Protein AF-A0A1S8WTC6-F1 (afdb_monomer_lite)

Structure (mmCIF, N/CA/C/O backbone):
data_AF-A0A1S8WTC6-F1
#
_entry.id   AF-A0A1S8WTC6-F1
#
loop_
_atom_site.group_PDB
_atom_site.id
_atom_site.type_symbol
_atom_site.label_atom_id
_atom_site.label_alt_id
_atom_site.label_comp_id
_atom_site.label_asym_id
_atom_site.label_entity_id
_atom_site.label_seq_id
_atom_site.pdbx_PDB_ins_code
_atom_site.Cartn_x
_atom_site.Cartn_y
_atom_site.Cartn_z
_atom_site.occupancy
_atom_site.B_iso_or_equiv
_atom_site.auth_seq_id
_atom_site.auth_comp_id
_atom_site.auth_asym_id
_atom_site.auth_atom_id
_atom_site.pdbx_PDB_model_num
ATOM 1 N N . MET A 1 1 ? 17.506 -13.457 -116.490 1.00 40.75 1 MET A N 1
ATOM 2 C CA . MET A 1 1 ? 17.104 -14.272 -115.320 1.00 40.75 1 MET A CA 1
ATOM 3 C C . MET A 1 1 ? 18.236 -14.167 -114.325 1.00 40.75 1 MET A C 1
ATOM 5 O O . MET A 1 1 ? 19.305 -14.718 -114.550 1.00 40.75 1 MET A O 1
ATOM 9 N N . ASP A 1 2 ? 18.049 -13.300 -113.338 1.00 41.41 2 ASP A N 1
ATOM 10 C CA . ASP A 1 2 ? 19.101 -12.364 -112.949 1.00 41.41 2 ASP A CA 1
ATOM 11 C C . ASP A 1 2 ? 19.850 -12.795 -111.685 1.00 41.41 2 ASP A C 1
ATOM 13 O O . ASP A 1 2 ? 19.255 -13.016 -110.629 1.00 41.41 2 ASP A O 1
ATOM 17 N N . GLU A 1 3 ? 21.185 -12.792 -111.759 1.00 47.09 3 GLU A N 1
ATOM 18 C CA . GLU A 1 3 ? 22.102 -12.979 -110.619 1.00 47.09 3 GLU A CA 1
ATOM 19 C C . GLU A 1 3 ? 21.959 -11.899 -109.523 1.00 47.09 3 GLU A C 1
ATOM 21 O O . GLU A 1 3 ? 22.508 -12.022 -108.424 1.00 47.09 3 GLU A O 1
ATOM 26 N N . ILE A 1 4 ? 21.182 -10.846 -109.788 1.00 50.84 4 ILE A N 1
ATOM 27 C CA . ILE A 1 4 ? 20.892 -9.754 -108.853 1.00 50.84 4 ILE A CA 1
ATOM 28 C C . ILE A 1 4 ? 19.854 -10.196 -107.799 1.00 50.84 4 ILE A C 1
ATOM 30 O O . ILE A 1 4 ? 19.963 -9.813 -106.631 1.00 50.84 4 ILE A O 1
ATOM 34 N N . GLY A 1 5 ? 18.919 -11.091 -108.149 1.00 45.19 5 GLY A N 1
ATOM 35 C CA . GLY A 1 5 ? 17.918 -11.622 -107.210 1.00 45.19 5 GLY A CA 1
ATOM 36 C C . GLY A 1 5 ? 18.514 -12.540 -106.133 1.00 45.19 5 GLY A C 1
ATOM 37 O O . GLY A 1 5 ? 18.096 -12.517 -104.974 1.00 45.19 5 GLY A O 1
ATOM 38 N N . LEU A 1 6 ? 19.567 -13.288 -106.478 1.00 47.94 6 LEU A N 1
ATOM 39 C CA . LEU A 1 6 ? 20.238 -14.224 -105.566 1.00 47.94 6 LEU A CA 1
ATOM 40 C C . LEU A 1 6 ? 21.172 -13.529 -104.561 1.00 47.94 6 LEU A C 1
ATOM 42 O O . LEU A 1 6 ? 21.325 -14.008 -103.435 1.00 47.94 6 LEU A O 1
ATOM 46 N N . LYS A 1 7 ? 21.754 -12.371 -104.911 1.00 51.56 7 LYS A N 1
ATOM 47 C CA . LYS A 1 7 ? 22.566 -11.562 -103.978 1.00 51.56 7 LYS A CA 1
ATOM 48 C C . LYS A 1 7 ? 21.709 -10.841 -102.930 1.00 51.56 7 LYS A C 1
ATOM 50 O O . LYS A 1 7 ? 22.125 -10.757 -101.775 1.00 51.56 7 LYS A O 1
ATOM 55 N N . GLY A 1 8 ? 20.500 -10.399 -103.291 1.00 49.34 8 GLY A N 1
ATOM 56 C CA . GLY A 1 8 ? 19.522 -9.848 -102.342 1.00 49.34 8 GLY A CA 1
ATOM 57 C C . GLY A 1 8 ? 19.017 -10.896 -101.346 1.00 49.34 8 GLY A C 1
ATOM 58 O O . GLY A 1 8 ? 19.029 -10.662 -100.137 1.00 49.34 8 GLY A O 1
ATOM 59 N N . LEU A 1 9 ? 18.685 -12.096 -101.835 1.00 47.75 9 LEU A N 1
ATOM 60 C CA . LEU A 1 9 ? 18.264 -13.210 -100.982 1.00 47.75 9 LEU A CA 1
ATOM 61 C C . LEU A 1 9 ? 19.396 -13.731 -100.085 1.00 47.75 9 LEU A C 1
ATOM 63 O O . LEU A 1 9 ? 19.131 -14.021 -98.924 1.00 47.75 9 LEU A O 1
ATOM 67 N N . ARG A 1 10 ? 20.662 -13.753 -100.536 1.00 47.12 10 ARG A N 1
ATOM 68 C CA . ARG A 1 10 ? 21.813 -14.074 -99.659 1.00 47.12 10 ARG A CA 1
ATOM 69 C C . ARG A 1 10 ? 22.018 -13.064 -98.534 1.00 47.12 10 ARG A C 1
ATOM 71 O O . ARG A 1 10 ? 22.400 -13.467 -97.441 1.00 47.12 10 ARG A O 1
ATOM 78 N N . LYS A 1 11 ? 21.755 -11.775 -98.768 1.00 53.25 11 LYS A N 1
ATOM 79 C CA . LYS A 1 11 ? 21.900 -10.733 -97.737 1.00 53.25 11 LYS A CA 1
ATOM 80 C C . LYS A 1 11 ? 20.749 -10.755 -96.723 1.00 53.25 11 LYS A C 1
ATOM 82 O O . LYS A 1 11 ? 20.967 -10.442 -95.559 1.00 53.25 11 LYS A O 1
ATOM 87 N N . ILE A 1 12 ? 19.562 -11.205 -97.140 1.00 49.56 12 ILE A N 1
ATOM 88 C CA . ILE A 1 12 ? 18.419 -11.469 -96.249 1.00 49.56 12 ILE A CA 1
ATOM 89 C C . ILE A 1 12 ? 18.604 -12.797 -95.486 1.00 49.56 12 ILE A C 1
ATOM 91 O O . ILE A 1 12 ? 18.279 -12.861 -94.306 1.00 49.56 12 ILE A O 1
ATOM 95 N N . LEU A 1 13 ? 19.208 -13.822 -96.101 1.00 46.25 13 LEU A N 1
ATOM 96 C CA . LEU A 1 13 ? 19.548 -15.104 -95.459 1.00 46.25 13 LEU A CA 1
ATOM 97 C C . LEU A 1 13 ? 20.767 -15.037 -94.516 1.00 46.25 13 LEU A C 1
ATOM 99 O O . LEU A 1 13 ? 20.951 -15.947 -93.712 1.00 46.25 13 LEU A O 1
ATOM 103 N N . GLN A 1 14 ? 21.591 -13.983 -94.581 1.00 49.62 14 GLN A N 1
ATOM 104 C CA . GLN A 1 14 ? 22.703 -13.750 -93.642 1.00 49.62 14 GLN A CA 1
ATOM 105 C C . GLN A 1 14 ? 22.305 -12.984 -92.372 1.00 49.62 14 GLN A C 1
ATOM 107 O O . GLN A 1 14 ? 23.091 -12.922 -91.426 1.00 49.62 14 GLN A O 1
ATOM 112 N N . LEU A 1 15 ? 21.085 -12.450 -92.302 1.00 46.00 15 LEU A N 1
ATOM 113 C CA . LEU A 1 15 ? 20.495 -12.041 -91.034 1.00 46.00 15 LEU A CA 1
ATOM 114 C C . LEU A 1 15 ? 19.790 -13.267 -90.461 1.00 46.00 15 LEU A C 1
ATOM 116 O O . LEU A 1 15 ? 18.860 -13.799 -91.064 1.00 46.00 15 LEU A O 1
ATOM 120 N N . THR A 1 16 ? 20.242 -13.751 -89.304 1.00 45.81 16 THR A N 1
ATOM 121 C CA . THR A 1 16 ? 19.545 -14.850 -88.627 1.00 45.81 16 THR A CA 1
ATOM 122 C C . THR A 1 16 ? 18.071 -14.468 -88.457 1.00 45.81 16 THR A C 1
ATOM 124 O O . THR A 1 16 ? 17.761 -13.322 -88.128 1.00 45.81 16 THR A O 1
ATOM 127 N N . SER A 1 17 ? 17.156 -15.423 -88.652 1.00 49.78 17 SER A N 1
ATOM 128 C CA . SER A 1 17 ? 15.715 -15.260 -88.374 1.00 49.78 17 SER A CA 1
ATOM 129 C C . SER A 1 17 ? 15.464 -14.558 -87.022 1.00 49.78 17 SER A C 1
ATOM 131 O O . SER A 1 17 ? 14.582 -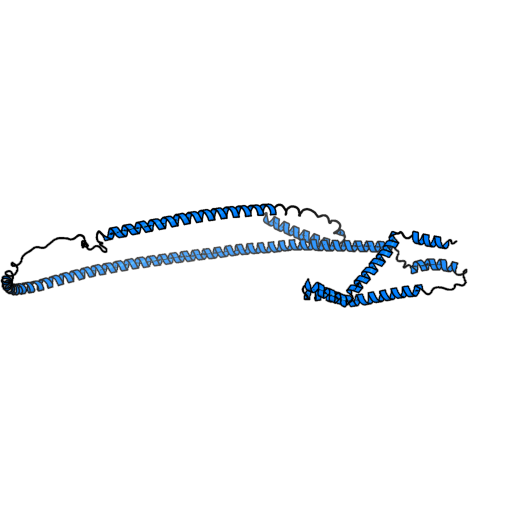13.713 -86.901 1.00 49.78 17 SER A O 1
ATOM 133 N N . SER A 1 18 ? 16.354 -14.794 -86.050 1.00 49.16 18 SER A N 1
ATOM 134 C CA . SER A 1 18 ? 16.444 -14.101 -84.761 1.00 49.16 18 SER A CA 1
ATOM 135 C C . SER A 1 18 ? 16.670 -12.583 -84.857 1.00 49.16 18 SER A C 1
ATOM 137 O O . SER A 1 18 ? 15.952 -11.829 -84.212 1.00 49.16 18 SER A O 1
ATOM 139 N N . GLN A 1 19 ? 17.609 -12.081 -85.662 1.00 48.03 19 GLN A N 1
ATOM 140 C CA . GLN A 1 19 ? 17.877 -10.639 -85.760 1.00 48.03 19 GLN A CA 1
ATOM 141 C C . GLN A 1 19 ? 16.747 -9.874 -86.456 1.00 48.03 19 GLN A C 1
ATOM 143 O O . GLN A 1 19 ? 16.406 -8.770 -86.028 1.00 48.03 19 GLN A O 1
ATOM 148 N N . VAL A 1 20 ? 16.122 -10.475 -87.473 1.00 52.12 20 VAL A N 1
ATOM 149 C CA . VAL A 1 20 ? 14.943 -9.898 -88.139 1.00 52.12 20 VAL A CA 1
ATOM 150 C C . VAL A 1 20 ? 13.728 -9.950 -87.209 1.00 52.12 20 VAL A C 1
ATOM 152 O O . VAL A 1 20 ? 13.055 -8.936 -87.044 1.00 52.12 20 VAL A O 1
ATOM 155 N N . ALA A 1 21 ? 13.492 -11.064 -86.507 1.00 49.50 21 ALA A N 1
ATOM 156 C CA . ALA A 1 21 ? 12.414 -11.185 -85.522 1.00 49.50 21 ALA A CA 1
ATOM 157 C C . ALA A 1 21 ? 12.602 -10.250 -84.316 1.00 49.50 21 ALA A C 1
ATOM 159 O O . ALA A 1 21 ? 11.633 -9.675 -83.828 1.00 49.50 21 ALA A O 1
ATOM 160 N N . VAL A 1 22 ? 13.839 -10.030 -83.861 1.00 53.25 22 VAL A N 1
ATOM 161 C CA . VAL A 1 22 ? 14.158 -9.070 -82.794 1.00 53.25 22 VAL A CA 1
ATOM 162 C C . VAL A 1 22 ? 13.977 -7.635 -83.280 1.00 53.25 22 VAL A C 1
ATOM 164 O O . VAL A 1 22 ? 13.483 -6.807 -82.520 1.00 53.25 22 VAL A O 1
ATOM 167 N N . ALA A 1 23 ? 14.333 -7.310 -84.524 1.00 52.25 23 ALA A N 1
ATOM 168 C CA . ALA A 1 23 ? 14.110 -5.978 -85.084 1.00 52.25 23 ALA A CA 1
ATOM 169 C C . ALA A 1 23 ? 12.613 -5.684 -85.288 1.00 52.25 23 ALA A C 1
ATOM 171 O O . ALA A 1 23 ? 12.136 -4.625 -84.879 1.00 52.25 23 ALA A O 1
ATOM 172 N N . VAL A 1 24 ? 11.858 -6.642 -85.836 1.00 55.16 24 VAL A N 1
ATOM 173 C CA . VAL A 1 24 ? 10.400 -6.548 -86.021 1.00 55.16 24 VAL A CA 1
ATOM 174 C C . VAL A 1 24 ? 9.679 -6.537 -84.670 1.00 55.16 24 VAL A C 1
ATOM 176 O O . VAL A 1 24 ? 8.789 -5.718 -84.456 1.00 55.16 24 VAL A O 1
ATOM 179 N N . GLY A 1 25 ? 10.113 -7.364 -83.718 1.00 54.59 25 GLY A N 1
ATOM 180 C CA . GLY A 1 25 ? 9.596 -7.393 -82.351 1.00 54.59 25 GLY A CA 1
ATOM 181 C C . GLY A 1 25 ? 9.872 -6.095 -81.593 1.00 54.59 25 GLY A C 1
ATOM 182 O O . GLY A 1 25 ? 8.971 -5.557 -80.956 1.00 54.59 25 GLY A O 1
ATOM 183 N N . LYS A 1 26 ? 11.076 -5.520 -81.717 1.00 58.38 26 LYS A N 1
ATOM 184 C CA . LYS A 1 26 ? 11.402 -4.201 -81.150 1.00 58.38 26 LYS A CA 1
ATOM 185 C C . LYS A 1 26 ? 10.559 -3.094 -81.772 1.00 58.38 26 LYS A C 1
ATOM 187 O O . LYS A 1 26 ? 10.062 -2.249 -81.036 1.00 58.38 26 LYS A O 1
ATOM 192 N N . ALA A 1 27 ? 10.361 -3.111 -83.090 1.00 57.56 27 ALA A N 1
ATOM 193 C CA . ALA A 1 27 ? 9.499 -2.150 -83.773 1.00 57.56 27 ALA A CA 1
ATOM 194 C C . ALA A 1 27 ? 8.030 -2.286 -83.336 1.00 57.56 27 ALA A C 1
ATOM 196 O O . ALA A 1 27 ? 7.373 -1.277 -83.098 1.00 57.56 27 ALA A O 1
ATOM 197 N N . TYR A 1 28 ? 7.534 -3.512 -83.150 1.00 63.28 28 TYR A N 1
ATOM 198 C CA . TYR A 1 28 ? 6.181 -3.780 -82.659 1.00 63.28 28 TYR A CA 1
ATOM 199 C C . TYR A 1 28 ? 5.989 -3.350 -81.199 1.00 63.28 28 TYR A C 1
ATOM 201 O O . TYR A 1 28 ? 4.978 -2.736 -80.867 1.00 63.28 28 TYR A O 1
ATOM 209 N N . ILE A 1 29 ? 6.972 -3.612 -80.332 1.00 65.38 29 ILE A N 1
ATOM 210 C CA . ILE A 1 29 ? 6.955 -3.175 -78.930 1.00 65.38 29 ILE A CA 1
ATOM 211 C C . ILE A 1 29 ? 7.014 -1.648 -78.847 1.00 65.38 29 ILE A C 1
ATOM 213 O O . ILE A 1 29 ? 6.228 -1.062 -78.113 1.00 65.38 29 ILE A O 1
ATOM 217 N N . LEU A 1 30 ? 7.877 -0.994 -79.632 1.00 63.78 30 LEU A N 1
ATOM 218 C CA . LEU A 1 30 ? 7.922 0.469 -79.731 1.00 63.78 30 LEU A CA 1
ATOM 219 C C . LEU A 1 30 ? 6.589 1.035 -80.229 1.00 63.78 30 LEU A C 1
ATOM 221 O O . LEU A 1 30 ? 6.077 1.978 -79.639 1.00 63.78 30 LEU A O 1
ATOM 225 N N . PHE A 1 31 ? 5.985 0.426 -81.250 1.00 68.19 31 PHE A N 1
ATOM 226 C CA . PHE A 1 31 ? 4.681 0.834 -81.769 1.00 68.19 31 PHE A CA 1
ATOM 227 C C . PHE A 1 31 ? 3.560 0.663 -80.733 1.00 68.19 31 PHE A C 1
ATOM 229 O O . PHE A 1 31 ? 2.750 1.569 -80.544 1.00 68.19 31 PHE A O 1
ATOM 236 N N . LYS A 1 32 ? 3.530 -0.462 -80.007 1.00 68.12 32 LYS A N 1
ATOM 237 C CA . LYS A 1 32 ? 2.563 -0.707 -78.926 1.00 68.12 32 LYS A CA 1
ATOM 238 C C . LYS A 1 32 ? 2.770 0.230 -77.740 1.00 68.12 32 LYS A C 1
ATOM 240 O O . LYS A 1 32 ? 1.784 0.736 -77.217 1.00 68.12 32 LYS A O 1
ATOM 245 N N . LEU A 1 33 ? 4.016 0.499 -77.352 1.00 64.50 33 LEU A N 1
ATOM 246 C CA . LEU A 1 33 ? 4.352 1.475 -76.313 1.00 64.50 33 LEU A CA 1
ATOM 247 C C . LEU A 1 33 ? 3.939 2.889 -76.720 1.00 64.50 33 LEU A C 1
ATOM 249 O O . LEU A 1 33 ? 3.419 3.619 -75.889 1.00 64.50 33 LEU A O 1
ATOM 253 N N . LEU A 1 34 ? 4.098 3.254 -77.992 1.00 65.25 34 LEU A N 1
ATOM 254 C CA . LEU A 1 34 ? 3.641 4.537 -78.524 1.00 65.25 34 LEU A CA 1
ATOM 255 C C . LEU A 1 34 ? 2.113 4.646 -78.546 1.00 65.25 34 LEU A C 1
ATOM 257 O O . LEU A 1 34 ? 1.581 5.691 -78.187 1.00 65.25 34 LEU A O 1
ATOM 261 N N . GLN A 1 35 ? 1.394 3.573 -78.893 1.00 67.44 35 GLN A N 1
ATOM 262 C CA . GLN A 1 35 ? -0.068 3.549 -78.765 1.00 67.44 35 GLN A CA 1
ATOM 263 C C . GLN A 1 35 ? -0.515 3.695 -77.306 1.00 67.44 35 GLN A C 1
ATOM 265 O O . GLN A 1 35 ? -1.452 4.433 -77.024 1.00 67.44 35 GLN A O 1
ATOM 270 N N . LEU A 1 36 ? 0.176 3.035 -76.377 1.00 65.50 36 LEU A N 1
ATOM 271 C CA . LEU A 1 36 ? -0.087 3.138 -74.942 1.00 65.50 36 LEU A CA 1
ATOM 272 C C . LEU A 1 36 ? 0.202 4.546 -74.409 1.00 65.50 36 LEU A C 1
ATOM 274 O O . LEU A 1 36 ? -0.612 5.107 -73.685 1.00 65.50 36 LEU A O 1
ATOM 278 N N . LEU A 1 37 ? 1.317 5.146 -74.824 1.00 66.25 37 LEU A N 1
ATOM 279 C CA . LEU A 1 37 ? 1.666 6.527 -74.500 1.00 66.25 37 LEU A CA 1
ATOM 280 C C . LEU A 1 37 ? 0.618 7.504 -75.035 1.00 66.25 37 LEU A C 1
ATOM 282 O O . LEU A 1 37 ? 0.213 8.388 -74.296 1.00 66.25 37 LEU A O 1
ATOM 286 N N . LYS A 1 38 ? 0.104 7.293 -76.252 1.00 67.81 38 LYS A N 1
ATOM 287 C CA . LYS A 1 38 ? -0.973 8.104 -76.841 1.00 67.81 38 LYS A CA 1
ATOM 288 C C . LYS A 1 38 ? -2.276 8.025 -76.042 1.00 67.81 38 LYS A C 1
ATOM 290 O O . LYS A 1 38 ? -2.967 9.027 -75.887 1.00 67.81 38 LYS A O 1
ATOM 295 N N . VAL A 1 39 ? -2.593 6.846 -75.504 1.00 67.62 39 VAL A N 1
ATOM 296 C CA . VAL A 1 39 ? -3.728 6.663 -74.589 1.00 67.62 39 VAL A CA 1
ATOM 297 C C . VAL A 1 39 ? -3.461 7.333 -73.243 1.00 67.62 39 VAL A C 1
ATOM 299 O O . VAL A 1 39 ? -4.398 7.828 -72.643 1.00 67.62 39 VAL A O 1
ATOM 302 N N . PHE A 1 40 ? -2.222 7.420 -72.765 1.00 63.47 40 PHE A N 1
ATOM 303 C CA . PHE A 1 40 ? -1.914 8.090 -71.497 1.00 63.47 40 PHE A CA 1
ATOM 304 C C . PHE A 1 40 ? -1.723 9.609 -71.603 1.00 63.47 40 PHE A C 1
ATOM 306 O O . PHE A 1 40 ? -1.820 10.292 -70.587 1.00 63.47 40 PHE A O 1
ATOM 313 N N . THR A 1 41 ? -1.465 10.155 -72.793 1.00 63.94 41 THR A N 1
ATOM 314 C CA . THR A 1 41 ? -1.288 11.601 -73.015 1.00 63.94 41 THR A CA 1
ATOM 315 C C . THR A 1 41 ? -2.557 12.323 -73.473 1.00 63.94 41 THR A C 1
ATOM 317 O O . THR A 1 41 ? -2.535 13.550 -73.572 1.00 63.94 41 THR A O 1
ATOM 320 N N . SER A 1 42 ? -3.639 11.592 -73.759 1.00 74.44 42 SER A N 1
ATOM 321 C CA . SER A 1 42 ? -4.948 12.163 -74.095 1.00 74.44 42 SER A CA 1
ATOM 322 C C . SER A 1 42 ? -5.673 12.640 -72.831 1.00 74.44 42 SER A C 1
ATOM 324 O O . SER A 1 42 ? -5.725 11.939 -71.824 1.00 74.44 42 SER A O 1
ATOM 326 N N . GLU A 1 43 ? -6.230 13.850 -72.871 1.00 72.62 43 GLU A N 1
ATOM 327 C CA . GLU A 1 43 ? -6.944 14.436 -71.727 1.00 72.62 43 GLU A CA 1
ATOM 328 C C . GLU A 1 43 ? -8.235 13.660 -71.407 1.00 72.62 43 GLU A C 1
ATOM 330 O O . GLU A 1 43 ? -8.542 13.416 -70.242 1.00 72.62 43 GLU A O 1
ATOM 335 N N . GLU A 1 44 ? -8.938 13.151 -72.425 1.00 77.06 44 GLU A N 1
ATOM 336 C CA . GLU A 1 44 ? -10.171 12.371 -72.241 1.00 77.06 44 GLU A CA 1
ATOM 337 C C . GLU A 1 44 ? -9.951 11.049 -71.492 1.00 77.06 44 GLU A C 1
ATOM 339 O O . GLU A 1 44 ? -10.799 10.613 -70.710 1.00 77.06 44 GLU A O 1
ATOM 344 N N . SER A 1 45 ? -8.828 10.375 -71.729 1.00 72.88 45 SER A N 1
ATOM 345 C CA . SER A 1 45 ? -8.501 9.114 -71.059 1.00 72.88 45 SER A CA 1
ATOM 346 C C . SER A 1 45 ? -7.984 9.334 -69.643 1.00 72.88 45 SER A C 1
ATOM 348 O O . SER A 1 45 ? -8.254 8.502 -68.780 1.00 72.88 45 SER A O 1
ATOM 350 N N . GLN A 1 46 ? -7.301 10.450 -69.373 1.00 71.00 46 GLN A N 1
ATOM 351 C CA . GLN A 1 46 ? -6.898 10.830 -68.018 1.00 71.00 46 GLN A CA 1
ATOM 352 C C . GLN A 1 46 ? -8.111 11.149 -67.137 1.00 71.00 46 GLN A C 1
ATOM 354 O O . GLN A 1 46 ? -8.148 10.705 -65.990 1.00 71.00 46 GLN A O 1
ATOM 359 N N . ILE A 1 47 ? -9.131 11.824 -67.680 1.00 77.69 47 ILE A N 1
ATOM 360 C CA . ILE A 1 47 ? -10.395 12.092 -66.973 1.00 77.69 47 ILE A CA 1
ATOM 361 C C . ILE A 1 47 ? -11.120 10.778 -66.651 1.00 77.69 47 ILE A C 1
ATOM 363 O O . ILE A 1 47 ? -11.446 10.527 -65.492 1.00 77.69 47 ILE A O 1
ATOM 367 N N . LYS A 1 48 ? -11.266 9.878 -67.634 1.00 78.56 48 LYS A N 1
ATOM 368 C CA . LYS A 1 48 ? -11.877 8.550 -67.419 1.00 78.56 48 LYS A CA 1
ATOM 369 C C . LYS A 1 48 ? -11.102 7.697 -66.411 1.00 78.56 48 LYS A C 1
ATOM 371 O O . LYS A 1 48 ? -11.702 6.950 -65.642 1.00 78.56 48 LYS A O 1
ATOM 376 N N . LEU A 1 49 ? -9.769 7.792 -66.401 1.00 73.19 49 LEU A N 1
ATOM 377 C CA . LEU A 1 49 ? -8.930 7.097 -65.425 1.00 73.19 49 LEU A CA 1
ATOM 378 C C . LEU A 1 49 ? -9.102 7.698 -64.022 1.00 73.19 49 LEU A C 1
ATOM 380 O O . LEU A 1 49 ? -9.192 6.948 -63.054 1.00 73.19 49 LEU A O 1
ATOM 384 N N . LYS A 1 50 ? -9.189 9.030 -63.907 1.00 77.44 50 LYS A N 1
ATOM 385 C CA . LYS A 1 50 ? -9.442 9.724 -62.637 1.00 77.44 50 LYS A CA 1
ATOM 386 C C . LYS A 1 50 ? -10.789 9.302 -62.050 1.00 77.44 50 LYS A C 1
ATOM 388 O O . LYS A 1 50 ? -10.815 8.896 -60.896 1.00 77.44 50 LYS A O 1
ATOM 393 N N . GLU A 1 51 ? -11.858 9.309 -62.846 1.00 80.69 51 GLU A N 1
ATOM 394 C CA . GLU A 1 51 ? -13.205 8.885 -62.427 1.00 80.69 51 GLU A CA 1
ATOM 395 C C . GLU A 1 51 ? -13.270 7.402 -62.031 1.00 80.69 51 GLU A C 1
ATOM 397 O O . GLU A 1 51 ? -13.887 7.043 -61.030 1.00 80.69 51 GLU A O 1
ATOM 402 N N . ALA A 1 52 ? -12.608 6.518 -62.783 1.00 79.69 52 ALA A N 1
ATOM 403 C CA . ALA A 1 52 ? -12.620 5.089 -62.475 1.00 79.69 52 ALA A CA 1
ATOM 404 C C . ALA A 1 52 ? -11.832 4.750 -61.196 1.00 79.69 52 ALA A C 1
ATOM 406 O O . ALA A 1 52 ? -12.179 3.808 -60.482 1.00 79.69 52 ALA A O 1
ATOM 407 N N . TRP A 1 53 ? -10.766 5.499 -60.904 1.00 78.44 53 TRP A N 1
ATOM 408 C CA . TRP A 1 53 ? -9.874 5.211 -59.780 1.00 78.44 53 TRP A CA 1
ATOM 409 C C . TRP A 1 53 ? -10.210 6.008 -58.520 1.00 78.44 53 TRP A C 1
ATOM 411 O O . TRP A 1 53 ? -9.876 5.537 -57.434 1.00 78.44 53 TRP A O 1
ATOM 421 N N . SER A 1 54 ? -10.916 7.140 -58.625 1.00 80.00 54 SER A N 1
ATOM 422 C CA . SER A 1 54 ? -11.405 7.914 -57.472 1.00 80.00 54 SER A CA 1
ATOM 423 C C . SER A 1 54 ? -12.456 7.160 -56.646 1.00 80.00 54 SER A C 1
ATOM 425 O O . SER A 1 54 ? -12.603 7.409 -55.453 1.00 80.00 54 SER A O 1
ATOM 427 N N . HIS A 1 55 ? -13.146 6.183 -57.244 1.00 75.19 55 HIS A N 1
ATOM 428 C CA . HIS A 1 55 ? -14.022 5.260 -56.516 1.00 75.19 55 HIS A CA 1
ATOM 429 C C . HIS A 1 55 ? -13.264 4.214 -55.682 1.00 75.19 55 HIS A C 1
ATOM 431 O O . HIS A 1 55 ? -13.799 3.721 -54.690 1.00 75.19 55 HIS A O 1
ATOM 437 N N . LEU A 1 56 ? -12.043 3.845 -56.086 1.00 74.12 56 LEU A N 1
ATOM 438 C CA . LEU A 1 56 ? -11.235 2.808 -55.428 1.00 74.12 56 LEU A CA 1
ATOM 439 C C . LEU A 1 56 ? -10.215 3.392 -54.446 1.00 74.12 56 LEU A C 1
ATOM 441 O O . LEU A 1 56 ? -9.874 2.756 -53.450 1.00 74.12 56 LEU A O 1
ATOM 445 N N . TYR A 1 57 ? -9.732 4.598 -54.725 1.00 75.94 57 TYR A N 1
ATOM 446 C CA . TYR A 1 57 ? -8.741 5.312 -53.934 1.00 75.94 57 TYR A CA 1
ATOM 447 C C . TYR A 1 57 ? -9.230 6.739 -53.699 1.00 75.94 57 TYR A C 1
ATOM 449 O O . TYR A 1 57 ? -9.813 7.339 -54.593 1.00 75.94 57 TYR A O 1
ATOM 457 N N . GLY A 1 58 ? -8.980 7.293 -52.509 1.00 76.44 58 GLY A N 1
ATOM 458 C CA . GLY A 1 58 ? -9.422 8.648 -52.167 1.00 76.44 58 GLY A CA 1
ATOM 459 C C . GLY A 1 58 ? -9.001 9.687 -53.213 1.00 76.44 58 GLY A C 1
ATOM 460 O O . GLY A 1 58 ? -7.894 9.622 -53.752 1.00 76.44 58 GLY A O 1
ATOM 461 N N . GLU A 1 59 ? -9.884 10.644 -53.489 1.00 78.69 59 GLU A N 1
ATOM 462 C CA . GLU A 1 59 ? -9.748 11.607 -54.589 1.00 78.69 59 GLU A CA 1
ATOM 463 C C . GLU A 1 59 ? -8.427 12.394 -54.523 1.00 78.69 59 GLU A C 1
ATOM 465 O O . GLU A 1 59 ? -7.719 12.511 -55.523 1.00 78.69 59 GLU A O 1
ATOM 470 N N . GLU A 1 60 ? -8.006 12.787 -53.315 1.00 76.38 60 GLU A N 1
ATOM 471 C CA . GLU A 1 60 ? -6.725 13.464 -53.078 1.00 76.38 60 GLU A CA 1
ATOM 472 C C . GLU A 1 60 ? -5.501 12.605 -53.436 1.00 76.38 60 GLU A C 1
ATOM 474 O O . GLU A 1 60 ? -4.468 13.133 -53.854 1.00 76.38 60 GLU A O 1
ATOM 479 N N . PHE A 1 61 ? -5.584 11.281 -53.281 1.00 79.88 61 PHE A N 1
ATOM 480 C CA . PHE A 1 61 ? -4.491 10.368 -53.617 1.00 79.88 61 PHE A CA 1
ATOM 48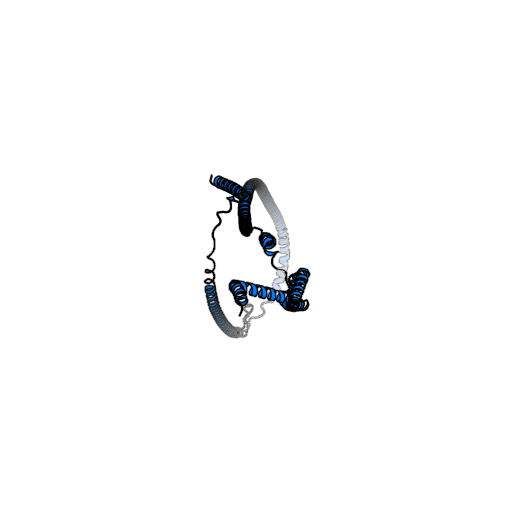1 C C . PHE A 1 61 ? -4.368 10.195 -55.133 1.00 79.88 61 PHE A C 1
ATOM 483 O O . PHE A 1 61 ? -3.263 10.240 -55.679 1.00 79.88 61 PHE A O 1
ATOM 490 N N . VAL A 1 62 ? -5.498 10.040 -55.825 1.00 78.06 62 VAL A N 1
ATOM 491 C CA . VAL A 1 62 ? -5.532 9.893 -57.286 1.00 78.06 62 VAL A CA 1
ATOM 492 C C . VAL A 1 62 ? -5.091 11.189 -57.962 1.00 78.06 62 VAL A C 1
ATOM 494 O O . VAL A 1 62 ? -4.272 11.166 -58.881 1.00 78.06 62 VAL A O 1
ATOM 497 N N . GLU A 1 63 ? -5.550 12.337 -57.475 1.00 76.44 63 GLU A N 1
ATOM 498 C CA . GLU A 1 63 ? -5.182 13.627 -58.048 1.00 76.44 63 GLU A CA 1
ATOM 499 C C . GLU A 1 63 ? -3.701 13.965 -57.823 1.00 76.44 63 GLU A C 1
ATOM 501 O O . GLU A 1 63 ? -2.999 14.342 -58.763 1.00 76.44 63 GLU A O 1
ATOM 506 N N . ASN A 1 64 ? -3.179 13.760 -56.608 1.00 75.31 64 ASN A N 1
ATOM 507 C CA . ASN A 1 64 ? -1.798 14.133 -56.304 1.00 75.31 64 ASN A CA 1
ATOM 508 C C . ASN A 1 64 ? -0.754 13.146 -56.826 1.00 75.31 64 ASN A C 1
ATOM 510 O O . ASN A 1 64 ? 0.338 13.572 -57.205 1.00 75.31 64 ASN A O 1
ATOM 514 N N . LEU A 1 65 ? -1.051 11.844 -56.827 1.00 71.88 65 LEU A N 1
ATOM 515 C CA . LEU A 1 65 ? -0.057 10.829 -57.172 1.00 71.88 65 LEU A CA 1
ATOM 516 C C . LEU A 1 65 ? -0.160 10.362 -58.623 1.00 71.88 65 LEU A C 1
ATOM 518 O O . LEU A 1 65 ? 0.875 10.131 -59.247 1.00 71.88 65 LEU A O 1
ATOM 522 N N . LEU A 1 66 ? -1.374 10.221 -59.164 1.00 70.38 66 LEU A N 1
ATOM 523 C CA . LEU A 1 66 ? -1.579 9.777 -60.544 1.00 70.38 66 LEU A CA 1
ATOM 524 C C . LEU A 1 66 ? -1.635 10.980 -61.491 1.00 70.38 66 LEU A C 1
ATOM 526 O O . LEU A 1 66 ? -0.733 11.132 -62.312 1.00 70.38 66 LEU A O 1
ATOM 530 N N . VAL A 1 67 ? -2.627 11.863 -61.350 1.00 73.56 67 VAL A N 1
ATOM 531 C CA . VAL A 1 67 ? -2.880 12.948 -62.322 1.00 73.56 67 VAL A CA 1
ATOM 532 C C . VAL A 1 67 ? -1.711 13.936 -62.393 1.00 73.56 67 VAL A C 1
ATOM 534 O O . VAL A 1 67 ? -1.127 14.103 -63.463 1.00 73.56 67 VAL A O 1
ATOM 537 N N . LYS A 1 68 ? -1.261 14.490 -61.257 1.00 75.94 68 LYS A N 1
ATOM 538 C CA . LYS A 1 68 ? -0.125 15.437 -61.240 1.00 75.94 68 LYS A CA 1
ATOM 539 C C . LYS A 1 68 ? 1.193 14.825 -61.711 1.00 75.94 68 LYS A C 1
ATOM 541 O O . LYS A 1 68 ? 2.029 15.514 -62.298 1.00 75.94 68 LYS A O 1
ATOM 546 N N . SER A 1 69 ? 1.399 13.528 -61.480 1.00 72.44 69 SER A N 1
ATOM 547 C CA . SER A 1 69 ? 2.561 12.828 -62.032 1.00 72.44 69 SER A CA 1
ATOM 548 C C . SER A 1 69 ? 2.482 12.766 -63.556 1.00 72.44 69 SER A C 1
ATOM 550 O O . SER A 1 69 ? 3.478 13.049 -64.214 1.00 72.44 69 SER A O 1
ATOM 552 N N . PHE A 1 70 ? 1.320 12.456 -64.136 1.00 70.50 70 PHE A N 1
ATOM 553 C CA . PHE A 1 70 ? 1.156 12.425 -65.593 1.00 70.50 70 PHE A CA 1
ATOM 554 C C . PHE A 1 70 ? 1.281 13.811 -66.234 1.00 70.50 70 PHE A C 1
ATOM 556 O O . PHE A 1 70 ? 2.000 13.942 -67.225 1.00 70.50 70 PHE A O 1
ATOM 563 N N . GLU A 1 71 ? 0.685 14.846 -65.640 1.00 73.62 71 GLU A N 1
ATOM 564 C CA . GLU A 1 71 ? 0.836 16.242 -66.081 1.00 73.62 71 GLU A CA 1
ATOM 565 C C . GLU A 1 71 ? 2.308 16.674 -66.091 1.00 73.62 71 GLU A C 1
ATOM 567 O O . GLU A 1 71 ? 2.781 17.285 -67.050 1.00 73.62 71 GLU A O 1
ATOM 572 N N . ARG A 1 72 ? 3.081 16.268 -65.074 1.00 78.31 72 ARG A N 1
ATOM 573 C CA . ARG A 1 72 ? 4.521 16.555 -64.985 1.00 78.31 72 ARG A CA 1
ATOM 574 C C . ARG A 1 72 ? 5.329 15.953 -66.140 1.00 78.31 72 ARG A C 1
ATOM 576 O O . ARG A 1 72 ? 6.325 16.544 -66.553 1.00 78.31 72 ARG A O 1
ATOM 583 N N . TRP A 1 73 ? 4.929 14.791 -66.657 1.00 71.38 73 TRP A N 1
ATOM 584 C CA . TRP A 1 73 ? 5.612 14.123 -67.774 1.00 71.38 73 TRP A CA 1
ATOM 585 C C . TRP A 1 73 ? 5.038 14.494 -69.151 1.00 71.38 73 TRP A C 1
ATOM 587 O O . TRP A 1 73 ? 5.705 14.290 -70.167 1.00 71.38 73 TRP A O 1
ATOM 597 N N . GLN A 1 74 ? 3.850 15.097 -69.207 1.00 71.06 74 GLN A N 1
ATOM 598 C CA . GLN A 1 74 ? 3.183 15.524 -70.439 1.00 71.06 74 GLN A CA 1
ATOM 599 C C . GLN A 1 74 ? 4.037 16.433 -71.355 1.00 71.06 74 GLN A C 1
ATOM 601 O O . GLN A 1 74 ? 4.096 16.141 -72.554 1.00 71.06 74 GLN A O 1
ATOM 606 N N . PRO A 1 75 ? 4.756 17.470 -70.863 1.00 72.12 75 PRO A N 1
ATOM 607 C CA . PRO A 1 75 ? 5.581 18.323 -71.726 1.00 72.12 75 PRO A CA 1
ATOM 608 C C . PRO A 1 75 ? 6.806 17.600 -72.304 1.00 72.12 75 PRO A C 1
ATOM 610 O O . PRO A 1 75 ? 7.341 18.026 -73.321 1.00 72.12 75 PRO A O 1
ATOM 613 N N . VAL A 1 76 ? 7.240 16.490 -71.695 1.00 71.81 76 VAL A N 1
ATOM 614 C CA . VAL A 1 76 ? 8.344 15.656 -72.204 1.00 71.81 76 VAL A CA 1
ATOM 615 C C . VAL A 1 76 ? 7.839 14.661 -73.253 1.00 71.81 76 VAL A C 1
ATOM 617 O O . VAL A 1 76 ? 8.535 14.365 -74.223 1.00 71.81 76 VAL A O 1
ATOM 620 N N . LEU A 1 77 ? 6.615 14.155 -73.082 1.00 66.56 77 LEU A N 1
ATOM 621 C CA . LEU A 1 77 ? 6.041 13.112 -73.934 1.00 66.56 77 LEU A CA 1
ATOM 622 C C . LEU A 1 77 ? 5.378 13.658 -75.211 1.00 66.56 77 LEU A C 1
ATOM 624 O O . LEU A 1 77 ? 5.485 13.009 -76.254 1.00 66.56 77 LEU A O 1
ATOM 628 N N . LYS A 1 78 ? 4.755 14.849 -75.169 1.00 68.38 78 LYS A N 1
ATOM 629 C CA . LYS A 1 78 ? 4.117 15.485 -76.344 1.00 68.38 78 LYS A CA 1
ATOM 630 C C . LYS A 1 78 ? 5.096 15.676 -77.526 1.00 68.38 78 LYS A C 1
ATOM 632 O O . LYS A 1 78 ? 4.832 15.100 -78.586 1.00 68.38 78 LYS A O 1
ATOM 637 N N . PRO A 1 79 ? 6.279 16.304 -77.353 1.00 71.88 79 PRO A N 1
ATOM 638 C CA . PRO A 1 79 ? 7.242 16.489 -78.446 1.00 71.88 79 PRO A CA 1
ATOM 639 C C . PRO A 1 79 ? 7.777 15.162 -78.993 1.00 71.88 79 PRO A C 1
ATOM 641 O O . PRO A 1 79 ? 8.066 15.030 -80.182 1.00 71.88 79 PRO A O 1
ATOM 644 N N . PHE A 1 80 ? 7.905 14.152 -78.129 1.00 65.81 80 PHE A N 1
ATOM 645 C CA . PHE A 1 80 ? 8.395 12.833 -78.518 1.00 65.81 80 PHE A CA 1
ATOM 646 C C . PHE A 1 80 ? 7.396 12.099 -79.422 1.00 65.81 80 PHE A C 1
ATOM 648 O O . PHE A 1 80 ? 7.789 11.457 -80.394 1.00 65.81 80 PHE A O 1
ATOM 655 N N . SER A 1 81 ? 6.096 12.232 -79.141 1.00 65.50 81 SER A N 1
ATOM 656 C CA . SER A 1 81 ? 5.049 11.679 -80.005 1.00 65.50 81 SER A CA 1
ATOM 657 C C . SER A 1 81 ? 4.952 12.407 -81.353 1.00 65.50 81 SER A C 1
ATOM 659 O O . SER A 1 81 ? 4.892 11.754 -82.394 1.00 65.50 81 SER A O 1
ATOM 661 N N . GLU A 1 82 ? 5.055 13.738 -81.360 1.00 70.75 82 GLU A N 1
ATOM 662 C CA . GLU A 1 82 ? 4.946 14.573 -82.566 1.00 70.75 82 GLU A CA 1
ATOM 663 C C . GLU A 1 82 ? 6.154 14.412 -83.508 1.00 70.75 82 GLU A C 1
ATOM 665 O O . GLU A 1 82 ? 5.997 14.254 -84.721 1.00 70.75 82 GLU A O 1
ATOM 670 N N . THR A 1 83 ? 7.377 14.363 -82.966 1.00 70.69 83 THR A N 1
ATOM 671 C CA . THR A 1 83 ? 8.606 14.122 -83.753 1.00 70.69 83 THR A CA 1
ATOM 672 C C . THR A 1 83 ? 8.637 12.723 -84.376 1.00 70.69 83 THR A C 1
ATOM 674 O O . THR A 1 83 ? 9.143 12.529 -85.491 1.00 70.69 83 THR A O 1
ATOM 677 N N . TYR A 1 84 ? 8.055 11.735 -83.695 1.00 65.50 84 TYR A N 1
ATOM 678 C CA . TYR A 1 84 ? 7.924 10.385 -84.224 1.00 65.50 84 TYR A CA 1
ATOM 679 C C . TYR A 1 84 ? 6.857 10.294 -85.329 1.00 65.50 84 TYR A C 1
ATOM 681 O O . TYR A 1 84 ? 7.089 9.664 -86.362 1.00 65.50 84 TYR A O 1
ATOM 689 N N . GLU A 1 85 ? 5.718 10.976 -85.181 1.00 64.25 85 GLU A N 1
ATOM 690 C CA . GLU A 1 85 ? 4.689 11.041 -86.230 1.00 64.25 85 GLU A CA 1
ATOM 691 C C . GLU A 1 85 ? 5.202 11.771 -87.490 1.00 64.25 85 GLU A C 1
ATOM 693 O O . GLU A 1 85 ? 5.018 11.275 -88.607 1.00 64.25 85 GLU A O 1
ATOM 698 N N . ALA A 1 86 ? 5.959 12.864 -87.330 1.00 67.62 86 ALA A N 1
ATOM 699 C CA . ALA A 1 86 ? 6.598 13.577 -88.440 1.00 67.62 86 ALA A CA 1
ATOM 700 C C . ALA A 1 86 ? 7.626 12.710 -89.194 1.00 67.62 86 ALA A C 1
ATOM 702 O O . ALA A 1 86 ? 7.704 12.734 -90.427 1.00 67.62 86 ALA A O 1
ATOM 703 N N . SER A 1 87 ? 8.399 11.892 -88.473 1.00 64.00 87 SER A N 1
ATOM 704 C CA . SER A 1 87 ? 9.371 10.972 -89.080 1.00 64.00 87 SER A CA 1
ATOM 705 C C . SER A 1 87 ? 8.719 9.748 -89.741 1.00 64.00 87 SER A C 1
ATOM 707 O O . SER A 1 87 ? 9.269 9.223 -90.715 1.00 64.00 87 SER A O 1
ATOM 709 N N . LEU A 1 88 ? 7.524 9.335 -89.301 1.00 60.00 88 LEU A N 1
ATOM 710 C CA . LEU A 1 88 ? 6.718 8.316 -89.982 1.00 60.00 88 LEU A CA 1
ATOM 711 C C . LEU A 1 88 ? 6.077 8.838 -91.275 1.00 60.00 88 LEU A C 1
ATOM 713 O O . LEU A 1 88 ? 6.079 8.123 -92.279 1.00 60.00 88 LEU A O 1
ATOM 717 N N . GLN A 1 89 ? 5.567 10.075 -91.282 1.00 59.88 89 GLN A N 1
ATOM 718 C CA . GLN A 1 89 ? 5.017 10.684 -92.499 1.00 59.88 89 GLN A CA 1
ATOM 719 C C . GLN A 1 89 ? 6.100 10.912 -93.558 1.00 59.88 89 GLN A C 1
ATOM 721 O O . GLN A 1 89 ? 5.910 10.539 -94.714 1.00 59.88 89 GLN A O 1
ATOM 726 N N . LYS A 1 90 ? 7.289 11.379 -93.154 1.00 61.59 90 LYS A N 1
ATOM 727 C CA . LYS A 1 90 ? 8.437 11.571 -94.058 1.00 61.59 90 LYS A CA 1
ATOM 728 C C . LYS A 1 90 ? 8.889 10.270 -94.740 1.00 61.59 90 LYS A C 1
ATOM 730 O O . LYS A 1 90 ? 9.331 10.302 -95.885 1.00 61.59 90 LYS A O 1
ATOM 735 N N . LYS A 1 91 ? 8.732 9.120 -94.069 1.00 56.31 91 LYS A N 1
ATOM 736 C CA . LYS A 1 91 ? 9.015 7.791 -94.642 1.00 56.31 91 LYS A CA 1
ATOM 737 C C . LYS A 1 91 ? 7.936 7.291 -95.606 1.00 56.31 91 LYS A C 1
ATOM 739 O O . LYS A 1 91 ? 8.283 6.570 -96.534 1.00 56.31 91 LYS A O 1
ATOM 744 N N . LYS A 1 92 ? 6.668 7.686 -95.436 1.00 49.66 92 LYS A N 1
ATOM 745 C CA . LYS A 1 92 ? 5.593 7.394 -96.405 1.00 49.66 92 LYS A CA 1
ATOM 746 C C . LYS A 1 92 ? 5.715 8.246 -97.676 1.00 49.66 92 LYS A C 1
ATOM 748 O O . LYS A 1 92 ? 5.528 7.728 -98.768 1.00 49.66 92 LYS A O 1
ATOM 753 N N . SER A 1 93 ? 6.121 9.511 -97.559 1.00 50.47 93 SER A N 1
ATOM 754 C CA . SER A 1 93 ? 6.317 10.406 -98.715 1.00 50.47 93 SER A CA 1
ATOM 755 C C . SER A 1 93 ? 7.564 10.076 -99.556 1.00 50.47 93 SER A C 1
ATOM 757 O O . SER A 1 93 ? 7.637 10.440 -100.725 1.00 50.47 93 SER A O 1
ATOM 759 N N . GLN A 1 94 ? 8.551 9.370 -98.986 1.00 48.31 94 GLN A N 1
ATOM 760 C CA . GLN A 1 94 ? 9.778 8.954 -99.686 1.00 48.31 94 GLN A CA 1
ATOM 761 C C . GLN A 1 94 ? 9.642 7.647 -100.489 1.00 48.31 94 GLN A C 1
ATOM 763 O O . GLN A 1 94 ? 10.556 7.316 -101.245 1.00 48.31 94 GLN A O 1
ATOM 768 N N . SER A 1 95 ? 8.530 6.912 -100.361 1.00 42.72 95 SER A N 1
ATOM 769 C CA . SER A 1 95 ? 8.282 5.676 -101.122 1.00 42.72 95 SER A CA 1
ATOM 770 C C . SER A 1 95 ? 7.602 5.879 -102.486 1.00 42.72 95 SER A C 1
ATOM 772 O O . SER A 1 95 ? 7.524 4.923 -103.250 1.00 42.72 95 SER A O 1
ATOM 774 N N . GLU A 1 96 ? 7.170 7.099 -102.837 1.00 41.09 96 GLU A N 1
ATOM 775 C CA . GLU A 1 96 ? 6.438 7.384 -104.092 1.00 41.09 96 GLU A CA 1
ATOM 776 C C . GLU A 1 96 ? 7.240 8.124 -105.180 1.00 41.09 96 GLU A C 1
ATOM 778 O O . GLU A 1 96 ? 6.762 8.273 -106.300 1.00 41.09 96 GLU A O 1
ATOM 783 N N . THR A 1 97 ? 8.482 8.547 -104.926 1.00 42.06 97 THR A N 1
ATOM 784 C CA . THR A 1 97 ? 9.229 9.429 -105.850 1.00 42.06 97 THR A CA 1
ATOM 785 C C . THR A 1 97 ? 10.655 8.955 -106.125 1.00 42.06 97 THR A C 1
ATOM 787 O O . THR A 1 97 ? 11.613 9.685 -105.903 1.00 42.06 97 THR A O 1
ATOM 790 N N . LYS A 1 98 ? 10.827 7.728 -106.637 1.00 41.16 98 LYS A N 1
ATOM 791 C CA . LYS A 1 98 ? 12.077 7.310 -107.311 1.00 41.16 98 LYS A CA 1
ATOM 792 C C . LYS A 1 98 ? 11.793 6.369 -108.486 1.00 41.16 98 LYS A C 1
ATOM 794 O O . LYS A 1 98 ? 12.006 5.163 -108.411 1.00 41.16 98 LYS A O 1
ATOM 799 N N . ARG A 1 99 ? 11.319 6.941 -109.593 1.00 34.72 99 ARG A N 1
ATOM 800 C CA . ARG A 1 99 ? 11.547 6.421 -110.948 1.00 34.72 99 ARG A CA 1
ATOM 801 C C . ARG A 1 99 ? 12.265 7.508 -111.747 1.00 34.72 99 ARG A C 1
ATOM 803 O O . ARG A 1 99 ? 12.043 8.681 -111.489 1.00 34.72 99 ARG A O 1
ATOM 810 N N . THR A 1 100 ? 13.066 7.036 -112.698 1.00 32.28 100 THR A N 1
ATOM 811 C CA . THR A 1 100 ? 13.793 7.719 -113.783 1.00 32.28 100 THR A CA 1
ATOM 812 C C . THR A 1 100 ? 15.221 8.225 -113.527 1.00 32.28 100 THR A C 1
ATOM 814 O O . THR A 1 100 ? 15.453 9.254 -112.901 1.00 32.28 100 THR A O 1
ATOM 817 N N . THR A 1 101 ? 16.120 7.475 -114.184 1.00 32.53 101 THR A N 1
ATOM 818 C CA . THR A 1 101 ? 17.231 7.890 -115.066 1.00 32.53 101 THR A CA 1
ATOM 819 C C . THR A 1 101 ? 18.600 8.219 -114.472 1.00 32.53 101 THR A C 1
ATOM 821 O O . THR A 1 101 ? 18.900 9.350 -114.106 1.00 32.53 101 THR A O 1
ATOM 824 N N . ASP A 1 102 ? 19.452 7.190 -114.533 1.00 30.27 102 ASP A N 1
ATOM 825 C CA . ASP A 1 102 ? 20.898 7.243 -114.770 1.00 30.27 102 ASP A CA 1
ATOM 826 C C . ASP A 1 102 ? 21.245 7.936 -116.102 1.00 30.27 102 ASP A C 1
ATOM 828 O O . ASP A 1 102 ? 20.463 7.829 -117.048 1.00 30.27 102 ASP A O 1
ATOM 832 N N . HIS A 1 103 ? 22.453 8.512 -116.217 1.00 27.56 103 HIS A N 1
ATOM 833 C CA . HIS A 1 103 ? 23.436 8.116 -117.246 1.00 27.56 103 HIS A CA 1
ATOM 834 C C . HIS A 1 103 ? 24.862 8.647 -116.963 1.00 27.56 103 HIS A C 1
ATOM 836 O O . HIS A 1 103 ? 25.095 9.842 -116.814 1.00 27.56 103 HIS A O 1
ATOM 842 N N . SER A 1 104 ? 25.799 7.690 -116.949 1.00 29.19 104 SER A N 1
ATOM 843 C CA . SER A 1 104 ? 27.204 7.736 -117.398 1.00 29.19 104 SER A CA 1
ATOM 844 C C . SER A 1 104 ? 28.180 8.798 -116.858 1.00 29.19 104 SER A C 1
ATOM 846 O O . SER A 1 104 ? 28.181 9.931 -117.324 1.00 29.19 104 SER A O 1
ATOM 848 N N . ASN A 1 105 ? 29.157 8.367 -116.043 1.00 37.47 105 ASN A N 1
ATOM 849 C CA . ASN A 1 105 ? 30.584 8.439 -116.424 1.00 37.47 105 ASN A CA 1
ATOM 850 C C . ASN A 1 105 ? 31.460 7.632 -115.439 1.00 37.47 105 ASN A C 1
ATOM 852 O O . ASN A 1 105 ? 31.960 8.137 -114.432 1.00 37.47 105 ASN A O 1
ATOM 856 N N . SER A 1 106 ? 31.592 6.332 -115.697 1.00 46.94 106 SER A N 1
ATOM 857 C CA . SER A 1 106 ? 32.262 5.360 -114.832 1.00 46.94 106 SER A CA 1
ATOM 858 C C . SER A 1 106 ? 33.519 4.819 -115.503 1.00 46.94 106 SER A C 1
ATOM 860 O O . SER A 1 106 ? 33.421 3.870 -116.274 1.00 46.94 106 SER A O 1
ATOM 862 N N . HIS A 1 107 ? 34.693 5.360 -115.170 1.00 41.03 107 HIS A N 1
ATOM 863 C CA . HIS A 1 107 ? 35.889 4.506 -115.080 1.00 41.03 107 HIS A CA 1
ATOM 864 C C . HIS A 1 107 ? 37.074 5.126 -114.331 1.00 41.03 107 HIS A C 1
ATOM 866 O O . HIS A 1 107 ? 37.764 4.402 -113.628 1.00 41.03 107 HIS A O 1
ATOM 872 N N . ASN A 1 108 ? 37.250 6.452 -114.322 1.00 47.56 108 ASN A N 1
ATOM 873 C CA . ASN A 1 108 ? 38.451 7.052 -113.709 1.00 47.56 108 ASN A CA 1
ATOM 874 C C . ASN A 1 108 ? 38.307 7.496 -112.240 1.00 47.56 108 ASN A C 1
ATOM 876 O O . ASN A 1 108 ? 39.265 7.990 -111.662 1.00 47.56 108 ASN A O 1
ATOM 880 N N . ARG A 1 109 ? 37.148 7.277 -111.597 1.00 43.38 109 ARG A N 1
ATOM 881 C CA . ARG A 1 109 ? 36.973 7.488 -110.140 1.00 43.38 109 ARG A CA 1
ATOM 882 C C . ARG A 1 109 ? 37.213 6.238 -109.296 1.00 43.38 109 ARG A C 1
ATOM 884 O O . ARG A 1 109 ? 37.392 6.363 -108.093 1.00 43.38 109 ARG A O 1
ATOM 891 N N . PHE A 1 110 ? 37.209 5.042 -109.884 1.00 41.38 110 PHE A N 1
ATOM 892 C CA . PHE A 1 110 ? 37.159 3.803 -109.102 1.00 41.38 110 PHE A CA 1
ATOM 893 C C . PHE A 1 110 ? 38.448 3.490 -108.343 1.00 41.38 110 PHE A C 1
ATOM 895 O O . PHE A 1 110 ? 38.364 2.864 -107.296 1.00 41.38 110 PHE A O 1
ATOM 902 N N . HIS A 1 111 ? 39.613 3.950 -108.800 1.00 45.19 111 HIS A N 1
ATOM 903 C CA . HIS A 1 111 ? 40.876 3.581 -108.155 1.00 45.19 111 HIS A CA 1
ATOM 904 C C . HIS A 1 111 ? 41.260 4.508 -106.988 1.00 45.19 111 HIS A C 1
ATOM 906 O O . HIS A 1 111 ? 41.739 4.034 -105.957 1.00 45.19 111 HIS A O 1
ATOM 912 N N . GLU A 1 112 ? 40.975 5.809 -107.093 1.00 47.62 112 GLU A N 1
ATOM 913 C CA . GLU A 1 112 ? 41.159 6.759 -105.986 1.00 47.62 112 GLU A CA 1
ATOM 914 C C . GLU A 1 112 ? 39.998 6.695 -104.985 1.00 47.62 112 GLU A C 1
ATOM 916 O O . GLU A 1 112 ? 40.230 6.741 -103.778 1.00 47.62 112 GLU A O 1
ATOM 921 N N . ALA A 1 113 ? 38.760 6.457 -105.442 1.00 45.84 113 ALA A N 1
ATOM 922 C CA . ALA A 1 113 ? 37.628 6.260 -104.541 1.00 45.84 113 ALA A CA 1
ATOM 923 C C . ALA A 1 113 ? 37.731 4.963 -103.730 1.00 45.84 113 ALA A C 1
ATOM 925 O O . ALA A 1 113 ? 37.169 4.934 -102.651 1.00 45.84 113 ALA A O 1
ATOM 926 N N . PHE A 1 114 ? 38.453 3.920 -104.161 1.00 46.16 114 PHE A N 1
ATOM 927 C CA . PHE A 1 114 ? 38.590 2.687 -103.365 1.00 46.16 114 PHE A CA 1
ATOM 928 C C . PHE A 1 114 ? 39.517 2.868 -102.152 1.00 46.16 114 PHE A C 1
ATOM 930 O O . PHE A 1 114 ? 39.213 2.394 -101.059 1.00 46.16 114 PHE A O 1
ATOM 937 N N . GLN A 1 115 ? 40.624 3.603 -102.314 1.00 50.12 115 GLN A N 1
ATOM 938 C CA . GLN A 1 115 ? 41.524 3.930 -101.200 1.00 50.12 115 GLN A CA 1
ATOM 939 C C . GLN A 1 115 ? 40.977 5.048 -100.309 1.00 50.12 115 GLN A C 1
ATOM 941 O O . GLN A 1 115 ? 41.230 5.041 -99.100 1.00 50.12 115 GLN A O 1
ATOM 946 N N . PHE A 1 116 ? 40.225 5.992 -100.884 1.00 45.72 116 PHE A N 1
ATOM 947 C CA . PHE A 1 116 ? 39.548 7.022 -100.107 1.00 45.72 116 PHE A CA 1
ATOM 948 C C . PHE A 1 116 ? 38.323 6.447 -99.386 1.00 45.72 116 PHE A C 1
ATOM 950 O O . PHE A 1 116 ? 38.217 6.670 -98.192 1.00 45.72 116 PHE A O 1
ATOM 957 N N . HIS A 1 117 ? 37.475 5.615 -100.012 1.00 45.81 117 HIS A N 1
ATOM 958 C CA . HIS A 1 117 ? 36.376 4.910 -99.325 1.00 45.81 117 HIS A CA 1
ATOM 959 C C . HIS A 1 117 ? 36.867 3.955 -98.243 1.00 45.81 117 HIS A C 1
ATOM 961 O O . HIS A 1 117 ? 36.200 3.868 -97.228 1.00 45.81 117 HIS A O 1
ATOM 967 N N . GLY A 1 118 ? 38.004 3.267 -98.395 1.00 51.62 118 GLY A N 1
ATOM 968 C CA . GLY A 1 118 ? 38.523 2.422 -97.311 1.00 51.62 118 GLY A CA 1
ATOM 969 C C . GLY A 1 118 ? 38.743 3.223 -96.022 1.00 51.62 118 GLY A C 1
ATOM 970 O O . GLY A 1 118 ? 38.220 2.872 -94.974 1.00 51.62 118 GLY A O 1
ATOM 971 N N . ARG A 1 119 ? 39.412 4.379 -96.128 1.00 50.44 119 ARG A N 1
ATOM 972 C CA . ARG A 1 119 ? 39.656 5.272 -94.983 1.00 50.44 119 ARG A CA 1
ATOM 973 C C . ARG A 1 119 ? 38.428 6.083 -94.563 1.00 50.44 119 ARG A C 1
ATOM 975 O O . ARG A 1 119 ? 38.273 6.371 -93.383 1.00 50.44 119 ARG A O 1
ATOM 982 N N . PHE A 1 120 ? 37.548 6.442 -95.495 1.00 46.62 120 PHE A N 1
ATOM 983 C CA . PHE A 1 120 ? 36.330 7.201 -95.199 1.00 46.62 120 PHE A CA 1
ATOM 984 C C . PHE A 1 120 ? 35.233 6.319 -94.594 1.00 46.62 120 PHE A C 1
ATOM 986 O O . PHE A 1 120 ? 34.550 6.775 -93.693 1.00 46.62 120 PHE A O 1
ATOM 993 N N . CYS A 1 121 ? 35.101 5.052 -94.994 1.00 51.00 121 CYS A N 1
ATOM 994 C CA . CYS A 1 121 ? 34.181 4.102 -94.364 1.00 51.00 121 CYS A CA 1
ATOM 995 C C . CYS A 1 121 ? 34.619 3.744 -92.936 1.00 51.00 121 CYS A C 1
ATOM 997 O O . CYS A 1 121 ? 33.757 3.571 -92.077 1.00 51.00 121 CYS A O 1
ATOM 999 N N . ASP A 1 122 ? 35.926 3.716 -92.653 1.00 49.12 122 ASP A N 1
ATOM 1000 C CA . ASP A 1 122 ? 36.445 3.547 -91.289 1.00 49.12 122 ASP A CA 1
ATOM 1001 C C . ASP A 1 122 ? 36.196 4.796 -90.411 1.00 49.12 122 ASP A C 1
ATOM 1003 O O . ASP A 1 122 ? 35.957 4.683 -89.207 1.00 49.12 122 ASP A O 1
ATOM 1007 N N . LEU A 1 123 ? 36.171 5.995 -91.007 1.00 53.31 123 LEU A N 1
ATOM 1008 C CA . LEU A 1 123 ? 35.894 7.264 -90.315 1.00 53.31 123 LEU A CA 1
ATOM 1009 C C . LEU A 1 123 ? 34.385 7.562 -90.168 1.00 53.31 123 LEU A C 1
ATOM 1011 O O . LEU A 1 123 ? 33.955 8.019 -89.109 1.00 53.31 123 LEU A O 1
ATOM 1015 N N . GLU A 1 124 ? 33.561 7.262 -91.177 1.00 47.19 124 GLU A N 1
ATOM 1016 C CA . GLU A 1 124 ? 32.097 7.441 -91.171 1.00 47.19 124 GLU A CA 1
ATOM 1017 C C . GLU A 1 124 ? 31.372 6.395 -90.311 1.00 47.19 124 GLU A C 1
ATOM 1019 O O . GLU A 1 124 ? 30.278 6.663 -89.811 1.00 47.19 124 GLU A O 1
ATOM 1024 N N . ALA A 1 125 ? 31.982 5.229 -90.068 1.00 49.25 125 ALA A N 1
ATOM 1025 C CA . ALA A 1 125 ? 31.470 4.233 -89.124 1.00 49.25 125 ALA A CA 1
ATOM 1026 C C . ALA A 1 125 ? 31.769 4.567 -87.648 1.00 49.25 125 ALA A C 1
ATOM 1028 O O . ALA A 1 125 ? 31.353 3.819 -86.762 1.00 49.25 125 ALA A O 1
ATOM 1029 N N . GLY A 1 126 ? 32.461 5.679 -87.366 1.00 51.47 126 GLY A N 1
ATOM 1030 C CA . GLY A 1 126 ? 32.821 6.080 -86.011 1.00 51.47 126 GLY A CA 1
ATOM 1031 C C . GLY A 1 126 ? 33.735 5.054 -85.348 1.00 51.47 126 GLY A C 1
ATOM 1032 O O . GLY A 1 126 ? 33.326 4.412 -84.381 1.00 51.47 126 GLY A O 1
ATOM 1033 N N . ALA A 1 127 ? 34.958 4.893 -85.865 1.00 49.06 127 ALA A N 1
ATOM 1034 C CA . ALA A 1 127 ? 36.004 4.059 -85.272 1.00 49.06 127 ALA A CA 1
ATOM 1035 C C . ALA A 1 127 ? 36.429 4.564 -83.876 1.00 49.06 127 ALA A C 1
ATOM 1037 O O . ALA A 1 127 ? 37.506 5.113 -83.670 1.00 49.06 127 ALA A O 1
ATOM 1038 N N . PHE A 1 128 ? 35.571 4.342 -82.884 1.00 54.28 128 PHE A N 1
ATOM 1039 C CA . PHE A 1 128 ? 36.014 3.871 -81.585 1.00 54.28 128 PHE A CA 1
ATOM 1040 C C . PHE A 1 128 ? 36.203 2.364 -81.726 1.00 54.28 128 PHE A C 1
ATOM 1042 O O . PHE A 1 128 ? 35.238 1.652 -82.010 1.00 54.28 128 PHE A O 1
ATOM 1049 N N . ASP A 1 129 ? 37.425 1.870 -81.530 1.00 62.50 129 ASP A N 1
ATOM 1050 C CA . ASP A 1 129 ? 37.727 0.439 -81.538 1.00 62.50 129 ASP A CA 1
ATOM 1051 C C . ASP A 1 129 ? 36.668 -0.336 -80.738 1.00 62.50 129 ASP A C 1
ATOM 1053 O O . ASP A 1 129 ? 36.546 -0.202 -79.517 1.00 62.50 129 ASP A O 1
ATOM 1057 N N . CYS A 1 130 ? 35.864 -1.160 -81.418 1.00 63.50 130 CYS A N 1
ATOM 1058 C CA . CYS A 1 130 ? 34.747 -1.876 -80.794 1.00 63.50 130 CYS A CA 1
ATOM 1059 C C . CYS A 1 130 ? 35.204 -2.820 -79.663 1.00 63.50 130 CYS A C 1
ATOM 1061 O O . CYS A 1 130 ? 34.430 -3.152 -78.760 1.00 63.50 130 CYS A O 1
ATOM 1063 N N . ILE A 1 131 ? 36.476 -3.221 -79.700 1.00 73.31 131 ILE A N 1
ATOM 1064 C CA . ILE A 1 131 ? 37.167 -3.988 -78.664 1.00 73.31 131 ILE A CA 1
ATOM 1065 C C . ILE A 1 131 ? 37.507 -3.086 -77.467 1.00 73.31 131 ILE A C 1
ATOM 1067 O O . ILE A 1 131 ? 37.198 -3.460 -76.336 1.00 73.31 131 ILE A O 1
ATOM 1071 N N . ALA A 1 132 ? 38.040 -1.881 -77.700 1.00 75.19 132 ALA A N 1
ATOM 1072 C CA . ALA A 1 132 ? 38.348 -0.906 -76.651 1.00 75.19 132 ALA A CA 1
ATOM 1073 C C . ALA A 1 132 ? 37.085 -0.392 -75.938 1.00 75.19 132 ALA A C 1
ATOM 1075 O O . ALA A 1 132 ? 37.072 -0.230 -74.720 1.00 75.19 132 ALA A O 1
ATOM 1076 N N . TYR A 1 133 ? 35.980 -0.198 -76.666 1.00 79.19 133 TYR A N 1
ATOM 1077 C CA . TYR A 1 133 ? 34.706 0.193 -76.055 1.00 79.19 133 TYR A CA 1
ATOM 1078 C C . TYR A 1 133 ? 34.117 -0.918 -75.171 1.00 79.19 133 TYR A C 1
ATOM 1080 O O . TYR A 1 133 ? 33.612 -0.648 -74.080 1.00 79.19 133 TYR A O 1
ATOM 1088 N N . LYS A 1 134 ? 34.184 -2.183 -75.611 1.00 82.06 134 LYS A N 1
ATOM 1089 C CA . LYS A 1 134 ? 33.703 -3.322 -74.812 1.00 82.06 134 LYS A CA 1
ATOM 1090 C C . LYS A 1 134 ? 34.555 -3.536 -73.564 1.00 82.06 134 LYS A C 1
ATOM 1092 O O . LYS A 1 134 ? 33.980 -3.731 -72.495 1.00 82.06 134 LYS A O 1
ATOM 1097 N N . SER A 1 135 ? 35.884 -3.456 -73.674 1.00 82.06 135 SER A N 1
ATOM 1098 C CA . SER A 1 135 ? 36.775 -3.564 -72.514 1.00 82.06 135 SER A CA 1
ATOM 1099 C C . SER A 1 135 ? 36.543 -2.417 -71.531 1.00 82.06 135 SER A C 1
ATOM 1101 O O . SER A 1 135 ? 36.360 -2.675 -70.343 1.00 82.06 135 SER A O 1
ATOM 1103 N N . TRP A 1 136 ? 36.409 -1.179 -72.020 1.00 87.06 136 TRP A N 1
ATOM 1104 C CA . TRP A 1 136 ? 36.048 -0.029 -71.192 1.00 87.06 136 TRP A CA 1
ATOM 1105 C C . TRP A 1 136 ? 34.687 -0.212 -70.509 1.00 87.06 136 TRP A C 1
ATOM 1107 O O . TRP A 1 136 ? 34.577 -0.001 -69.307 1.00 87.06 136 TRP A O 1
ATOM 1117 N N . ARG A 1 137 ? 33.645 -0.665 -71.219 1.00 82.94 137 ARG A N 1
ATOM 1118 C CA . ARG A 1 137 ? 32.307 -0.878 -70.636 1.00 82.94 137 ARG A CA 1
ATOM 1119 C C . ARG A 1 137 ? 32.307 -1.965 -69.562 1.00 82.94 137 ARG A C 1
ATOM 1121 O O . ARG A 1 137 ? 31.677 -1.790 -68.522 1.00 82.94 137 ARG A O 1
ATOM 1128 N N . SER A 1 138 ? 32.992 -3.079 -69.809 1.00 82.50 138 SER A N 1
ATOM 1129 C CA . SER A 1 138 ? 33.147 -4.147 -68.820 1.00 82.50 138 SER A CA 1
ATOM 1130 C C . SER A 1 138 ? 33.924 -3.670 -67.595 1.00 82.50 138 SER A C 1
ATOM 1132 O O . SER A 1 138 ? 33.555 -4.011 -66.476 1.00 82.50 138 SER A O 1
ATOM 1134 N N . GLU A 1 139 ? 34.947 -2.841 -67.791 1.00 85.62 139 GLU A N 1
ATOM 1135 C CA . GLU A 1 139 ? 35.702 -2.210 -66.710 1.00 85.62 139 GLU A CA 1
ATOM 1136 C C . GLU A 1 139 ? 34.830 -1.232 -65.900 1.00 85.62 139 GLU A C 1
ATOM 1138 O O . GLU A 1 139 ? 34.834 -1.272 -64.672 1.00 85.62 139 GLU A O 1
ATOM 1143 N N . GLN A 1 140 ? 33.988 -0.424 -66.555 1.00 83.00 140 GLN A N 1
ATOM 1144 C CA . GLN A 1 140 ? 33.029 0.452 -65.869 1.00 83.00 140 GLN A CA 1
ATOM 1145 C C . GLN A 1 140 ? 31.984 -0.329 -65.063 1.00 83.00 140 GLN A C 1
ATOM 1147 O O . GLN A 1 140 ? 31.624 0.083 -63.962 1.00 83.00 140 GLN A O 1
ATOM 1152 N N . GLU A 1 141 ? 31.486 -1.453 -65.580 1.00 83.25 141 GLU A N 1
ATOM 1153 C CA . GLU A 1 141 ? 30.515 -2.276 -64.851 1.00 83.25 141 GLU A CA 1
ATOM 1154 C C . GLU A 1 141 ? 31.161 -2.959 -63.638 1.00 83.25 141 GLU A C 1
ATOM 1156 O O . GLU A 1 141 ? 30.584 -2.954 -62.551 1.00 83.25 141 GLU A O 1
ATOM 1161 N N . LYS A 1 142 ? 32.395 -3.462 -63.780 1.00 84.12 142 LYS A N 1
ATOM 1162 C CA . LYS A 1 142 ? 33.177 -3.998 -62.655 1.00 84.12 142 LYS A CA 1
ATOM 1163 C C . LYS A 1 142 ? 33.406 -2.947 -61.572 1.00 84.12 142 LYS A C 1
ATOM 1165 O O . LYS A 1 142 ? 33.203 -3.246 -60.397 1.00 84.12 142 LYS A O 1
ATOM 1170 N N . ARG A 1 143 ? 33.748 -1.713 -61.957 1.00 83.44 143 ARG A N 1
ATOM 1171 C CA . ARG A 1 143 ? 33.891 -0.585 -61.021 1.00 83.44 143 ARG A CA 1
ATOM 1172 C C . ARG A 1 143 ? 32.589 -0.301 -60.279 1.00 83.44 143 ARG A C 1
ATOM 1174 O O . ARG A 1 143 ? 32.581 -0.330 -59.058 1.00 83.44 143 ARG A O 1
ATOM 1181 N N . LYS A 1 144 ? 31.460 -0.175 -60.988 1.00 85.44 144 LYS A N 1
ATOM 1182 C CA . LYS A 1 144 ? 30.140 0.040 -60.361 1.00 85.44 144 LYS A CA 1
ATOM 1183 C C . LYS A 1 144 ? 29.743 -1.069 -59.387 1.00 85.44 144 LYS A C 1
ATOM 1185 O O . LYS A 1 144 ? 29.122 -0.791 -58.362 1.00 85.44 144 LYS A O 1
ATOM 1190 N N . ILE A 1 145 ? 30.042 -2.326 -59.716 1.00 84.00 145 ILE A N 1
ATOM 1191 C CA . ILE A 1 145 ? 29.759 -3.466 -58.837 1.00 84.00 145 ILE A CA 1
ATOM 1192 C C . ILE A 1 145 ? 30.653 -3.409 -57.594 1.00 84.00 145 ILE A C 1
ATOM 1194 O O . ILE A 1 145 ? 30.129 -3.533 -56.488 1.00 84.00 145 ILE A O 1
ATOM 1198 N N . SER A 1 146 ? 31.953 -3.154 -57.765 1.00 84.50 146 SER A N 1
ATOM 1199 C CA . SER A 1 146 ? 32.899 -2.973 -56.657 1.00 84.50 146 SER A CA 1
ATOM 1200 C C . SER A 1 146 ? 32.474 -1.824 -55.737 1.00 84.50 146 SER A C 1
ATOM 1202 O O . SER A 1 146 ? 32.378 -2.014 -54.528 1.00 84.50 146 SER A O 1
ATOM 1204 N N . ASP A 1 147 ? 32.085 -0.674 -56.292 1.00 84.94 147 ASP A N 1
ATOM 1205 C CA . ASP A 1 147 ? 31.618 0.484 -55.520 1.00 84.94 147 ASP A CA 1
ATOM 1206 C C . ASP A 1 147 ? 30.337 0.172 -54.730 1.00 84.94 147 ASP A C 1
ATOM 1208 O O . ASP A 1 147 ? 30.211 0.526 -53.557 1.00 84.94 147 ASP A O 1
ATOM 1212 N N . ARG A 1 148 ? 29.375 -0.540 -55.337 1.00 86.25 148 ARG A N 1
ATOM 1213 C CA . ARG A 1 148 ? 28.144 -0.968 -54.645 1.00 86.25 148 ARG A CA 1
ATOM 1214 C C . ARG A 1 148 ? 28.438 -1.927 -53.501 1.00 86.25 148 ARG A C 1
ATOM 1216 O O . ARG A 1 148 ? 27.852 -1.793 -52.426 1.00 86.25 148 ARG A O 1
ATOM 1223 N N . GLN A 1 149 ? 29.318 -2.895 -53.733 1.00 85.81 149 GLN A N 1
ATOM 1224 C CA . GLN A 1 149 ? 29.744 -3.826 -52.698 1.00 85.81 149 GLN A CA 1
ATOM 1225 C C . GLN A 1 149 ? 30.456 -3.061 -51.572 1.00 85.81 149 GLN A C 1
ATOM 1227 O O . GLN A 1 149 ? 30.113 -3.252 -50.405 1.00 85.81 149 GLN A O 1
ATOM 1232 N N . ALA A 1 150 ? 31.338 -2.116 -51.907 1.00 86.44 150 ALA A N 1
ATOM 1233 C CA . ALA A 1 150 ? 32.083 -1.308 -50.950 1.00 86.44 150 ALA A CA 1
ATOM 1234 C C . ALA A 1 150 ? 31.167 -0.457 -50.071 1.00 86.44 150 ALA A C 1
ATOM 1236 O O . ALA A 1 150 ? 31.309 -0.446 -48.850 1.00 86.44 150 ALA A O 1
ATOM 1237 N N . LEU A 1 151 ? 30.160 0.188 -50.664 1.00 89.31 151 LEU A N 1
ATOM 1238 C CA . LEU A 1 151 ? 29.139 0.919 -49.915 1.00 89.31 151 LEU A CA 1
ATOM 1239 C C . LEU A 1 151 ? 28.355 0.003 -48.969 1.00 89.31 151 LEU A C 1
ATOM 1241 O O . LEU A 1 151 ? 28.133 0.365 -47.812 1.00 89.31 151 LEU A O 1
ATOM 1245 N N . ALA A 1 152 ? 27.964 -1.192 -49.421 1.00 88.06 152 ALA A N 1
ATOM 1246 C CA . ALA A 1 152 ? 27.263 -2.152 -48.573 1.00 88.06 152 ALA A CA 1
ATOM 1247 C C . ALA A 1 152 ? 28.119 -2.581 -47.368 1.00 88.06 152 ALA A C 1
ATOM 1249 O O . ALA A 1 152 ? 27.614 -2.672 -46.245 1.00 88.06 152 ALA A O 1
ATOM 1250 N N . GLU A 1 153 ? 29.421 -2.783 -47.568 1.00 88.38 153 GLU A N 1
ATOM 1251 C CA . GLU A 1 153 ? 30.330 -3.150 -46.484 1.00 88.38 153 GLU A CA 1
ATOM 1252 C C . GLU A 1 153 ? 30.651 -1.969 -45.562 1.00 88.38 153 GLU A C 1
ATOM 1254 O O . GLU A 1 153 ? 30.681 -2.140 -44.344 1.00 88.38 153 GLU A O 1
ATOM 1259 N N . LYS A 1 154 ? 30.750 -0.743 -46.090 1.00 90.56 154 LYS A N 1
ATOM 1260 C CA . LYS A 1 154 ? 30.841 0.491 -45.290 1.00 90.56 154 LYS A CA 1
ATOM 1261 C C . LYS A 1 154 ? 29.635 0.641 -44.359 1.00 90.56 154 LYS A C 1
ATOM 1263 O O . LYS A 1 154 ? 29.788 0.944 -43.172 1.00 90.56 154 LYS A O 1
ATOM 1268 N N . LEU A 1 155 ? 28.426 0.381 -44.862 1.00 91.50 155 LEU A N 1
ATOM 1269 C CA . LEU A 1 155 ? 27.192 0.393 -44.067 1.00 91.50 155 LEU A CA 1
ATOM 1270 C C . LEU A 1 155 ? 27.174 -0.726 -43.014 1.00 91.50 155 LEU A C 1
ATOM 1272 O O . LEU A 1 155 ? 26.808 -0.491 -41.861 1.00 91.50 155 LEU A O 1
ATOM 1276 N N . ARG A 1 156 ? 27.635 -1.932 -43.362 1.00 92.19 156 ARG A N 1
ATOM 1277 C CA . ARG A 1 156 ? 27.775 -3.031 -42.396 1.00 92.19 156 ARG A CA 1
ATOM 1278 C C . ARG A 1 156 ? 28.764 -2.682 -41.280 1.00 92.19 156 ARG A C 1
ATOM 1280 O O . ARG A 1 156 ? 28.441 -2.863 -40.106 1.00 92.19 156 ARG A O 1
ATOM 1287 N N . LEU A 1 157 ? 29.953 -2.182 -41.619 1.00 92.69 157 LEU A N 1
ATOM 1288 C CA . LEU A 1 157 ? 30.996 -1.821 -40.653 1.00 92.69 157 LEU A CA 1
ATOM 1289 C C . LEU A 1 157 ? 30.565 -0.655 -39.760 1.00 92.69 157 LEU A C 1
ATOM 1291 O O . LEU A 1 157 ? 30.754 -0.724 -38.548 1.00 92.69 157 LEU A O 1
ATOM 1295 N N . SER A 1 158 ? 29.927 0.377 -40.319 1.00 91.50 158 SER A N 1
ATOM 1296 C CA . SER A 1 158 ? 29.377 1.491 -39.533 1.00 91.50 158 SER A CA 1
ATOM 1297 C C . SER A 1 158 ? 28.259 1.044 -38.585 1.00 91.50 158 SER A C 1
ATOM 1299 O O . SER A 1 158 ? 28.247 1.456 -37.425 1.00 91.50 158 SER A O 1
ATOM 1301 N N . SER A 1 159 ? 27.380 0.130 -39.013 1.00 94.25 159 SER A N 1
ATOM 1302 C CA . SER A 1 159 ? 26.376 -0.489 -38.137 1.00 94.25 159 SER A CA 1
ATOM 1303 C C . SER A 1 159 ? 27.024 -1.264 -36.983 1.00 94.25 159 SER A C 1
ATOM 1305 O O . SER A 1 159 ? 26.647 -1.104 -35.819 1.00 94.25 159 SER A O 1
ATOM 1307 N N . LEU A 1 160 ? 28.061 -2.055 -37.271 1.00 94.81 160 LEU A N 1
ATOM 1308 C CA . LEU A 1 160 ? 28.802 -2.774 -36.236 1.00 94.81 160 LEU A CA 1
ATOM 1309 C C . LEU A 1 160 ? 29.541 -1.822 -35.281 1.00 94.81 160 LEU A C 1
ATOM 1311 O O . LEU A 1 160 ? 29.530 -2.062 -34.075 1.00 94.81 160 LEU A O 1
ATOM 1315 N N . LEU A 1 161 ? 30.133 -0.735 -35.782 1.00 94.12 161 LEU A N 1
ATOM 1316 C CA . LEU A 1 161 ? 30.765 0.308 -34.965 1.00 94.12 161 LEU A CA 1
ATOM 1317 C C . LEU A 1 161 ? 29.757 1.024 -34.063 1.00 94.12 161 LEU A C 1
ATOM 1319 O O . LEU A 1 161 ? 30.047 1.246 -32.890 1.00 94.12 161 LEU A O 1
ATOM 1323 N N . SER A 1 162 ? 28.566 1.335 -34.580 1.00 95.81 162 SER A N 1
ATOM 1324 C CA . SER A 1 162 ? 27.458 1.897 -33.800 1.00 95.81 162 SER A CA 1
ATOM 1325 C C . SER A 1 162 ? 27.037 0.956 -32.666 1.00 95.81 162 SER A C 1
ATOM 1327 O O . SER A 1 162 ? 26.823 1.380 -31.530 1.00 95.81 162 SER A O 1
ATOM 1329 N N . ARG A 1 163 ? 27.003 -0.354 -32.929 1.00 94.00 163 ARG A N 1
ATOM 1330 C CA . ARG A 1 163 ? 26.724 -1.351 -31.891 1.00 94.00 163 ARG A CA 1
ATOM 1331 C C . ARG A 1 163 ? 27.794 -1.366 -30.796 1.00 94.00 163 ARG A C 1
ATOM 1333 O O . ARG A 1 163 ? 27.445 -1.448 -29.618 1.00 94.00 163 ARG A O 1
ATOM 1340 N N . GLU A 1 164 ? 29.077 -1.291 -31.154 1.00 93.50 164 GLU A N 1
ATOM 1341 C CA . GLU A 1 164 ? 30.153 -1.237 -30.153 1.00 93.50 164 GLU A CA 1
ATOM 1342 C C . GLU A 1 164 ? 30.142 0.094 -29.375 1.00 93.50 164 GLU A C 1
ATOM 1344 O O . GLU A 1 164 ? 30.285 0.089 -28.153 1.00 93.50 164 GLU A O 1
ATOM 1349 N N . SER A 1 165 ? 29.887 1.240 -30.018 1.00 91.88 165 SER A N 1
ATOM 1350 C CA . SER A 1 165 ? 29.780 2.524 -29.307 1.00 91.88 165 SER A CA 1
ATOM 1351 C C . SER A 1 165 ? 28.604 2.541 -28.321 1.00 91.88 165 SER A C 1
ATOM 1353 O O . SER A 1 165 ? 28.770 2.975 -27.177 1.00 91.88 165 SER A O 1
ATOM 1355 N N . ALA A 1 166 ? 27.457 1.970 -28.702 1.00 94.88 166 ALA A N 1
ATOM 1356 C CA . ALA A 1 166 ? 26.314 1.775 -27.813 1.00 94.88 166 ALA A CA 1
ATOM 1357 C C . ALA A 1 166 ? 26.652 0.864 -26.618 1.00 94.88 166 ALA A C 1
ATOM 1359 O O . ALA A 1 166 ? 26.221 1.129 -25.492 1.00 94.88 166 ALA A O 1
ATOM 1360 N N . PHE A 1 167 ? 27.463 -0.181 -26.825 1.00 94.12 167 PHE A N 1
ATOM 1361 C CA . PHE A 1 167 ? 27.954 -1.027 -25.735 1.00 94.12 167 PHE A CA 1
ATOM 1362 C C . PHE A 1 167 ? 28.785 -0.224 -24.723 1.00 94.12 167 PHE A C 1
ATOM 1364 O O . PHE A 1 167 ? 28.531 -0.311 -23.519 1.00 94.12 167 PHE A O 1
ATOM 1371 N N . HIS A 1 168 ? 29.734 0.594 -25.189 1.00 91.19 168 HIS A N 1
ATOM 1372 C CA . HIS A 1 168 ? 30.543 1.437 -24.305 1.00 91.19 168 HIS A CA 1
ATOM 1373 C C . HIS A 1 168 ? 29.699 2.480 -23.562 1.00 91.19 168 HIS A C 1
ATOM 1375 O O . HIS A 1 168 ? 29.874 2.645 -22.355 1.00 91.19 168 HIS A O 1
ATOM 1381 N N . ALA A 1 169 ? 28.747 3.133 -24.234 1.00 94.94 169 ALA A N 1
ATOM 1382 C CA . ALA A 1 169 ? 27.826 4.074 -23.593 1.00 94.94 169 ALA A CA 1
ATOM 1383 C C . ALA A 1 169 ? 27.004 3.396 -22.485 1.00 94.94 169 ALA A C 1
ATOM 1385 O O . ALA A 1 169 ? 26.950 3.880 -21.354 1.00 94.94 169 ALA A O 1
ATOM 1386 N N . LYS A 1 170 ? 26.452 2.206 -22.763 1.00 95.06 170 LYS A N 1
ATOM 1387 C CA . LYS A 1 170 ? 25.745 1.395 -21.761 1.00 95.06 170 LYS A CA 1
ATOM 1388 C C . LYS A 1 170 ? 26.653 1.029 -20.586 1.00 95.06 170 LYS A C 1
ATOM 1390 O O . LYS A 1 170 ? 26.200 1.013 -19.443 1.00 95.06 170 LYS A O 1
ATOM 1395 N N . ARG A 1 171 ? 27.925 0.715 -20.847 1.00 90.44 171 ARG A N 1
ATOM 1396 C CA . ARG A 1 171 ? 28.897 0.366 -19.803 1.00 90.44 171 ARG A CA 1
ATOM 1397 C C . ARG A 1 171 ? 29.185 1.549 -18.879 1.00 90.44 171 ARG A C 1
ATOM 1399 O O . ARG A 1 171 ? 29.158 1.340 -17.669 1.00 90.44 171 ARG A O 1
ATOM 1406 N N . LYS A 1 172 ? 29.406 2.744 -19.437 1.00 93.88 172 LYS A N 1
ATOM 1407 C CA . LYS A 1 172 ? 29.604 3.988 -18.672 1.00 93.88 172 LYS A CA 1
ATOM 1408 C C . LYS A 1 172 ? 28.402 4.293 -17.781 1.00 93.88 172 LYS A C 1
ATOM 1410 O O . LYS A 1 172 ? 28.556 4.402 -16.572 1.00 93.88 172 LYS A O 1
ATOM 1415 N N . LEU A 1 173 ? 27.199 4.248 -18.352 1.00 96.81 173 LEU A N 1
ATOM 1416 C CA . LEU A 1 173 ? 25.946 4.450 -17.619 1.00 96.81 173 LEU A CA 1
ATOM 1417 C C . LEU A 1 173 ? 25.794 3.447 -16.459 1.00 96.81 173 LEU A C 1
ATOM 1419 O O . LEU A 1 173 ? 25.403 3.805 -15.352 1.00 96.81 173 LEU A O 1
ATOM 1423 N N . LEU A 1 174 ? 26.130 2.171 -16.676 1.00 94.88 174 LEU A N 1
ATOM 1424 C CA . LEU A 1 174 ? 26.098 1.170 -15.604 1.00 94.88 174 LEU A CA 1
ATOM 1425 C C . LEU A 1 174 ? 27.117 1.446 -14.491 1.00 94.88 174 LEU A C 1
ATOM 1427 O O . LEU A 1 174 ? 26.848 1.100 -13.345 1.00 94.88 174 LEU A O 1
ATOM 1431 N N . GLN A 1 175 ? 28.280 2.011 -14.810 1.00 93.44 175 GLN A N 1
ATOM 1432 C CA . GLN A 1 175 ? 29.275 2.394 -13.811 1.00 93.44 175 GLN A CA 1
ATOM 1433 C C . GLN A 1 175 ? 28.789 3.590 -12.986 1.00 93.44 175 GLN A C 1
ATOM 1435 O O . GLN A 1 175 ? 28.828 3.520 -11.764 1.00 93.44 175 GLN A O 1
ATOM 1440 N N . GLU A 1 176 ? 28.243 4.618 -13.634 1.00 97.12 176 GLU A N 1
ATOM 1441 C CA . GLU A 1 176 ? 27.622 5.769 -12.962 1.00 97.12 176 GLU A CA 1
ATOM 1442 C C . GLU A 1 176 ? 26.481 5.324 -12.043 1.00 97.12 176 GLU A C 1
ATOM 1444 O O . GLU A 1 176 ? 26.440 5.696 -10.878 1.00 97.12 176 GLU A O 1
ATOM 1449 N N . LYS A 1 177 ? 25.601 4.431 -12.516 1.00 97.44 177 LYS A N 1
ATOM 1450 C CA . LYS A 1 177 ? 24.531 3.864 -11.681 1.00 97.44 177 LYS A CA 1
ATOM 1451 C C . LYS A 1 177 ? 25.050 3.107 -10.467 1.00 97.44 177 LYS A C 1
ATOM 1453 O O . LYS A 1 177 ? 24.410 3.161 -9.427 1.00 97.44 177 LYS A O 1
ATOM 1458 N N . ARG A 1 178 ? 26.169 2.389 -10.594 1.00 95.75 178 ARG A N 1
ATOM 1459 C CA . ARG A 1 178 ? 26.786 1.688 -9.458 1.00 95.75 178 ARG A CA 1
ATOM 1460 C C . ARG A 1 178 ? 27.325 2.673 -8.430 1.00 95.75 178 ARG A C 1
ATOM 1462 O O . ARG A 1 178 ? 27.045 2.491 -7.258 1.00 95.75 178 ARG A O 1
ATOM 1469 N N . ILE A 1 179 ? 28.037 3.707 -8.880 1.00 96.94 179 ILE A N 1
ATOM 1470 C CA . ILE A 1 179 ? 28.582 4.755 -8.005 1.00 96.94 179 ILE A CA 1
ATOM 1471 C C . ILE A 1 179 ? 27.444 5.497 -7.290 1.00 96.94 179 ILE A C 1
ATOM 1473 O O . ILE A 1 179 ? 27.491 5.680 -6.078 1.00 96.94 179 ILE A O 1
ATOM 1477 N N . ASN A 1 180 ? 26.387 5.849 -8.023 1.00 97.88 180 ASN A N 1
ATOM 1478 C CA . ASN A 1 180 ? 25.219 6.515 -7.451 1.00 97.88 180 ASN A CA 1
ATOM 1479 C C . ASN A 1 180 ? 24.451 5.602 -6.484 1.00 97.88 180 ASN A C 1
ATOM 1481 O O . ASN A 1 180 ? 23.936 6.069 -5.477 1.00 97.88 180 ASN A O 1
ATOM 1485 N N . ALA A 1 181 ? 24.360 4.299 -6.770 1.00 97.56 181 ALA A N 1
ATOM 1486 C CA . ALA A 1 181 ? 23.745 3.347 -5.850 1.00 97.56 181 ALA A CA 1
ATOM 1487 C C . ALA A 1 181 ? 24.547 3.244 -4.547 1.00 97.56 181 ALA A C 1
ATOM 1489 O O . ALA A 1 181 ? 23.956 3.364 -3.480 1.00 97.56 181 ALA A O 1
ATOM 1490 N N . SER A 1 182 ? 25.879 3.125 -4.624 1.00 97.06 182 SER A N 1
ATOM 1491 C CA . SER A 1 182 ? 26.721 3.102 -3.423 1.00 97.06 182 SER A CA 1
ATOM 1492 C C . SER A 1 182 ? 26.623 4.399 -2.618 1.00 97.06 182 SER A C 1
ATOM 1494 O O . SER A 1 182 ? 26.501 4.341 -1.400 1.00 97.06 182 SER A O 1
ATOM 1496 N N . SER A 1 183 ? 26.591 5.571 -3.267 1.00 97.44 183 SER A N 1
ATOM 1497 C CA . SER A 1 183 ? 26.439 6.839 -2.539 1.00 97.44 183 SER A CA 1
ATOM 1498 C C . SER A 1 183 ? 25.069 6.960 -1.861 1.00 97.44 183 SER A C 1
ATOM 1500 O O . SER A 1 183 ? 24.985 7.449 -0.739 1.00 97.44 183 SER A O 1
ATOM 1502 N N . LEU A 1 184 ? 23.996 6.482 -2.503 1.00 97.56 184 LEU A N 1
ATOM 1503 C CA . LEU A 1 184 ? 22.653 6.462 -1.911 1.00 97.56 184 LEU A CA 1
ATOM 1504 C C . LEU A 1 184 ? 22.546 5.479 -0.737 1.00 97.56 184 LEU A C 1
ATOM 1506 O O . LEU A 1 184 ? 21.874 5.777 0.249 1.00 97.56 184 LEU A O 1
ATOM 1510 N N . GLU A 1 185 ? 23.203 4.321 -0.820 1.00 97.44 185 GLU A N 1
ATOM 1511 C CA . GLU A 1 185 ? 23.287 3.366 0.291 1.00 97.44 185 GLU A CA 1
ATOM 1512 C C . GLU A 1 185 ? 24.002 3.989 1.499 1.00 97.44 185 GLU A C 1
ATOM 1514 O O . GLU A 1 185 ? 23.507 3.895 2.624 1.00 97.44 185 GLU A O 1
ATOM 1519 N N . GLU A 1 186 ? 25.112 4.699 1.271 1.00 97.81 186 GLU A N 1
ATOM 1520 C CA . GLU A 1 186 ? 25.826 5.437 2.319 1.00 97.81 186 GLU A CA 1
ATOM 1521 C C . GLU A 1 186 ? 24.959 6.537 2.953 1.00 97.81 186 GLU A C 1
ATOM 1523 O O . GLU A 1 186 ? 24.922 6.669 4.179 1.00 97.81 186 GLU A O 1
ATOM 1528 N N . GLU A 1 187 ? 24.237 7.322 2.151 1.00 97.44 187 GLU A N 1
ATOM 1529 C CA . GLU A 1 187 ? 23.308 8.346 2.649 1.00 97.44 187 GLU A CA 1
ATOM 1530 C C . GLU A 1 187 ? 22.159 7.736 3.458 1.00 97.44 187 GLU A C 1
ATOM 1532 O O . GLU A 1 187 ? 21.839 8.223 4.546 1.00 97.44 187 GLU A O 1
ATOM 1537 N N . SER A 1 188 ? 21.580 6.634 2.977 1.00 96.31 188 SER A N 1
ATOM 1538 C CA . SER A 1 188 ? 20.533 5.897 3.686 1.00 96.31 188 SER A CA 1
ATOM 1539 C C . SER A 1 188 ? 21.029 5.390 5.039 1.00 96.31 188 SER A C 1
ATOM 1541 O O . SER A 1 188 ? 20.336 5.551 6.045 1.00 96.31 188 SER A O 1
ATOM 1543 N N . HIS A 1 189 ? 22.241 4.827 5.092 1.00 98.06 189 HIS A N 1
ATOM 1544 C CA . HIS A 1 189 ? 22.847 4.375 6.343 1.00 98.06 189 HIS A CA 1
ATOM 1545 C C . HIS A 1 189 ? 23.043 5.540 7.323 1.00 98.06 189 HIS A C 1
ATOM 1547 O O . HIS A 1 189 ? 22.684 5.440 8.497 1.00 98.06 189 HIS A O 1
ATOM 1553 N N . ARG A 1 190 ? 23.536 6.689 6.839 1.00 98.19 190 ARG A N 1
ATOM 1554 C CA . ARG A 1 190 ? 23.703 7.902 7.660 1.00 98.19 190 ARG A CA 1
ATOM 1555 C C . ARG A 1 190 ? 22.375 8.401 8.232 1.00 98.19 190 ARG A C 1
ATOM 1557 O O . ARG A 1 190 ? 22.318 8.757 9.409 1.00 98.19 190 ARG A O 1
ATOM 1564 N N . LEU A 1 191 ? 21.309 8.418 7.431 1.00 97.88 191 LEU A N 1
ATOM 1565 C CA . LEU A 1 191 ? 19.975 8.822 7.887 1.00 97.88 191 LEU A CA 1
ATOM 1566 C C . LEU A 1 191 ? 19.397 7.833 8.904 1.00 97.88 191 LEU A C 1
ATOM 1568 O O . LEU A 1 191 ? 18.827 8.253 9.912 1.00 97.88 191 LEU A O 1
ATOM 1572 N N . GLN A 1 192 ? 19.586 6.531 8.687 1.00 97.12 192 GLN A N 1
ATOM 1573 C CA . GLN A 1 192 ? 19.145 5.505 9.626 1.00 97.12 192 GLN A CA 1
ATOM 1574 C C . GLN A 1 192 ? 19.839 5.654 10.985 1.00 97.12 192 GLN A C 1
ATOM 1576 O O . GLN A 1 192 ? 19.168 5.666 12.017 1.00 97.12 192 GLN A O 1
ATOM 1581 N N . GLU A 1 193 ? 21.158 5.859 11.003 1.00 98.06 193 GLU A N 1
ATOM 1582 C CA . GLU A 1 193 ? 21.890 6.123 12.245 1.00 98.06 193 GLU A CA 1
ATOM 1583 C C . GLU A 1 193 ? 21.358 7.361 12.985 1.00 98.06 193 GLU A C 1
ATOM 1585 O O . GLU A 1 193 ? 21.237 7.355 14.213 1.00 98.06 193 GLU A O 1
ATOM 1590 N N . GLN A 1 194 ? 21.031 8.436 12.261 1.00 97.44 194 GLN A N 1
ATOM 1591 C CA . GLN A 1 194 ? 20.459 9.649 12.854 1.00 97.44 194 GLN A CA 1
ATOM 1592 C C . GLN A 1 194 ? 19.064 9.400 13.442 1.00 97.44 194 GLN A C 1
ATOM 1594 O O . GLN A 1 194 ? 18.778 9.851 14.557 1.00 97.44 194 GLN A O 1
ATOM 1599 N N . LEU A 1 195 ? 18.212 8.649 12.743 1.00 97.69 195 LEU A N 1
ATOM 1600 C CA . LEU A 1 195 ? 16.895 8.250 13.241 1.00 97.69 195 LEU A CA 1
ATOM 1601 C C . LEU A 1 195 ? 17.006 7.376 14.493 1.00 97.69 195 LEU A C 1
ATOM 1603 O O . LEU A 1 195 ? 16.304 7.595 15.475 1.00 97.69 195 LEU A O 1
ATOM 1607 N N . GLU A 1 196 ? 17.936 6.426 14.525 1.00 97.38 196 GLU A N 1
ATOM 1608 C CA . GLU A 1 196 ? 18.156 5.612 15.720 1.00 97.38 196 GLU A CA 1
ATOM 1609 C C . GLU A 1 196 ? 18.635 6.446 16.912 1.00 97.38 196 GLU A C 1
ATOM 1611 O O . GLU A 1 196 ? 18.189 6.228 18.042 1.00 97.38 196 GLU A O 1
ATOM 1616 N N . ARG A 1 197 ? 19.526 7.419 16.684 1.00 98.00 197 ARG A N 1
ATOM 1617 C CA . ARG A 1 197 ? 20.005 8.333 17.734 1.00 98.00 197 ARG A CA 1
ATOM 1618 C C . ARG A 1 197 ? 18.876 9.204 18.281 1.00 98.00 197 ARG A C 1
ATOM 1620 O O . ARG A 1 197 ? 18.747 9.331 19.500 1.00 98.00 197 ARG A O 1
ATOM 1627 N N . THR A 1 198 ? 18.053 9.773 17.404 1.00 97.38 198 THR A N 1
ATOM 1628 C CA . THR A 1 198 ? 16.906 10.607 17.797 1.00 97.38 198 THR A CA 1
ATOM 1629 C C . THR A 1 198 ? 15.852 9.787 18.537 1.00 97.38 198 THR A C 1
ATOM 1631 O O . THR A 1 198 ? 15.493 10.158 19.652 1.00 97.38 198 THR A O 1
ATOM 1634 N N . ASN A 1 199 ? 15.477 8.611 18.028 1.00 97.88 199 ASN A N 1
ATOM 1635 C CA . ASN A 1 199 ? 14.551 7.689 18.694 1.00 97.88 199 ASN A CA 1
ATOM 1636 C C . ASN A 1 199 ? 15.032 7.284 20.096 1.00 97.88 199 ASN A C 1
ATOM 1638 O O . ASN A 1 199 ? 14.258 7.300 21.053 1.00 97.88 199 ASN A O 1
ATOM 1642 N N . LYS A 1 200 ? 16.323 6.952 20.256 1.00 97.75 200 LYS A N 1
ATOM 1643 C CA . LYS A 1 200 ? 16.907 6.639 21.574 1.00 97.75 200 LYS A CA 1
ATOM 1644 C C . LYS A 1 200 ? 16.813 7.837 22.522 1.00 97.75 200 LYS A C 1
ATOM 1646 O O . LYS A 1 200 ? 16.418 7.673 23.677 1.00 97.75 200 LYS A O 1
ATOM 1651 N N . ALA A 1 201 ? 17.140 9.039 22.044 1.00 97.56 201 ALA A N 1
ATOM 1652 C CA . ALA A 1 201 ? 17.044 10.259 22.841 1.00 97.56 201 ALA A CA 1
ATOM 1653 C C . ALA A 1 201 ? 15.593 10.570 23.253 1.00 97.56 201 ALA A C 1
ATOM 1655 O O . ALA A 1 201 ? 15.342 10.933 24.403 1.00 97.56 201 ALA A O 1
ATOM 1656 N N . GLU A 1 202 ? 14.631 10.392 22.349 1.00 96.88 202 GLU A N 1
ATOM 1657 C CA . GLU A 1 202 ? 13.205 10.560 22.633 1.00 96.88 202 GLU A CA 1
ATOM 1658 C C . GLU A 1 202 ? 12.686 9.528 23.630 1.00 96.88 202 GLU A C 1
ATOM 1660 O O . GLU A 1 202 ? 11.981 9.893 24.568 1.00 96.88 202 GLU A O 1
ATOM 1665 N N . LEU A 1 203 ? 13.092 8.264 23.510 1.00 97.19 203 LEU A N 1
ATOM 1666 C CA . LEU A 1 203 ? 12.698 7.211 24.444 1.00 97.19 203 LEU A CA 1
ATOM 1667 C C . LEU A 1 203 ? 13.223 7.478 25.863 1.00 97.19 203 LEU A C 1
ATOM 1669 O O . LEU A 1 203 ? 12.501 7.281 26.846 1.00 97.19 203 LEU A O 1
ATOM 1673 N N . ILE A 1 204 ? 14.450 7.992 25.988 1.00 97.62 204 ILE A N 1
ATOM 1674 C CA . ILE A 1 204 ? 15.012 8.421 27.277 1.00 97.62 204 ILE A CA 1
ATOM 1675 C C . ILE A 1 204 ? 14.192 9.582 27.863 1.00 97.62 204 ILE A C 1
ATOM 1677 O O . ILE A 1 204 ? 13.825 9.533 29.042 1.00 97.62 204 ILE A O 1
ATOM 1681 N N . LYS A 1 205 ? 13.853 10.593 27.050 1.00 97.25 205 LYS A N 1
ATOM 1682 C CA . LYS A 1 205 ? 12.998 11.722 27.465 1.00 97.25 205 LYS A CA 1
ATOM 1683 C C . LYS A 1 205 ? 11.598 11.255 27.880 1.00 97.25 205 LYS A C 1
ATOM 1685 O O . LYS A 1 205 ? 11.101 11.650 28.929 1.00 97.25 205 LYS A O 1
ATOM 1690 N N . ALA A 1 206 ? 10.968 10.372 27.113 1.00 96.75 206 ALA A N 1
ATOM 1691 C CA . ALA A 1 206 ? 9.655 9.823 27.439 1.00 96.75 206 ALA A CA 1
ATOM 1692 C C . ALA A 1 206 ? 9.688 9.025 28.753 1.00 96.75 206 ALA A C 1
ATOM 1694 O O . ALA A 1 206 ? 8.796 9.164 29.592 1.00 96.75 206 ALA A O 1
ATOM 1695 N N . SER A 1 207 ? 10.744 8.236 28.977 1.00 97.50 207 SER A N 1
ATOM 1696 C CA . SER A 1 207 ? 10.948 7.488 30.222 1.00 97.50 207 SER A CA 1
ATOM 1697 C C . SER A 1 207 ? 11.110 8.410 31.435 1.00 97.50 207 SER A C 1
ATOM 1699 O O . SER A 1 207 ? 10.514 8.155 32.488 1.00 97.50 207 SER A O 1
ATOM 1701 N N . SER A 1 208 ? 11.863 9.509 31.310 1.00 97.25 208 SER A N 1
ATOM 1702 C CA . SER A 1 208 ? 12.007 10.482 32.401 1.00 97.25 208 SER A CA 1
ATOM 1703 C C . SER A 1 208 ? 10.682 11.187 32.710 1.00 97.25 208 SER A C 1
ATOM 1705 O O . SER A 1 208 ? 10.279 11.236 33.876 1.00 97.25 208 SER A O 1
ATOM 1707 N N . VAL A 1 209 ? 9.936 11.617 31.687 1.00 97.12 209 VAL A N 1
ATOM 1708 C CA . VAL A 1 209 ? 8.594 12.203 31.846 1.00 97.12 209 VAL A CA 1
ATOM 1709 C C . VAL A 1 209 ? 7.630 11.210 32.501 1.00 97.12 209 VAL A C 1
ATOM 1711 O O . VAL A 1 209 ? 6.936 11.561 33.456 1.00 97.12 209 VAL A O 1
ATOM 1714 N N . ALA A 1 210 ? 7.620 9.946 32.072 1.00 96.81 210 ALA A N 1
ATOM 1715 C CA . ALA A 1 210 ? 6.766 8.915 32.656 1.00 96.81 210 ALA A CA 1
ATOM 1716 C C . ALA A 1 210 ? 7.061 8.685 34.149 1.00 96.81 210 ALA A C 1
ATOM 1718 O O . ALA A 1 210 ? 6.131 8.518 34.947 1.00 96.81 210 ALA A O 1
ATOM 1719 N N . LYS A 1 211 ? 8.339 8.721 34.558 1.00 96.88 211 LYS A N 1
ATOM 1720 C CA . LYS A 1 211 ? 8.733 8.647 35.977 1.00 96.88 211 LYS A CA 1
ATOM 1721 C C . LYS A 1 211 ? 8.178 9.830 36.773 1.00 96.88 211 LYS A C 1
ATOM 1723 O O . LYS A 1 211 ? 7.594 9.604 37.836 1.00 96.88 211 LYS A O 1
ATOM 1728 N N . ILE A 1 212 ? 8.287 11.050 36.242 1.00 97.12 212 ILE A N 1
ATOM 1729 C CA . ILE A 1 212 ? 7.753 12.271 36.871 1.00 97.12 212 ILE A CA 1
ATOM 1730 C C . ILE A 1 212 ? 6.228 12.177 37.016 1.00 97.12 212 ILE A C 1
ATOM 1732 O O . ILE A 1 212 ? 5.693 12.336 38.112 1.00 97.12 212 ILE A O 1
ATOM 1736 N N . VAL A 1 213 ? 5.513 11.816 35.947 1.00 96.88 213 VAL A N 1
ATOM 1737 C CA . VAL A 1 213 ? 4.048 11.655 35.970 1.00 96.88 213 VAL A CA 1
ATOM 1738 C C . VAL A 1 213 ? 3.620 10.583 36.977 1.00 96.88 213 VAL A C 1
ATOM 1740 O O . VAL A 1 213 ? 2.650 10.771 37.716 1.00 96.88 213 VAL A O 1
ATOM 1743 N N . LYS A 1 214 ? 4.345 9.460 37.059 1.00 95.81 214 LYS A N 1
ATOM 1744 C CA . LYS A 1 214 ? 4.069 8.391 38.031 1.00 95.81 214 LYS A CA 1
ATOM 1745 C C . LYS A 1 214 ? 4.273 8.864 39.471 1.00 95.81 214 LYS A C 1
ATOM 1747 O O . LYS A 1 214 ? 3.454 8.517 40.328 1.00 95.81 214 LYS A O 1
ATOM 1752 N N . ALA A 1 215 ? 5.324 9.639 39.740 1.00 95.94 215 ALA A N 1
ATOM 1753 C CA . ALA A 1 215 ? 5.568 10.239 41.050 1.00 95.94 215 ALA A CA 1
ATOM 1754 C C . ALA A 1 215 ? 4.448 11.224 41.425 1.00 95.94 215 ALA A C 1
ATOM 1756 O O . ALA A 1 215 ? 3.835 11.072 42.483 1.00 95.94 215 ALA A O 1
ATOM 1757 N N . ASN A 1 216 ? 4.072 12.121 40.510 1.00 96.75 216 ASN A N 1
ATOM 1758 C CA . ASN A 1 216 ? 2.982 13.079 40.713 1.00 96.75 216 ASN A CA 1
ATOM 1759 C C . ASN A 1 216 ? 1.645 12.374 40.988 1.00 96.75 216 ASN A C 1
ATOM 1761 O O . ASN A 1 216 ? 0.968 12.680 41.967 1.00 96.75 216 ASN A O 1
ATOM 1765 N N . ARG A 1 217 ? 1.291 11.344 40.204 1.00 95.06 217 ARG A N 1
ATOM 1766 C CA . ARG A 1 217 ? 0.081 10.531 40.438 1.00 95.06 217 ARG A CA 1
ATOM 1767 C C . ARG A 1 217 ? 0.088 9.827 41.797 1.00 95.06 217 ARG A C 1
ATOM 1769 O O . ARG A 1 217 ? -0.971 9.623 42.390 1.00 95.06 217 ARG A O 1
ATOM 1776 N N . ARG A 1 218 ? 1.252 9.395 42.296 1.00 95.75 218 ARG A N 1
ATOM 1777 C CA . ARG A 1 218 ? 1.370 8.842 43.657 1.00 95.75 218 ARG A CA 1
ATOM 1778 C C . ARG A 1 218 ? 1.112 9.928 44.701 1.00 95.75 218 ARG A C 1
ATOM 1780 O O . ARG A 1 218 ? 0.285 9.692 45.575 1.00 95.75 218 ARG A O 1
ATOM 1787 N N . GLY A 1 219 ? 1.730 11.101 44.557 1.00 96.38 219 GLY A N 1
ATOM 1788 C CA . GLY A 1 219 ? 1.514 12.250 45.443 1.00 96.38 219 GLY A CA 1
ATOM 1789 C C . GLY A 1 219 ? 0.042 12.661 45.530 1.00 96.38 219 GLY A C 1
ATOM 1790 O O . GLY A 1 219 ? -0.513 12.717 46.623 1.00 96.38 219 GLY A O 1
ATOM 1791 N N . VAL A 1 220 ? -0.630 12.820 44.385 1.00 96.38 220 VAL A N 1
ATOM 1792 C CA . VAL A 1 220 ? -2.064 13.163 44.325 1.00 96.38 220 VAL A CA 1
ATOM 1793 C C . VAL A 1 220 ? -2.931 12.110 45.021 1.00 96.38 220 VAL A C 1
ATOM 1795 O O . VAL A 1 220 ? -3.825 12.462 45.785 1.00 96.38 220 VAL A O 1
ATOM 1798 N N . ARG A 1 221 ? -2.659 10.811 44.824 1.00 95.94 221 ARG A N 1
ATOM 1799 C CA . ARG A 1 221 ? -3.412 9.741 45.507 1.00 95.94 221 ARG A CA 1
ATOM 1800 C C . ARG A 1 221 ? -3.219 9.758 47.021 1.00 95.94 221 ARG A C 1
ATOM 1802 O O . ARG A 1 221 ? -4.176 9.504 47.747 1.00 95.94 221 ARG A O 1
ATOM 1809 N N . LEU A 1 222 ? -2.005 10.036 47.497 1.00 96.88 222 LEU A N 1
ATOM 1810 C CA . LEU A 1 222 ? -1.733 10.162 48.930 1.00 96.88 222 LEU A CA 1
ATOM 1811 C C . LEU A 1 222 ? -2.461 11.375 49.523 1.00 96.88 222 LEU A C 1
ATOM 1813 O O . LEU A 1 222 ? -3.124 11.234 50.548 1.00 96.88 222 LEU A O 1
ATOM 1817 N N . ALA A 1 223 ? -2.421 12.524 48.843 1.00 96.69 223 ALA A N 1
ATOM 1818 C CA . ALA A 1 223 ? -3.159 13.716 49.250 1.00 96.69 223 ALA A CA 1
ATOM 1819 C C . ALA A 1 223 ? -4.679 13.468 49.280 1.00 96.69 223 ALA A C 1
ATOM 1821 O O . ALA A 1 223 ? -5.334 13.788 50.268 1.00 96.69 223 ALA A O 1
ATOM 1822 N N . ALA A 1 224 ? -5.233 12.814 48.254 1.00 96.62 224 ALA A N 1
ATOM 1823 C CA . ALA A 1 224 ? -6.652 12.463 48.198 1.00 96.62 224 ALA A CA 1
ATOM 1824 C C . ALA A 1 224 ? -7.071 11.523 49.342 1.00 96.62 224 ALA A C 1
ATOM 1826 O O . ALA A 1 224 ? -8.111 11.738 49.962 1.00 96.62 224 ALA A O 1
ATOM 1827 N N . ARG A 1 225 ? -6.247 10.514 49.668 1.00 96.56 225 ARG A N 1
ATOM 1828 C CA . ARG A 1 225 ? -6.485 9.631 50.824 1.00 96.56 225 ARG A CA 1
ATOM 1829 C C . ARG A 1 225 ? -6.481 10.402 52.138 1.00 96.56 225 ARG A C 1
ATOM 1831 O O . ARG A 1 225 ? -7.360 10.165 52.958 1.00 96.56 225 ARG A O 1
ATOM 1838 N N . LYS A 1 226 ? -5.532 11.325 52.323 1.00 97.75 226 LYS A N 1
ATOM 1839 C CA . LYS A 1 226 ? -5.478 12.177 53.517 1.00 97.75 226 LYS A CA 1
ATOM 1840 C C . LYS A 1 226 ? -6.768 12.987 53.662 1.00 97.75 226 LYS A C 1
ATOM 1842 O O . LYS A 1 226 ? -7.443 12.863 54.674 1.00 97.75 226 LYS A O 1
ATOM 1847 N N . VAL A 1 227 ? -7.188 13.674 52.598 1.00 97.75 227 VAL A N 1
ATOM 1848 C CA . VAL A 1 227 ? -8.451 14.432 52.579 1.00 97.75 227 VAL A CA 1
ATOM 1849 C C . VAL A 1 227 ? -9.661 13.539 52.871 1.00 97.75 227 VAL A C 1
ATOM 1851 O O . VAL A 1 227 ? -10.577 13.958 53.570 1.00 97.75 227 VAL A O 1
ATOM 1854 N N . GLN A 1 228 ? -9.695 12.307 52.358 1.00 96.69 228 GLN A N 1
ATOM 1855 C CA . GLN A 1 228 ? -10.792 11.375 52.630 1.00 96.69 228 GLN A CA 1
ATOM 1856 C C . GLN A 1 228 ? -10.845 10.947 54.102 1.00 96.69 228 GLN A C 1
ATOM 1858 O O . GLN A 1 228 ? -11.932 10.874 54.676 1.00 96.69 228 GLN A O 1
ATOM 1863 N N . VAL A 1 229 ? -9.690 10.664 54.710 1.00 97.44 229 VAL A N 1
ATOM 1864 C CA . VAL A 1 229 ? -9.593 10.345 56.141 1.00 97.44 229 VAL A CA 1
ATOM 1865 C C . VAL A 1 229 ? -10.038 11.541 56.975 1.00 97.44 229 VAL A C 1
ATOM 1867 O O . VAL A 1 229 ? -10.888 11.376 57.848 1.00 97.44 229 VAL A O 1
ATOM 1870 N N . ASP A 1 230 ? -9.551 12.737 56.647 1.00 97.25 230 ASP A N 1
ATOM 1871 C CA . ASP A 1 230 ? -9.917 13.973 57.336 1.00 97.25 230 ASP A CA 1
ATOM 1872 C C . ASP A 1 230 ? -11.433 14.216 57.244 1.00 97.25 230 ASP A C 1
ATOM 1874 O O . ASP A 1 230 ? -12.085 14.378 58.272 1.00 97.25 230 ASP A O 1
ATOM 1878 N N . LYS A 1 231 ? -12.033 14.094 56.047 1.00 97.00 231 LYS A N 1
ATOM 1879 C CA . LYS A 1 231 ? -13.494 14.192 55.845 1.00 97.00 231 LYS A CA 1
ATOM 1880 C C . LYS A 1 231 ? -14.285 13.160 56.650 1.00 97.00 231 LYS A C 1
ATOM 1882 O O . LYS A 1 231 ? -15.367 13.459 57.150 1.00 97.00 231 LYS A O 1
ATOM 1887 N N . ARG A 1 232 ? -13.778 11.929 56.762 1.00 96.62 232 ARG A N 1
ATOM 1888 C CA . ARG A 1 232 ? -14.428 10.874 57.553 1.00 96.62 232 ARG A CA 1
ATOM 1889 C C . ARG A 1 232 ? -14.366 11.192 59.043 1.00 96.62 232 ARG A C 1
ATOM 1891 O O . ARG A 1 232 ? -15.340 10.950 59.747 1.00 96.62 232 ARG A O 1
ATOM 1898 N N . ASN A 1 233 ? -13.246 11.731 59.514 1.00 96.69 233 ASN A N 1
ATOM 1899 C CA . ASN A 1 233 ? -13.092 12.152 60.902 1.00 96.69 233 ASN A CA 1
ATOM 1900 C C . ASN A 1 233 ? -14.007 13.338 61.219 1.00 96.69 233 ASN A C 1
ATOM 1902 O O . ASN A 1 233 ? -14.714 13.292 62.220 1.00 96.69 233 ASN A O 1
ATOM 1906 N N . THR A 1 234 ? -14.083 14.341 60.338 1.00 96.44 234 THR A N 1
ATOM 1907 C CA . THR A 1 234 ? -15.018 15.463 60.510 1.00 96.44 234 THR A CA 1
ATOM 1908 C C . THR A 1 234 ? -16.471 15.002 60.474 1.00 96.44 234 THR A C 1
ATOM 1910 O O . THR A 1 234 ? -17.262 15.454 61.290 1.00 96.44 234 THR A O 1
ATOM 1913 N N . ALA A 1 235 ? -16.832 14.068 59.587 1.00 96.56 235 ALA A N 1
ATOM 1914 C CA . ALA A 1 235 ? -18.185 13.514 59.542 1.00 96.56 235 ALA A CA 1
ATOM 1915 C C . ALA A 1 235 ? -18.551 12.794 60.848 1.00 96.56 235 ALA A C 1
ATOM 1917 O O . ALA A 1 235 ? -19.614 13.053 61.393 1.00 96.56 235 ALA A O 1
ATOM 1918 N N . LYS A 1 236 ? -17.644 11.976 61.403 1.00 95.75 236 LYS A N 1
ATOM 1919 C CA . LYS A 1 236 ? -17.855 11.324 62.707 1.00 95.75 236 LYS A CA 1
ATOM 1920 C C . LYS A 1 236 ? -18.062 12.325 63.844 1.00 95.75 236 LYS A C 1
ATOM 1922 O O . LYS A 1 236 ? -18.900 12.083 64.703 1.00 95.75 236 LYS A O 1
ATOM 1927 N N . LEU A 1 237 ? -17.293 13.417 63.862 1.00 96.06 237 LEU A N 1
ATOM 1928 C CA . LEU A 1 237 ? -17.459 14.476 64.863 1.00 96.06 237 LEU A CA 1
ATOM 1929 C C . LEU A 1 237 ? -18.838 15.132 64.738 1.00 96.06 237 LEU A C 1
ATOM 1931 O O . LEU A 1 237 ? -19.553 15.231 65.727 1.00 96.06 237 LEU A O 1
ATOM 1935 N N . VAL A 1 238 ? -19.246 15.475 63.514 1.00 96.62 238 VAL A N 1
ATOM 1936 C CA . VAL A 1 238 ? -20.574 16.041 63.240 1.00 96.62 238 VAL A CA 1
ATOM 1937 C C . VAL A 1 238 ? -21.695 15.056 63.589 1.00 96.62 238 VAL A C 1
ATOM 1939 O O . VAL A 1 238 ? -22.727 15.468 64.106 1.00 96.62 238 VAL A O 1
ATOM 1942 N N . ASP A 1 239 ? -21.524 13.758 63.333 1.00 94.25 239 ASP A N 1
ATOM 1943 C CA . ASP A 1 239 ? -22.516 12.736 63.686 1.00 94.25 239 ASP A CA 1
ATOM 1944 C C . ASP A 1 239 ? -22.660 12.593 65.205 1.00 94.25 239 ASP A C 1
ATOM 1946 O O . ASP A 1 239 ? -23.779 12.476 65.699 1.00 94.25 239 ASP A O 1
ATOM 1950 N N . TYR A 1 240 ? -21.551 12.659 65.946 1.00 96.06 240 TYR A N 1
ATOM 1951 C CA . TYR A 1 240 ? -21.572 12.667 67.408 1.00 96.06 240 TYR A CA 1
ATOM 1952 C C . TYR A 1 240 ? -22.289 13.909 67.956 1.00 96.06 240 TYR A C 1
ATOM 1954 O O . TYR A 1 240 ? -23.141 13.800 68.837 1.00 96.06 240 TYR A O 1
ATOM 1962 N N . GLU A 1 241 ? -22.001 15.089 67.402 1.00 95.19 241 GLU A N 1
ATOM 1963 C CA . GLU A 1 241 ? -22.697 16.333 67.756 1.00 95.19 241 GLU A CA 1
ATOM 1964 C C . GLU A 1 241 ? -24.200 16.243 67.456 1.00 95.19 241 GLU A C 1
ATOM 1966 O O . GLU A 1 241 ? -25.023 16.542 68.321 1.00 95.19 241 GLU A O 1
ATOM 1971 N N . LYS A 1 242 ? -24.574 15.728 66.278 1.00 95.56 242 LYS A N 1
ATOM 1972 C CA . LYS A 1 242 ? -25.976 15.501 65.902 1.00 95.56 242 LYS A CA 1
ATOM 1973 C C . LYS A 1 242 ? -26.677 14.508 66.814 1.00 95.56 242 LYS A C 1
ATOM 1975 O O . LYS A 1 242 ? -27.820 14.749 67.176 1.00 95.56 242 LYS A O 1
ATOM 1980 N N . GLN A 1 243 ? -26.041 13.388 67.159 1.00 94.06 243 GLN A N 1
ATOM 1981 C CA . GLN A 1 243 ? -26.619 12.401 68.078 1.00 94.06 243 GLN A CA 1
ATOM 1982 C C . GLN A 1 243 ? -26.920 13.039 69.428 1.00 94.06 243 GLN A C 1
ATOM 1984 O O . GLN A 1 243 ? -28.043 12.931 69.913 1.00 94.06 243 GLN A O 1
ATOM 1989 N N . ARG A 1 244 ? -25.959 13.794 69.965 1.00 95.19 244 ARG A N 1
ATOM 1990 C CA . ARG A 1 244 ? -26.139 14.544 71.207 1.00 95.19 244 ARG A CA 1
ATOM 1991 C C . ARG A 1 244 ? -27.312 15.525 71.125 1.00 95.19 244 ARG A C 1
ATOM 1993 O O . ARG A 1 244 ? -28.045 15.688 72.097 1.00 95.19 244 ARG A O 1
ATOM 2000 N N . ASP A 1 245 ? -27.506 16.192 69.992 1.00 94.94 245 ASP A N 1
ATOM 2001 C CA . ASP A 1 245 ? -28.639 17.104 69.814 1.00 94.94 245 ASP A CA 1
ATOM 2002 C C . ASP A 1 245 ? -29.968 16.364 69.589 1.00 94.94 245 ASP A C 1
ATOM 2004 O O . ASP A 1 245 ? -31.002 16.785 70.108 1.00 94.94 245 ASP A O 1
ATOM 2008 N N . HIS A 1 246 ? -29.957 15.220 68.900 1.00 93.50 246 HIS A N 1
ATOM 2009 C CA . HIS A 1 246 ? -31.122 14.346 68.753 1.00 93.50 246 HIS A CA 1
ATOM 2010 C C . HIS A 1 246 ? -31.594 13.771 70.087 1.00 93.50 246 HIS A C 1
ATOM 2012 O O . HIS A 1 246 ? -32.801 13.693 70.303 1.00 93.50 246 HIS A O 1
ATOM 2018 N N . GLU A 1 247 ? -30.680 13.385 70.976 1.00 94.94 247 GLU A N 1
ATOM 2019 C CA . GLU A 1 247 ? -31.008 12.935 72.333 1.00 94.94 247 GLU A CA 1
ATOM 2020 C C . GLU A 1 247 ? -31.769 14.026 73.089 1.00 94.94 247 GLU A C 1
ATOM 2022 O O . GLU A 1 247 ? -32.888 13.781 73.543 1.00 94.94 247 GLU A O 1
ATOM 2027 N N . LYS A 1 248 ? -31.252 15.263 73.089 1.00 94.50 248 LYS A N 1
ATOM 2028 C CA . LYS A 1 248 ? -31.937 16.416 73.700 1.00 94.50 248 LYS A CA 1
ATOM 2029 C C . LYS A 1 248 ? -33.327 16.658 73.100 1.00 94.50 248 LYS A C 1
ATOM 2031 O O . LYS A 1 248 ? -34.278 16.920 73.832 1.00 94.50 248 LYS A O 1
ATOM 2036 N N . ILE A 1 249 ? -33.470 16.583 71.773 1.00 94.00 249 ILE A N 1
ATOM 2037 C CA . ILE A 1 249 ? -34.768 16.772 71.097 1.00 94.00 249 ILE A CA 1
ATOM 2038 C C . ILE A 1 249 ? -35.734 15.627 71.438 1.00 94.00 249 ILE A C 1
ATOM 2040 O O . ILE A 1 249 ? -36.922 15.861 71.654 1.00 94.00 249 ILE A O 1
ATOM 2044 N N . ASN A 1 250 ? -35.255 14.385 71.502 1.00 94.06 250 ASN A N 1
ATOM 2045 C CA . ASN A 1 250 ? -36.083 13.228 71.833 1.00 94.06 250 ASN A CA 1
ATOM 2046 C C . ASN A 1 250 ? -36.591 13.282 73.268 1.00 94.06 250 ASN A C 1
ATOM 2048 O O . ASN A 1 250 ? -37.761 12.981 73.491 1.00 94.06 250 ASN A O 1
ATOM 2052 N N . GLU A 1 251 ? -35.755 13.688 74.221 1.00 94.81 251 GLU A N 1
ATOM 2053 C CA . GLU A 1 251 ? -36.183 13.927 75.601 1.00 94.81 251 GLU A CA 1
ATOM 2054 C C . GLU A 1 251 ? -37.356 14.917 75.643 1.00 94.81 251 GLU A C 1
ATOM 2056 O O . GLU A 1 251 ? -38.389 14.628 76.251 1.00 94.81 251 GLU A O 1
ATOM 2061 N N . GLN A 1 252 ? -37.258 16.025 74.899 1.00 93.50 252 GLN A N 1
ATOM 2062 C CA . GLN A 1 252 ? -38.342 17.006 74.774 1.00 93.50 252 GLN A CA 1
ATOM 2063 C C . GLN A 1 252 ? -39.605 16.406 74.124 1.00 93.50 252 GLN A C 1
ATOM 2065 O O . GLN A 1 252 ? -40.716 16.590 74.624 1.00 93.50 252 GLN A O 1
ATOM 2070 N N . LEU A 1 253 ? -39.459 15.637 73.039 1.00 92.69 253 LEU A N 1
ATOM 2071 C CA . LEU A 1 253 ? -40.588 15.019 72.334 1.00 92.69 253 LEU A CA 1
ATOM 2072 C C . LEU A 1 253 ? 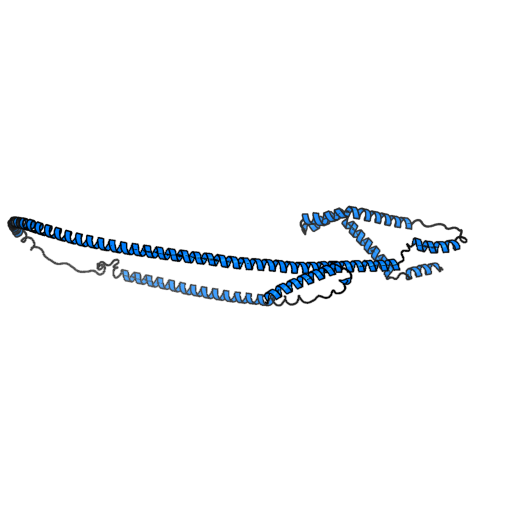-41.277 13.908 73.131 1.00 92.69 253 LEU A C 1
ATOM 2074 O O . LEU A 1 253 ? -42.489 13.735 73.003 1.00 92.69 253 LEU A O 1
ATOM 2078 N N . VAL A 1 254 ? -40.539 13.117 73.914 1.00 93.25 254 VAL A N 1
ATOM 2079 C CA . VAL A 1 254 ? -41.113 12.089 74.797 1.00 93.25 254 VAL A CA 1
ATOM 2080 C C . VAL A 1 254 ? -42.019 12.748 75.823 1.00 93.25 254 VAL A C 1
ATOM 2082 O O . VAL A 1 254 ? -43.141 12.280 76.042 1.00 93.25 254 VAL A O 1
ATOM 2085 N N . GLU A 1 255 ? -41.562 13.861 76.387 1.00 92.25 255 GLU A N 1
ATOM 2086 C CA . GLU A 1 255 ? -42.341 14.631 77.343 1.00 92.25 255 GLU A CA 1
ATOM 2087 C C . GLU A 1 255 ? -43.629 15.176 76.703 1.00 92.25 255 GLU A C 1
ATOM 2089 O O . GLU A 1 255 ? -44.715 15.028 77.263 1.00 92.25 255 GLU A O 1
ATOM 2094 N N . ASP A 1 256 ? -43.566 15.667 75.463 1.00 92.12 256 ASP A N 1
ATOM 2095 C CA . ASP A 1 256 ? -44.757 16.087 74.715 1.00 92.12 256 ASP A CA 1
ATOM 2096 C C . ASP A 1 256 ? -45.685 14.929 74.305 1.00 92.12 256 ASP A C 1
ATOM 2098 O O . ASP A 1 256 ? -46.912 15.066 74.329 1.00 92.12 256 ASP A O 1
ATOM 2102 N N . ARG A 1 257 ? -45.150 13.762 73.925 1.00 90.56 257 ARG A N 1
ATOM 2103 C CA . ARG A 1 257 ? -45.963 12.586 73.560 1.00 90.56 257 ARG A CA 1
ATOM 2104 C C . ARG A 1 257 ? -46.735 12.043 74.746 1.00 90.56 257 ARG A C 1
ATOM 2106 O O . ARG A 1 257 ? -47.891 11.663 74.571 1.00 90.56 257 ARG A O 1
ATOM 2113 N N . ARG A 1 258 ? -46.132 12.023 75.937 1.00 90.81 258 ARG A N 1
ATOM 2114 C CA . ARG A 1 258 ? -46.837 11.650 77.172 1.00 90.81 258 ARG A CA 1
ATOM 2115 C C . ARG A 1 258 ? -48.074 12.518 77.373 1.00 90.81 258 ARG A C 1
ATOM 2117 O O . ARG A 1 258 ? -49.145 11.982 77.650 1.00 90.81 258 ARG A O 1
ATOM 2124 N N . ARG A 1 259 ? -47.954 13.827 77.125 1.00 88.44 259 ARG A N 1
ATOM 2125 C CA . ARG A 1 259 ? -49.084 14.769 77.183 1.00 88.44 259 ARG A CA 1
ATOM 2126 C C . ARG A 1 259 ? -50.159 14.478 76.134 1.00 88.44 259 ARG A C 1
ATOM 2128 O O . ARG A 1 259 ? -51.332 14.661 76.419 1.00 88.44 259 ARG A O 1
ATOM 2135 N N . LYS A 1 260 ? -49.787 14.036 74.927 1.00 92.00 260 LYS A N 1
ATOM 2136 C CA . LYS A 1 260 ? -50.743 13.740 73.839 1.00 92.00 260 LYS A CA 1
ATOM 2137 C C . LYS A 1 260 ? -51.412 12.364 73.962 1.00 92.00 260 LYS A C 1
ATOM 2139 O O . LYS A 1 260 ? -52.582 12.225 73.623 1.00 92.00 260 LYS A O 1
ATOM 2144 N N . ALA A 1 261 ? -50.700 11.333 74.417 1.00 88.25 261 ALA A N 1
ATOM 2145 C CA . ALA A 1 261 ? -51.203 9.954 74.474 1.00 88.25 261 ALA A CA 1
ATOM 2146 C C . ALA A 1 261 ? -52.379 9.781 75.447 1.00 88.25 261 ALA A C 1
ATOM 2148 O O . ALA A 1 261 ? -53.291 8.994 75.186 1.00 88.25 261 ALA A O 1
ATOM 2149 N N . SER A 1 262 ? -52.390 10.555 76.532 1.00 84.94 262 SER A N 1
ATOM 2150 C CA . SER A 1 262 ? -53.532 10.638 77.444 1.00 84.94 262 SER A CA 1
ATOM 2151 C C . SER A 1 262 ? -54.825 11.064 76.733 1.00 84.94 262 SER A C 1
ATOM 2153 O O . SER A 1 262 ? -55.903 10.634 77.131 1.00 84.94 262 SER A O 1
ATOM 2155 N N . ILE A 1 263 ? -54.729 11.837 75.646 1.00 90.00 263 ILE A N 1
ATOM 2156 C CA . ILE A 1 263 ? -55.874 12.349 74.884 1.00 90.00 263 ILE A CA 1
ATOM 2157 C C . ILE A 1 263 ? -56.446 11.275 73.944 1.00 90.00 263 ILE A C 1
ATOM 2159 O O . ILE A 1 263 ? -57.654 11.068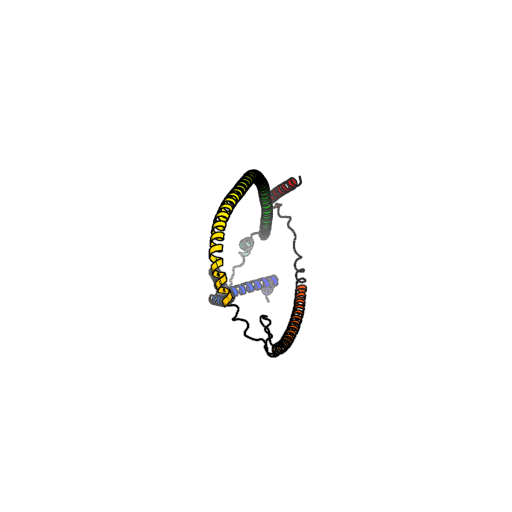 73.912 1.00 90.00 263 ILE A O 1
ATOM 2163 N N . ILE A 1 264 ? -55.598 10.561 73.193 1.00 85.19 264 ILE A N 1
ATOM 2164 C CA . ILE A 1 264 ? -56.034 9.632 72.126 1.00 85.19 264 ILE A CA 1
ATOM 2165 C C . ILE A 1 264 ? -56.727 8.380 72.664 1.00 85.19 264 ILE A C 1
ATOM 2167 O O . ILE A 1 264 ? -57.676 7.902 72.046 1.00 85.19 264 ILE A O 1
ATOM 2171 N N . LYS A 1 265 ? -56.269 7.834 73.799 1.00 86.44 265 LYS A N 1
ATOM 2172 C CA . LYS A 1 265 ? -56.835 6.607 74.392 1.00 86.44 265 LYS A CA 1
ATOM 2173 C C . LYS A 1 265 ? -58.356 6.691 74.573 1.00 86.44 265 LYS A C 1
ATOM 2175 O O . LYS A 1 265 ? -59.037 5.676 74.547 1.00 86.44 265 LYS A O 1
ATOM 2180 N N . ARG A 1 266 ? -58.865 7.909 74.717 1.00 81.69 266 ARG A N 1
ATOM 2181 C CA . ARG A 1 266 ? -60.282 8.213 74.829 1.00 81.69 266 ARG A CA 1
ATOM 2182 C C . ARG A 1 266 ? -61.087 7.954 73.548 1.00 81.69 266 ARG A C 1
ATOM 2184 O O . ARG A 1 266 ? -62.229 7.552 73.659 1.00 81.69 266 ARG A O 1
ATOM 2191 N N . ILE A 1 267 ? -60.518 8.187 72.364 1.00 81.56 267 ILE A N 1
ATOM 2192 C CA . ILE A 1 267 ? -61.260 8.180 71.088 1.00 81.56 267 ILE A CA 1
ATOM 2193 C C . ILE A 1 267 ? -61.539 6.745 70.612 1.00 81.56 267 ILE A C 1
ATOM 2195 O O . ILE A 1 267 ? -62.641 6.408 70.204 1.00 81.56 267 ILE A O 1
ATOM 2199 N N . ARG A 1 268 ? -60.536 5.864 70.681 1.00 79.06 268 ARG A N 1
ATOM 2200 C CA . ARG A 1 268 ? -60.582 4.542 70.023 1.00 79.06 268 ARG A CA 1
ATOM 2201 C C . ARG A 1 268 ? -61.594 3.553 70.585 1.00 79.06 268 ARG A C 1
ATOM 2203 O O . ARG A 1 268 ? -62.027 2.671 69.858 1.00 79.06 268 ARG A O 1
ATOM 2210 N N . SER A 1 269 ? -61.980 3.679 71.848 1.00 71.50 269 SER A N 1
ATOM 2211 C CA . SER A 1 269 ? -63.007 2.812 72.435 1.00 71.50 269 SER A CA 1
ATOM 2212 C C . SER A 1 269 ? -64.366 2.905 71.730 1.00 71.50 269 SER A C 1
ATOM 2214 O O . SER A 1 269 ? -65.228 2.069 71.965 1.00 71.50 269 SER A O 1
ATOM 2216 N N . GLU A 1 270 ? -64.571 3.914 70.885 1.00 72.31 270 GLU A N 1
ATOM 2217 C CA . GLU A 1 270 ? -65.848 4.195 70.231 1.00 72.31 270 GLU A CA 1
ATOM 2218 C C . GLU A 1 270 ? -65.986 3.491 68.869 1.00 72.31 270 GLU A C 1
ATOM 2220 O O . GLU A 1 270 ? -67.093 3.163 68.450 1.00 72.31 270 GLU A O 1
ATOM 2225 N N . GLU A 1 271 ? -64.875 3.221 68.179 1.00 70.50 271 GLU A N 1
ATOM 2226 C CA . GLU A 1 271 ? -64.891 2.812 66.766 1.00 70.50 271 GLU A CA 1
ATOM 2227 C C . GLU A 1 271 ? -65.062 1.293 66.558 1.00 70.50 271 GLU A C 1
ATOM 2229 O O . GLU A 1 271 ? -65.742 0.862 65.627 1.00 70.50 271 GLU A O 1
ATOM 2234 N N . GLU A 1 272 ? -64.483 0.453 67.422 1.00 62.59 272 GLU A N 1
ATOM 2235 C CA . GLU A 1 272 ? -64.429 -1.014 67.243 1.00 62.59 272 GLU A CA 1
ATOM 2236 C C . GLU A 1 272 ? -65.799 -1.715 67.278 1.00 62.59 272 GLU A C 1
ATOM 2238 O O . GLU A 1 272 ? -65.944 -2.829 66.774 1.00 62.59 272 GLU A O 1
ATOM 2243 N N . ALA A 1 273 ? -66.839 -1.059 67.786 1.00 60.03 273 ALA A N 1
ATOM 2244 C CA . ALA A 1 273 ? -68.197 -1.599 67.793 1.00 60.03 273 ALA A CA 1
ATOM 2245 C C . ALA A 1 273 ? -68.796 -1.776 66.381 1.00 60.03 273 ALA A C 1
ATOM 2247 O O . ALA A 1 273 ? -69.756 -2.526 66.202 1.00 60.03 273 ALA A O 1
ATOM 2248 N N . TRP A 1 274 ? -68.254 -1.086 65.374 1.00 54.31 274 TRP A N 1
ATOM 2249 C CA . TRP A 1 274 ? -68.923 -0.902 64.086 1.00 54.31 274 TRP A CA 1
ATOM 2250 C C . TRP A 1 274 ? -68.691 -2.032 63.064 1.00 54.31 274 TRP A C 1
ATOM 2252 O O . TRP A 1 274 ? -69.549 -2.297 62.224 1.00 54.31 274 TRP A O 1
ATOM 2262 N N . LEU A 1 275 ? -67.554 -2.731 63.117 1.00 53.69 275 LEU A N 1
ATOM 2263 C CA . LEU A 1 275 ? -67.091 -3.574 61.998 1.00 53.69 275 LEU A CA 1
ATOM 2264 C C . LEU A 1 275 ? -67.544 -5.042 62.023 1.00 53.69 275 LEU A C 1
ATOM 2266 O O . LEU A 1 275 ? -67.338 -5.757 61.046 1.00 53.69 275 LEU A O 1
ATOM 2270 N N . LEU A 1 276 ? -68.191 -5.517 63.086 1.00 55.97 276 LEU A N 1
ATOM 2271 C CA . LEU A 1 276 ? -68.561 -6.934 63.239 1.00 55.97 276 LEU A CA 1
ATOM 2272 C C . LEU A 1 276 ? -69.802 -7.375 62.428 1.00 55.97 276 LEU A C 1
ATOM 2274 O O . LEU A 1 276 ? -70.290 -8.485 62.621 1.00 55.97 276 LEU A O 1
ATOM 2278 N N . GLN A 1 277 ? -70.341 -6.540 61.531 1.00 50.12 277 GLN A N 1
ATOM 2279 C CA . GLN A 1 277 ? -71.730 -6.681 61.073 1.00 50.12 277 GLN A CA 1
ATOM 2280 C C . GLN A 1 277 ? -71.997 -7.347 59.702 1.00 50.12 277 GLN A C 1
ATOM 2282 O O . GLN A 1 277 ? -73.176 -7.506 59.398 1.00 50.12 277 GLN A O 1
ATOM 2287 N N . LYS A 1 278 ? -71.031 -7.752 58.850 1.00 39.12 278 LYS A N 1
ATOM 2288 C CA . LYS A 1 278 ? -71.389 -8.305 57.511 1.00 39.12 278 LYS A CA 1
ATOM 2289 C C . LYS A 1 278 ? -70.527 -9.454 56.943 1.00 39.12 278 LYS A C 1
ATOM 2291 O O . LYS A 1 278 ? -69.307 -9.402 56.943 1.00 39.12 278 LYS A O 1
ATOM 2296 N N . GLU A 1 279 ? -71.267 -10.440 56.429 1.00 42.38 279 GLU A N 1
ATOM 2297 C CA . GLU A 1 279 ? -71.019 -11.790 55.876 1.00 42.38 279 GLU A CA 1
ATOM 2298 C C . GLU A 1 279 ? -70.043 -12.006 54.685 1.00 42.38 279 GLU A C 1
ATOM 2300 O O . GLU A 1 279 ? -69.593 -11.071 54.029 1.00 42.38 279 GLU A O 1
ATOM 2305 N N . ASN A 1 280 ? -69.826 -13.302 54.365 1.00 42.75 280 ASN A N 1
ATOM 2306 C CA . ASN A 1 280 ? -69.084 -13.910 53.239 1.00 42.75 280 ASN A CA 1
ATOM 2307 C C . ASN A 1 280 ? -69.978 -14.855 52.376 1.00 42.75 280 ASN A C 1
ATOM 2309 O O . ASN A 1 280 ? -70.696 -15.655 52.968 1.00 42.75 280 ASN A O 1
ATOM 2313 N N . TYR A 1 281 ? -69.861 -14.858 51.024 1.00 42.09 281 TYR A N 1
ATOM 2314 C CA . TYR A 1 281 ? -69.286 -15.927 50.132 1.00 42.09 281 TYR A CA 1
ATOM 2315 C C . TYR A 1 281 ? -69.792 -15.893 48.639 1.00 42.09 281 TYR A C 1
ATOM 2317 O O . TYR A 1 281 ? -70.950 -15.535 48.424 1.00 42.09 281 TYR A O 1
ATOM 2325 N N . PRO A 1 282 ? -68.995 -16.282 47.597 1.00 56.44 282 PRO A N 1
ATOM 2326 C CA . PRO A 1 282 ? -69.308 -16.130 46.150 1.00 56.44 282 PRO A CA 1
ATOM 2327 C C . PRO A 1 282 ? -69.342 -17.439 45.281 1.00 56.44 282 PRO A C 1
ATOM 2329 O O . PRO A 1 282 ? -69.206 -18.542 45.805 1.00 56.44 282 PRO A O 1
ATOM 2332 N N . LYS A 1 283 ? -69.557 -17.311 43.943 1.00 52.28 283 LYS A N 1
ATOM 2333 C CA . LYS A 1 283 ? -69.990 -18.326 42.918 1.00 52.28 283 LYS A CA 1
ATOM 2334 C C . LYS A 1 283 ? -68.903 -18.765 41.863 1.00 52.28 283 LYS A C 1
ATOM 2336 O O . LYS A 1 283 ? -67.882 -18.089 41.792 1.00 52.28 283 LYS A O 1
ATOM 2341 N N . PRO A 1 284 ? -69.129 -19.821 41.016 1.00 57.41 284 PRO A N 1
ATOM 2342 C CA . PRO A 1 284 ? -68.116 -20.516 40.170 1.00 57.41 284 PRO A CA 1
ATOM 2343 C C . PRO A 1 284 ? -68.156 -20.292 38.614 1.00 57.41 284 PRO A C 1
ATOM 2345 O O . PRO A 1 284 ? -68.965 -19.507 38.131 1.00 57.41 284 PRO A O 1
ATOM 2348 N N . TYR A 1 285 ? -67.285 -21.033 37.882 1.00 62.22 285 TYR A N 1
ATOM 2349 C CA . TYR A 1 285 ? -66.477 -20.766 36.643 1.00 62.22 285 TYR A CA 1
ATOM 2350 C C . TYR A 1 285 ? -66.981 -21.278 35.242 1.00 62.22 285 TYR A C 1
ATOM 2352 O O . TYR A 1 285 ? -67.748 -22.240 35.198 1.00 62.22 285 TYR A O 1
ATOM 2360 N N . ASP A 1 286 ? -66.477 -20.699 34.117 1.00 65.75 286 ASP A N 1
ATOM 2361 C CA . ASP A 1 286 ? -66.836 -20.914 32.675 1.00 65.75 286 ASP A CA 1
ATOM 2362 C C . ASP A 1 286 ? -65.595 -21.145 31.735 1.00 65.75 286 ASP A C 1
ATOM 2364 O O . ASP A 1 286 ? -64.593 -20.454 31.883 1.00 65.75 286 ASP A O 1
ATOM 2368 N N . PRO A 1 287 ? -65.605 -22.085 30.754 1.00 64.69 287 PRO A N 1
ATOM 2369 C CA . PRO A 1 287 ? -64.484 -22.390 29.833 1.00 64.69 287 PRO A CA 1
ATOM 2370 C C . PRO A 1 287 ? -64.331 -21.498 28.580 1.00 64.69 287 PRO A C 1
ATOM 2372 O O . PRO A 1 287 ? -63.379 -21.676 27.812 1.00 64.69 287 PRO A O 1
ATOM 2375 N N . THR A 1 288 ? -65.254 -20.572 28.335 1.00 64.19 288 THR A N 1
ATOM 2376 C CA . THR A 1 288 ? -65.061 -19.464 27.383 1.00 64.19 288 THR A CA 1
ATOM 2377 C C . THR A 1 288 ? -64.286 -18.313 28.013 1.00 64.19 288 THR A C 1
ATOM 2379 O O . THR A 1 288 ? -63.795 -17.443 27.288 1.00 64.19 288 THR A O 1
ATOM 2382 N N . ASP A 1 289 ? -64.133 -18.333 29.342 1.00 61.66 289 ASP A N 1
ATOM 2383 C CA . ASP A 1 289 ? -63.289 -17.371 30.022 1.00 61.66 289 ASP A CA 1
ATOM 2384 C C . ASP A 1 289 ? -61.837 -17.581 29.636 1.00 61.66 289 ASP A C 1
ATOM 2386 O O . ASP A 1 289 ? -61.251 -18.669 29.709 1.00 61.66 289 ASP A O 1
ATOM 2390 N N . ILE A 1 290 ? -61.233 -16.454 29.298 1.00 62.97 290 ILE A N 1
ATOM 2391 C CA . ILE A 1 290 ? -59.799 -16.306 29.387 1.00 62.97 290 ILE A CA 1
ATOM 2392 C C . ILE A 1 290 ? -59.490 -16.461 30.878 1.00 62.97 290 ILE A C 1
ATOM 2394 O O . ILE A 1 290 ? -60.012 -15.697 31.691 1.00 62.97 290 ILE A O 1
ATOM 2398 N N . PRO A 1 291 ? -58.674 -17.444 31.271 1.00 62.75 291 PRO A N 1
ATOM 2399 C CA . PRO A 1 291 ? -58.529 -17.827 32.667 1.00 62.75 291 PRO A CA 1
ATOM 2400 C C . PRO A 1 291 ? -57.827 -16.744 33.513 1.00 62.75 291 PRO A C 1
ATOM 2402 O O . PRO A 1 291 ? -57.655 -16.921 34.716 1.00 62.75 291 PRO A O 1
ATOM 2405 N N . GLY A 1 292 ? -57.430 -15.617 32.909 1.00 66.94 292 GLY A N 1
ATOM 2406 C CA . GLY A 1 292 ? -57.077 -14.382 33.602 1.00 66.94 292 GLY A CA 1
ATOM 2407 C C . GLY A 1 292 ? -55.771 -14.482 34.377 1.00 66.94 292 GLY A C 1
ATOM 2408 O O . GLY A 1 292 ? -55.613 -13.805 35.389 1.00 66.94 292 GLY A O 1
ATOM 2409 N N . HIS A 1 293 ? -54.836 -15.327 33.926 1.00 68.06 293 HIS A N 1
ATOM 2410 C CA . HIS A 1 293 ? -53.562 -15.547 34.622 1.00 68.06 293 HIS A CA 1
ATOM 2411 C C . HIS A 1 293 ? -52.557 -14.400 34.379 1.00 68.06 293 HIS A C 1
ATOM 2413 O O . HIS A 1 293 ? -51.468 -14.393 34.955 1.00 68.06 293 HIS A O 1
ATOM 2419 N N . GLY A 1 294 ? -52.936 -13.397 33.576 1.00 68.00 294 GLY A N 1
ATOM 2420 C CA . GLY A 1 294 ? -52.176 -12.169 33.345 1.00 68.00 294 GLY A CA 1
ATOM 2421 C C . GLY A 1 294 ? -51.043 -12.304 32.325 1.00 68.00 294 GLY A C 1
ATOM 2422 O O . GLY A 1 294 ? -50.227 -11.387 32.211 1.00 68.00 294 GLY A O 1
ATOM 2423 N N . LEU A 1 295 ? -50.965 -13.407 31.573 1.00 69.62 295 LEU A N 1
ATOM 2424 C CA . LEU A 1 295 ? -50.019 -13.536 30.470 1.00 69.62 295 LEU A CA 1
ATOM 2425 C C . LEU A 1 295 ? -50.474 -12.710 29.258 1.00 69.62 295 LEU A C 1
ATOM 2427 O O . LEU A 1 295 ? -51.635 -12.695 28.847 1.00 69.62 295 LEU A O 1
ATOM 2431 N N . LEU A 1 296 ? -49.505 -12.030 28.647 1.00 58.34 296 LEU A N 1
ATOM 2432 C CA . LEU A 1 296 ? -49.705 -11.235 27.442 1.00 58.34 296 LEU A CA 1
ATOM 2433 C C . LEU A 1 296 ? -49.990 -12.179 26.263 1.00 58.34 296 LEU A C 1
ATOM 2435 O O . LEU A 1 296 ? -49.061 -12.765 25.709 1.00 58.34 296 LEU A O 1
ATOM 2439 N N . SER A 1 297 ? -51.259 -12.275 25.853 1.00 68.31 297 SER A N 1
ATOM 2440 C CA . SER A 1 297 ? -51.801 -13.145 24.782 1.00 68.31 297 SER A CA 1
ATOM 2441 C C . SER A 1 297 ? -52.327 -14.514 25.228 1.00 68.31 297 SER A C 1
ATOM 2443 O O . SER A 1 297 ? -52.187 -15.499 24.501 1.00 68.31 297 SER A O 1
ATOM 2445 N N . GLU A 1 298 ? -52.960 -14.595 26.399 1.00 73.94 298 GLU A N 1
ATOM 2446 C CA . GLU A 1 298 ? -53.832 -15.734 26.701 1.00 73.94 298 GLU A CA 1
ATOM 2447 C C . GLU A 1 298 ? -54.986 -15.777 25.704 1.00 73.94 298 GLU A C 1
ATOM 2449 O O . GLU A 1 298 ? -55.722 -14.810 25.523 1.00 73.94 298 GLU A O 1
ATOM 2454 N N . MET A 1 299 ? -55.112 -16.912 25.036 1.00 70.81 299 MET A N 1
ATOM 2455 C CA . MET A 1 299 ? -56.147 -17.171 24.052 1.00 70.81 299 MET A CA 1
ATOM 2456 C C . MET A 1 299 ? -57.010 -18.293 24.596 1.00 70.81 299 MET A C 1
ATOM 2458 O O . MET A 1 299 ? -56.498 -19.225 25.228 1.00 70.81 299 MET A O 1
ATOM 2462 N N . SER A 1 300 ? -58.316 -18.205 24.362 1.00 81.50 300 SER A N 1
ATOM 2463 C CA . SER A 1 300 ? -59.222 -19.263 24.795 1.00 81.50 300 SER A CA 1
ATOM 2464 C C . SER A 1 300 ? -58.797 -20.597 24.177 1.00 81.50 300 SER A C 1
ATOM 2466 O O . SER A 1 300 ? -58.195 -20.660 23.097 1.00 81.50 300 SER A O 1
ATOM 2468 N N . LEU A 1 301 ? -59.136 -21.695 24.851 1.00 78.56 301 LEU A N 1
ATOM 2469 C CA . LEU A 1 301 ? -58.777 -23.033 24.382 1.00 78.56 301 LEU A CA 1
ATOM 2470 C C . LEU A 1 301 ? -59.274 -23.307 22.947 1.00 78.56 301 LEU A C 1
ATOM 2472 O O . LEU A 1 301 ? -58.662 -24.089 22.216 1.00 78.56 301 LEU A O 1
ATOM 2476 N N . ALA A 1 302 ? -60.370 -22.663 22.537 1.00 77.69 302 ALA A N 1
ATOM 2477 C CA . ALA A 1 302 ? -60.922 -22.763 21.192 1.00 77.69 302 ALA A CA 1
ATOM 2478 C C . ALA A 1 302 ? -60.020 -22.105 20.129 1.00 77.69 302 ALA A C 1
ATOM 2480 O O . ALA A 1 302 ? -59.759 -22.701 19.085 1.00 77.69 302 ALA A O 1
ATOM 2481 N N . GLU A 1 303 ? -59.479 -20.923 20.413 1.00 81.88 303 GLU A N 1
ATOM 2482 C CA . GLU A 1 303 ? -58.731 -20.089 19.462 1.00 81.88 303 GLU A CA 1
ATOM 2483 C C . GLU A 1 303 ? -57.356 -20.685 19.097 1.00 81.88 303 GLU A C 1
ATOM 2485 O O . GLU A 1 303 ? -56.884 -20.604 17.958 1.00 81.88 303 GLU A O 1
ATOM 2490 N N . LEU A 1 304 ? -56.721 -21.380 20.047 1.00 83.62 304 LEU A N 1
ATOM 2491 C CA . LEU A 1 304 ? -55.435 -22.052 19.830 1.00 83.62 304 LEU A CA 1
ATOM 2492 C C . LEU A 1 304 ? -55.520 -23.194 18.807 1.00 83.62 304 LEU A C 1
ATOM 2494 O O . LEU A 1 304 ? -54.547 -23.470 18.097 1.00 83.62 304 LEU A O 1
ATOM 2498 N N . LYS A 1 305 ? -56.676 -23.858 18.705 1.00 82.25 305 LYS A N 1
ATOM 2499 C CA . LYS A 1 305 ? -56.862 -24.987 17.784 1.00 82.25 305 LYS A CA 1
ATOM 2500 C C . LYS A 1 305 ? -56.933 -24.542 16.320 1.00 82.25 305 LYS A C 1
ATOM 2502 O O . LYS A 1 305 ? -56.424 -25.252 15.456 1.00 82.25 305 LYS A O 1
ATOM 2507 N N . GLU A 1 306 ? -57.495 -23.370 16.040 1.00 84.81 306 GLU A N 1
ATOM 2508 C CA . GLU A 1 306 ? -57.656 -22.837 14.680 1.00 84.81 306 GLU A CA 1
ATOM 2509 C C . GLU A 1 306 ? -56.320 -22.381 14.070 1.00 84.81 306 GLU A C 1
ATOM 2511 O O . GLU A 1 306 ? -55.973 -22.751 12.945 1.00 84.81 306 GLU A O 1
ATOM 2516 N N . ARG A 1 307 ? -55.497 -21.660 14.842 1.00 88.75 307 ARG A N 1
ATOM 2517 C CA . ARG A 1 307 ? -54.175 -21.198 14.376 1.00 88.75 307 ARG A CA 1
ATOM 2518 C C . ARG A 1 307 ? -53.246 -22.336 13.966 1.00 88.75 307 ARG A C 1
ATOM 2520 O O . ARG A 1 307 ? -52.503 -22.214 12.992 1.00 88.75 307 ARG A O 1
ATOM 2527 N N . LEU A 1 308 ? -53.284 -23.448 14.697 1.00 87.00 308 LEU A N 1
ATOM 2528 C CA . LEU A 1 308 ? -52.431 -24.603 14.427 1.00 87.00 308 LEU A CA 1
ATOM 2529 C C . LEU A 1 308 ? -52.729 -25.241 13.060 1.00 87.00 308 LEU A C 1
ATOM 2531 O O . LEU A 1 308 ? -51.819 -25.759 12.409 1.00 87.00 308 LEU A O 1
ATOM 2535 N N . PHE A 1 309 ? -53.981 -25.183 12.607 1.00 87.00 309 PHE A N 1
ATOM 2536 C CA . PHE A 1 309 ? -54.391 -25.712 11.310 1.00 87.00 309 PHE A CA 1
ATOM 2537 C C . PHE A 1 309 ? -53.793 -24.907 10.141 1.00 87.00 309 PHE A C 1
ATOM 2539 O O . PHE A 1 309 ? -53.179 -25.493 9.248 1.00 87.00 309 PHE A O 1
ATOM 2546 N N . LEU A 1 310 ? -53.872 -23.572 10.190 1.00 86.19 310 LEU A N 1
ATOM 2547 C CA . LEU A 1 310 ? -53.357 -22.680 9.137 1.00 86.19 310 LEU A CA 1
ATOM 2548 C C . LEU A 1 310 ? -51.839 -22.816 8.932 1.00 86.19 310 LEU A C 1
ATOM 2550 O O . LEU A 1 310 ? -51.345 -22.845 7.804 1.00 86.19 310 LEU A O 1
ATOM 2554 N N . LEU A 1 311 ? -51.092 -22.972 10.026 1.00 89.38 311 LEU A N 1
ATOM 2555 C CA . LEU A 1 311 ? -49.630 -23.050 9.990 1.00 89.38 311 LEU A CA 1
ATOM 2556 C C . LEU A 1 311 ? -49.129 -24.315 9.267 1.00 89.38 311 LEU A C 1
ATOM 2558 O O . LEU A 1 311 ? -48.112 -24.292 8.569 1.00 89.38 311 LEU A O 1
ATOM 2562 N N . ARG A 1 312 ? -49.872 -25.424 9.368 1.00 86.50 312 ARG A N 1
ATOM 2563 C CA . ARG A 1 312 ? -49.549 -26.672 8.656 1.00 86.50 312 ARG A CA 1
ATOM 2564 C C . ARG A 1 312 ? -49.710 -26.535 7.142 1.00 86.50 312 ARG A C 1
ATOM 2566 O O . ARG A 1 312 ? -48.887 -27.069 6.401 1.00 86.50 312 ARG A O 1
ATOM 2573 N N . GLN A 1 313 ? -50.721 -25.798 6.687 1.00 86.00 313 GLN A N 1
ATOM 2574 C CA . GLN A 1 313 ? -50.974 -25.578 5.262 1.00 86.00 313 GLN A CA 1
ATOM 2575 C C . GLN A 1 313 ? -49.855 -24.755 4.607 1.00 86.00 313 GLN A C 1
ATOM 2577 O O . GLN A 1 313 ? -49.349 -25.129 3.548 1.00 86.00 313 GLN A O 1
ATOM 2582 N N . GLN A 1 314 ? -49.406 -23.684 5.269 1.00 87.25 314 GLN A N 1
ATOM 2583 C CA . GLN A 1 314 ? -48.336 -22.815 4.771 1.00 87.25 314 GLN A CA 1
ATOM 2584 C C . GLN A 1 314 ? -47.007 -23.567 4.595 1.00 87.25 314 GLN A C 1
ATOM 2586 O O . GLN A 1 314 ? -46.337 -23.425 3.570 1.00 87.25 314 GLN A O 1
ATOM 2591 N N . ASN A 1 315 ? -46.649 -24.424 5.554 1.00 88.31 315 ASN A N 1
ATOM 2592 C CA . ASN A 1 315 ? -45.421 -25.216 5.477 1.00 88.31 315 ASN A CA 1
ATOM 2593 C C . ASN A 1 315 ? -45.396 -26.150 4.256 1.00 88.31 315 ASN A C 1
ATOM 2595 O O . ASN A 1 315 ? -44.350 -26.290 3.622 1.00 88.31 315 ASN A O 1
ATOM 2599 N N . SER A 1 316 ? -46.536 -26.737 3.877 1.00 87.44 316 SER A N 1
ATOM 2600 C CA . SER A 1 316 ? -46.620 -27.625 2.709 1.00 87.44 316 SER A CA 1
ATOM 2601 C C . SER A 1 316 ? -46.286 -26.914 1.394 1.00 87.44 316 SER A C 1
ATOM 2603 O O . SER A 1 316 ? -45.632 -27.501 0.535 1.00 87.44 316 SER A O 1
ATOM 2605 N N . ILE A 1 317 ? -46.707 -25.656 1.236 1.00 89.12 317 ILE A N 1
ATOM 2606 C CA . ILE A 1 317 ? -46.472 -24.868 0.017 1.00 89.12 317 ILE A CA 1
ATOM 2607 C C . ILE A 1 317 ? -44.976 -24.558 -0.126 1.00 89.12 317 ILE A C 1
ATOM 2609 O O . ILE A 1 317 ? -44.371 -24.850 -1.153 1.00 89.12 317 ILE A O 1
ATOM 2613 N N . THR A 1 318 ? -44.340 -24.088 0.951 1.00 90.12 318 THR A N 1
ATOM 2614 C CA . THR A 1 318 ? -42.913 -23.714 0.927 1.00 90.12 318 THR A CA 1
ATOM 2615 C C . THR A 1 318 ? -41.965 -24.874 0.606 1.00 90.12 318 THR A C 1
ATOM 2617 O O . THR A 1 318 ? -40.861 -24.658 0.103 1.00 90.12 318 THR A O 1
ATOM 2620 N N . LEU A 1 319 ? -42.362 -26.113 0.910 1.00 88.38 319 LEU A N 1
ATOM 2621 C CA . LEU A 1 319 ? -41.572 -27.297 0.577 1.00 88.38 319 LEU A CA 1
ATOM 2622 C C . LEU A 1 319 ? -41.620 -27.614 -0.922 1.00 88.38 319 LEU A C 1
ATOM 2624 O O . LEU A 1 319 ? -40.600 -28.020 -1.477 1.00 88.38 319 LEU A O 1
ATOM 2628 N N . ALA A 1 320 ? -42.763 -27.400 -1.579 1.00 87.88 320 ALA A N 1
ATOM 2629 C CA . ALA A 1 320 ? -42.911 -27.637 -3.013 1.00 87.88 320 ALA A CA 1
ATOM 2630 C C . ALA A 1 320 ? -42.034 -26.681 -3.843 1.00 87.88 320 ALA A C 1
ATOM 2632 O O . ALA A 1 320 ? -41.346 -27.123 -4.766 1.00 87.88 320 ALA A O 1
ATOM 2633 N N . ASP A 1 321 ? -41.972 -25.403 -3.459 1.00 89.50 321 ASP A N 1
ATOM 2634 C CA . ASP A 1 321 ? -41.168 -24.389 -4.155 1.00 89.50 321 ASP A CA 1
ATOM 2635 C C . ASP A 1 321 ? -39.667 -24.718 -4.120 1.00 89.50 321 ASP A C 1
ATOM 2637 O O . ASP A 1 321 ? -38.986 -24.706 -5.147 1.00 89.50 321 ASP A O 1
ATOM 2641 N N . LYS A 1 322 ? -39.155 -25.142 -2.956 1.00 92.00 322 LYS A N 1
ATOM 2642 C CA . LYS A 1 322 ? -37.740 -25.525 -2.791 1.00 92.00 322 LYS A CA 1
ATOM 2643 C C . LYS A 1 322 ? -37.331 -26.702 -3.679 1.00 92.00 322 LYS A C 1
ATOM 2645 O O . LYS A 1 322 ? -36.190 -26.762 -4.136 1.00 92.00 322 LYS A O 1
ATOM 2650 N N . ILE A 1 323 ? -38.236 -27.652 -3.917 1.00 91.44 323 ILE A N 1
ATOM 2651 C CA . ILE A 1 323 ? -37.964 -28.808 -4.782 1.00 91.44 323 ILE A CA 1
ATOM 2652 C C . ILE A 1 323 ? -37.811 -28.361 -6.244 1.00 91.44 323 ILE A C 1
ATOM 2654 O O . ILE A 1 323 ? -36.910 -28.841 -6.940 1.00 91.44 323 ILE A O 1
ATOM 2658 N N . ASN A 1 324 ? -38.642 -27.422 -6.701 1.00 91.38 324 ASN A N 1
ATOM 2659 C CA . ASN A 1 324 ? -38.579 -26.900 -8.066 1.00 91.38 324 ASN A CA 1
ATOM 2660 C C . ASN A 1 324 ? -37.289 -26.109 -8.328 1.00 91.38 324 ASN A C 1
ATOM 2662 O O . ASN A 1 324 ? -36.632 -26.341 -9.347 1.00 91.38 324 ASN A O 1
ATOM 2666 N N . ASP A 1 325 ? -36.855 -25.275 -7.382 1.00 92.62 325 ASP A N 1
ATOM 2667 C CA . ASP A 1 325 ? -35.608 -24.509 -7.504 1.00 92.62 325 ASP A CA 1
ATOM 2668 C C . ASP A 1 325 ? -34.378 -25.410 -7.690 1.00 92.62 325 ASP A C 1
ATOM 2670 O O . ASP A 1 325 ? -33.523 -25.165 -8.550 1.00 92.62 325 ASP A O 1
ATOM 2674 N N . ILE A 1 326 ? -34.304 -26.508 -6.929 1.00 90.94 326 ILE A N 1
ATOM 2675 C CA . ILE A 1 326 ? -33.204 -27.478 -7.029 1.00 90.94 326 ILE A CA 1
ATOM 2676 C C . ILE A 1 326 ? -33.168 -28.124 -8.420 1.00 90.94 326 ILE A C 1
ATOM 2678 O O . ILE A 1 326 ? -32.086 -28.370 -8.964 1.00 90.94 326 ILE A O 1
ATOM 2682 N N . LYS A 1 327 ? -34.334 -28.399 -9.014 1.00 92.69 327 LYS A N 1
ATOM 2683 C CA . LYS A 1 327 ? -34.430 -29.007 -10.345 1.00 92.69 327 LYS A CA 1
ATOM 2684 C C 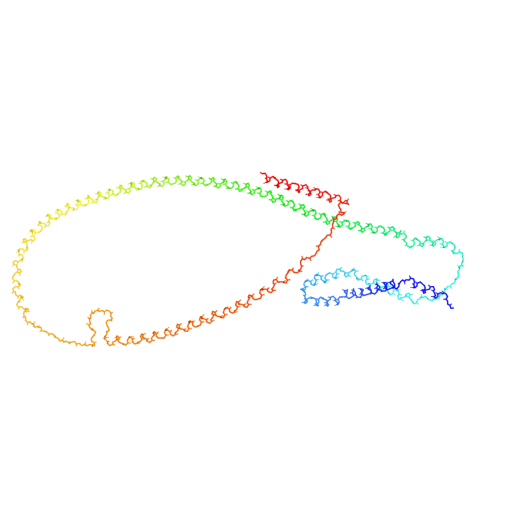. LYS A 1 327 ? -33.883 -28.067 -11.423 1.00 92.69 327 LYS A C 1
ATOM 2686 O O . LYS A 1 327 ? -33.046 -28.495 -12.219 1.00 92.69 327 LYS A O 1
ATOM 2691 N N . CYS A 1 328 ? -34.264 -26.790 -11.392 1.00 89.06 328 CYS A N 1
ATOM 2692 C CA . CYS A 1 328 ? -33.789 -25.777 -12.341 1.00 89.06 328 CYS A CA 1
ATOM 2693 C C . CYS A 1 328 ? -32.263 -25.584 -12.276 1.00 89.06 328 CYS A C 1
ATOM 2695 O O . CYS A 1 328 ? -31.590 -25.562 -13.306 1.00 89.06 328 CYS A O 1
ATOM 2697 N N . GLN A 1 329 ? -31.681 -25.529 -11.072 1.00 89.44 329 GLN A N 1
ATOM 2698 C CA . GLN A 1 329 ? -30.229 -25.367 -10.898 1.00 89.44 329 GLN A CA 1
ATOM 2699 C C . GLN A 1 329 ? -29.401 -26.549 -11.424 1.00 89.44 329 GLN A C 1
ATOM 2701 O O . GLN A 1 329 ? -28.235 -26.380 -11.788 1.00 89.44 329 GLN A O 1
ATOM 2706 N N . ARG A 1 330 ? -29.957 -27.766 -11.424 1.00 90.62 330 ARG A N 1
ATOM 2707 C CA . ARG A 1 330 ? -29.263 -28.943 -11.969 1.00 90.62 330 ARG A CA 1
ATOM 2708 C C . ARG A 1 330 ? -29.194 -28.895 -13.491 1.00 90.62 330 ARG A C 1
ATOM 2710 O O . ARG A 1 330 ? -28.162 -29.254 -14.053 1.00 90.62 330 ARG A O 1
ATOM 2717 N N . GLN A 1 331 ? -30.258 -28.426 -14.137 1.00 88.81 331 GLN A N 1
ATOM 2718 C CA . GLN A 1 331 ? -30.341 -28.369 -15.592 1.00 88.81 331 GLN A CA 1
ATOM 2719 C C . GLN A 1 331 ? -29.345 -27.359 -16.184 1.00 88.81 331 GLN A C 1
ATOM 2721 O O . GLN A 1 331 ? -28.538 -27.732 -17.035 1.00 88.81 331 GLN A O 1
ATOM 2726 N N . THR A 1 332 ? -29.269 -26.146 -15.634 1.00 88.00 332 THR A N 1
ATOM 2727 C CA . THR A 1 332 ? -28.338 -25.099 -16.103 1.00 88.00 332 THR A CA 1
ATOM 2728 C C . THR A 1 332 ? -26.863 -25.504 -16.001 1.00 88.00 332 THR A C 1
ATOM 2730 O O . THR A 1 332 ? -26.058 -25.223 -16.888 1.00 88.00 332 THR A O 1
ATOM 2733 N N . LYS A 1 333 ? -26.479 -26.230 -14.942 1.00 89.75 333 LYS A N 1
ATOM 2734 C CA . LYS A 1 333 ? -25.105 -26.740 -14.785 1.00 89.75 333 LYS A CA 1
ATOM 2735 C C . LYS A 1 333 ? -24.727 -27.756 -15.864 1.00 89.75 333 LYS A C 1
ATOM 2737 O O . LYS A 1 333 ? -23.568 -27.792 -16.269 1.00 89.75 333 LYS A O 1
ATOM 2742 N N . SER A 1 334 ? -25.678 -28.575 -16.315 1.00 84.81 334 SER A N 1
ATOM 2743 C CA . SER A 1 334 ? -25.428 -29.581 -17.353 1.00 84.81 334 SER A CA 1
ATOM 2744 C C . SER A 1 334 ? -25.180 -28.953 -18.728 1.00 84.81 334 SER A C 1
ATOM 2746 O O . SER A 1 334 ? -24.264 -29.375 -19.431 1.00 84.81 334 SER A O 1
ATOM 2748 N N . GLU A 1 335 ? -25.908 -27.887 -19.065 1.00 89.50 335 GLU A N 1
ATOM 2749 C CA . GLU A 1 335 ? -25.779 -27.159 -20.333 1.00 89.50 335 GLU A CA 1
ATOM 2750 C C . GLU A 1 335 ? -24.389 -26.510 -20.462 1.00 89.50 335 GLU A C 1
ATOM 2752 O O . GLU A 1 335 ? -23.674 -26.772 -21.433 1.00 89.50 335 GLU A O 1
ATOM 2757 N N . ASN A 1 336 ? -23.931 -25.804 -19.422 1.00 88.50 336 ASN A N 1
ATOM 2758 C CA . ASN A 1 336 ? -22.618 -25.140 -19.390 1.00 88.50 336 ASN A CA 1
ATOM 2759 C C . ASN A 1 336 ? -21.431 -26.090 -19.648 1.00 88.50 336 ASN A C 1
ATOM 2761 O O . ASN A 1 336 ? -20.444 -25.717 -20.285 1.00 88.50 336 ASN A O 1
ATOM 2765 N N . ILE A 1 337 ? -21.505 -27.332 -19.157 1.00 88.00 337 ILE A N 1
ATOM 2766 C CA . ILE A 1 337 ? -20.432 -28.322 -19.341 1.00 88.00 337 ILE A CA 1
ATOM 2767 C C . ILE A 1 337 ? -20.289 -28.703 -20.822 1.00 88.00 337 ILE A C 1
ATOM 2769 O O . ILE A 1 337 ? -19.169 -28.865 -21.313 1.00 88.00 337 ILE A O 1
ATOM 2773 N N . THR A 1 338 ? -21.401 -28.811 -21.553 1.00 87.00 338 THR A N 1
ATOM 2774 C CA . THR A 1 338 ? -21.384 -29.208 -22.970 1.00 87.00 338 THR A CA 1
ATOM 2775 C C . THR A 1 338 ? -20.798 -28.131 -23.888 1.00 87.00 338 THR A C 1
ATOM 2777 O O . THR A 1 338 ? -20.168 -28.453 -24.898 1.00 87.00 338 THR A O 1
ATOM 2780 N N . GLU A 1 339 ? -20.942 -26.852 -23.537 1.00 87.50 339 GLU A N 1
ATOM 2781 C CA . GLU A 1 339 ? -20.404 -25.737 -24.325 1.00 87.50 339 GLU A CA 1
ATOM 2782 C C . GLU A 1 339 ? -18.876 -25.643 -24.237 1.00 87.50 339 GLU A C 1
ATOM 2784 O O . GLU A 1 339 ? -18.197 -25.506 -25.259 1.00 87.50 339 GLU A O 1
ATOM 2789 N N . LEU A 1 340 ? -18.308 -25.807 -23.038 1.00 86.88 340 LEU A N 1
ATOM 2790 C CA . LEU A 1 340 ? -16.857 -25.749 -22.817 1.00 86.88 340 LEU A CA 1
ATOM 2791 C C . LEU A 1 340 ? -16.093 -26.834 -23.589 1.00 86.88 340 LEU A C 1
ATOM 2793 O O . LEU A 1 340 ? -14.990 -26.594 -24.088 1.00 86.88 340 LEU A O 1
ATOM 2797 N N . GLN A 1 341 ? -16.690 -28.018 -23.741 1.00 82.75 341 GLN A N 1
ATOM 2798 C CA . GLN A 1 341 ? -16.090 -29.118 -24.498 1.00 82.75 341 GLN A CA 1
ATOM 2799 C C . GLN A 1 341 ? -15.899 -28.775 -25.987 1.00 82.75 341 GLN A C 1
ATOM 2801 O O . GLN A 1 341 ? -14.903 -29.189 -26.585 1.00 82.75 341 GLN A O 1
ATOM 2806 N N . LYS A 1 342 ? -16.788 -27.969 -26.584 1.00 83.19 342 LYS A N 1
ATOM 2807 C CA . LYS A 1 342 ? -16.696 -27.567 -28.001 1.00 83.19 342 LYS A CA 1
ATOM 2808 C C . LYS A 1 342 ? -15.512 -26.625 -28.259 1.00 83.19 342 LYS A C 1
ATOM 2810 O O . LYS A 1 342 ? -14.814 -26.770 -29.261 1.00 83.19 342 LYS A O 1
ATOM 2815 N N . LEU A 1 343 ? -15.233 -25.706 -27.334 1.00 83.31 343 LEU A N 1
ATOM 2816 C CA . LEU A 1 343 ? -14.202 -24.670 -27.481 1.00 83.31 343 LEU A CA 1
ATOM 2817 C C . LEU A 1 343 ? -12.770 -25.238 -27.476 1.00 83.31 343 LEU A C 1
ATOM 2819 O O . LEU A 1 343 ? -11.911 -24.789 -28.237 1.00 83.31 343 LEU A O 1
ATOM 2823 N N . ILE A 1 344 ? -12.519 -26.274 -26.672 1.00 80.75 344 ILE A N 1
ATOM 2824 C CA . ILE A 1 344 ? -11.205 -26.933 -26.565 1.00 80.75 344 ILE A CA 1
ATOM 2825 C C . ILE A 1 344 ? -10.774 -27.577 -27.897 1.00 80.75 344 ILE A C 1
ATOM 2827 O O . ILE A 1 344 ? -9.582 -27.608 -28.218 1.00 80.75 344 ILE A O 1
ATOM 2831 N N . SER A 1 345 ? -11.726 -28.058 -28.700 1.00 74.25 345 SER A N 1
ATOM 2832 C CA . SER A 1 345 ? -11.451 -28.710 -29.987 1.00 74.25 345 SER A CA 1
ATOM 2833 C C . SER A 1 345 ? -10.831 -27.749 -31.015 1.00 74.25 345 SER A C 1
ATOM 2835 O O . SER A 1 345 ? -9.844 -28.081 -31.675 1.00 74.25 345 SER A O 1
ATOM 2837 N N . CYS A 1 346 ? -11.331 -26.511 -31.091 1.00 76.81 346 CYS A N 1
ATOM 2838 C CA . CYS A 1 346 ? -10.917 -25.528 -32.096 1.00 76.81 346 CYS A CA 1
ATOM 2839 C C . CYS A 1 346 ? -9.437 -25.109 -31.978 1.00 76.81 346 CYS A C 1
ATOM 2841 O O . CYS A 1 346 ? -8.747 -24.957 -32.987 1.00 76.81 346 CYS A O 1
ATOM 2843 N N . PHE A 1 347 ? -8.910 -24.970 -30.758 1.00 75.38 347 PHE A N 1
ATOM 2844 C CA . PHE A 1 347 ? -7.547 -24.470 -30.523 1.00 75.38 347 PHE A CA 1
ATOM 2845 C C . PHE A 1 347 ? -6.432 -25.435 -30.944 1.00 75.38 347 PHE A C 1
ATOM 2847 O O . PHE A 1 347 ? -5.324 -25.002 -31.274 1.00 75.38 347 PHE A O 1
ATOM 2854 N N . ARG A 1 348 ? -6.693 -26.745 -30.962 1.00 73.12 348 ARG A N 1
ATOM 2855 C CA . ARG A 1 348 ? -5.674 -27.749 -31.311 1.00 73.12 348 ARG A CA 1
ATOM 2856 C C . ARG A 1 348 ? -5.264 -27.690 -32.786 1.00 73.12 348 ARG A C 1
ATOM 2858 O O . ARG A 1 348 ? -4.106 -27.958 -33.104 1.00 73.12 348 ARG A O 1
ATOM 2865 N N . ASN A 1 349 ? -6.163 -27.256 -33.666 1.00 67.88 349 ASN A N 1
ATOM 2866 C CA . ASN A 1 349 ? -5.958 -27.292 -35.116 1.00 67.88 349 ASN A CA 1
ATOM 2867 C C . ASN A 1 349 ? -5.092 -26.133 -35.650 1.00 67.88 349 ASN A C 1
ATOM 2869 O O . ASN A 1 349 ? -4.419 -26.283 -36.664 1.00 67.88 349 ASN A O 1
ATOM 2873 N N . ALA A 1 350 ? -5.037 -24.993 -34.955 1.00 66.75 350 ALA A N 1
ATOM 2874 C CA . ALA A 1 350 ? -4.326 -23.797 -35.425 1.00 66.75 350 ALA A CA 1
ATOM 2875 C C . ALA A 1 350 ? -2.791 -23.859 -35.259 1.00 66.75 350 ALA A C 1
ATOM 2877 O O . ALA A 1 350 ? -2.049 -23.153 -35.941 1.00 66.75 350 ALA A O 1
ATOM 2878 N N . LYS A 1 351 ? -2.276 -24.702 -34.356 1.00 61.97 351 LYS A N 1
ATOM 2879 C CA . LYS A 1 351 ? -0.853 -24.708 -33.959 1.00 61.97 351 LYS A CA 1
ATOM 2880 C C . LYS A 1 351 ? 0.068 -25.454 -34.939 1.00 61.97 351 LYS A C 1
ATOM 2882 O O . LYS A 1 351 ? 1.286 -25.283 -34.901 1.00 61.97 351 LYS A O 1
ATOM 2887 N N . THR A 1 352 ? -0.486 -26.281 -35.821 1.00 59.62 352 THR A N 1
ATOM 2888 C CA . THR A 1 352 ? 0.267 -27.175 -36.720 1.00 59.62 352 THR A CA 1
ATOM 2889 C C . THR A 1 352 ? 0.704 -26.504 -38.028 1.00 59.62 352 THR A C 1
ATOM 2891 O O . THR A 1 352 ? 1.674 -26.939 -38.648 1.00 59.62 352 THR A O 1
ATOM 2894 N N . THR A 1 353 ? 0.060 -25.409 -38.434 1.00 55.50 353 THR A N 1
ATOM 2895 C CA . THR A 1 353 ? 0.258 -24.756 -39.741 1.00 55.50 353 THR A CA 1
ATOM 2896 C C . THR A 1 353 ? 1.437 -23.772 -39.785 1.00 55.50 353 THR A C 1
ATOM 2898 O O . THR A 1 353 ? 1.986 -23.514 -40.854 1.00 55.50 353 THR A O 1
ATOM 2901 N N . SER A 1 354 ? 1.891 -23.264 -38.635 1.00 48.97 354 SER A N 1
ATOM 2902 C CA . SER A 1 354 ? 2.876 -22.168 -38.551 1.00 48.97 354 SER A CA 1
ATOM 2903 C C . SER A 1 354 ? 4.350 -22.602 -38.724 1.00 48.97 354 SER A C 1
ATOM 2905 O O . SER A 1 354 ? 5.188 -21.837 -39.195 1.00 48.97 354 SER A O 1
ATOM 2907 N N . ARG A 1 355 ? 4.701 -23.864 -38.439 1.00 50.19 355 ARG A N 1
ATOM 2908 C CA . ARG A 1 355 ? 6.111 -24.315 -38.367 1.00 50.19 355 ARG A CA 1
ATOM 2909 C C . ARG A 1 355 ? 6.824 -24.560 -39.710 1.00 50.19 355 ARG A C 1
ATOM 2911 O O . ARG A 1 355 ? 8.027 -24.796 -39.707 1.00 50.19 355 ARG A O 1
ATOM 2918 N N . LYS A 1 356 ? 6.135 -24.519 -40.857 1.00 48.34 356 LYS A N 1
ATOM 2919 C CA . LYS A 1 356 ? 6.696 -24.955 -42.158 1.00 48.34 356 LYS A CA 1
ATOM 2920 C C . LYS A 1 356 ? 7.401 -23.865 -42.989 1.00 48.34 356 LYS A C 1
ATOM 2922 O O . LYS A 1 356 ? 7.980 -24.196 -44.014 1.00 48.34 356 LYS A O 1
ATOM 2927 N N . ARG A 1 357 ? 7.371 -22.586 -42.593 1.00 47.06 357 ARG A N 1
ATOM 2928 C CA . ARG A 1 357 ? 7.708 -21.459 -43.497 1.00 47.06 357 ARG A CA 1
ATOM 2929 C C . ARG A 1 357 ? 9.106 -20.8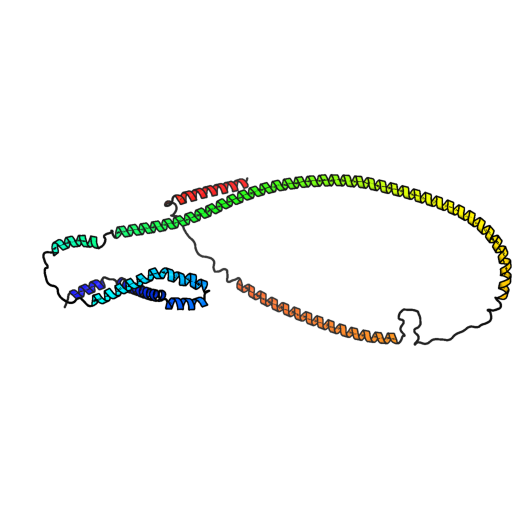29 -43.352 1.00 47.06 357 ARG A C 1
ATOM 2931 O O . ARG A 1 357 ? 9.376 -19.865 -44.053 1.00 47.06 357 ARG A O 1
ATOM 2938 N N . GLN A 1 358 ? 9.995 -21.316 -42.481 1.00 42.03 358 GLN A N 1
ATOM 2939 C CA . GLN A 1 358 ? 11.098 -20.469 -41.976 1.00 42.03 358 GLN A CA 1
ATOM 2940 C C . GLN A 1 358 ? 12.545 -20.949 -42.216 1.00 42.03 358 GLN A C 1
ATOM 2942 O O . GLN A 1 358 ? 13.453 -20.472 -41.544 1.00 42.03 358 GLN A O 1
ATOM 2947 N N . LYS A 1 359 ? 12.814 -21.862 -43.155 1.00 33.78 359 LYS A N 1
ATOM 2948 C CA . LYS A 1 359 ? 14.193 -22.278 -43.483 1.00 33.78 359 LYS A CA 1
ATOM 2949 C C . LYS A 1 359 ? 14.433 -22.128 -44.980 1.00 33.78 359 LYS A C 1
ATOM 2951 O O . LYS A 1 359 ? 13.784 -22.858 -45.715 1.00 33.78 359 LYS A O 1
ATOM 2956 N N . ASN A 1 360 ? 15.285 -21.179 -45.392 1.00 31.34 360 ASN A N 1
ATOM 2957 C CA . ASN A 1 360 ? 16.192 -21.204 -46.562 1.00 31.34 360 ASN A CA 1
ATOM 2958 C C . ASN A 1 360 ? 16.677 -19.770 -46.878 1.00 31.34 360 ASN A C 1
ATOM 2960 O O . ASN A 1 360 ? 15.816 -18.919 -47.080 1.00 31.34 360 ASN A O 1
ATOM 2964 N N . CYS A 1 361 ? 18.008 -19.545 -46.922 1.00 31.28 361 CYS A N 1
ATOM 2965 C CA . CYS A 1 361 ? 18.808 -18.524 -47.664 1.00 31.28 361 CYS A CA 1
ATOM 2966 C C . CYS A 1 361 ? 19.966 -17.932 -46.812 1.00 31.28 361 CYS A C 1
ATOM 2968 O O . CYS A 1 361 ? 19.650 -17.271 -45.833 1.00 31.28 361 CYS A O 1
ATOM 2970 N N . GLU A 1 362 ? 21.256 -18.118 -47.191 1.00 34.72 362 GLU A N 1
ATOM 2971 C CA . GLU A 1 362 ? 22.385 -17.135 -47.066 1.00 34.72 362 GLU A CA 1
ATOM 2972 C C . GLU A 1 362 ? 23.797 -17.683 -47.476 1.00 34.72 362 GLU A C 1
ATOM 2974 O O . GLU A 1 362 ? 24.132 -18.815 -47.136 1.00 34.72 362 GLU A O 1
ATOM 2979 N N . GLY A 1 363 ? 24.636 -16.849 -48.143 1.00 31.88 363 GLY A N 1
ATOM 2980 C CA . GLY A 1 363 ? 26.122 -16.959 -48.341 1.00 31.88 363 GLY A CA 1
ATOM 2981 C C . GLY A 1 363 ? 26.641 -16.290 -49.653 1.00 31.88 363 GLY A C 1
ATOM 2982 O O . GLY A 1 363 ? 25.935 -16.405 -50.649 1.00 31.88 363 GLY A O 1
ATOM 2983 N N . GLY A 1 364 ? 27.781 -15.563 -49.810 1.00 40.41 364 GLY A N 1
ATOM 2984 C CA . GLY A 1 364 ? 28.997 -15.203 -49.019 1.00 40.41 364 GLY A CA 1
ATOM 2985 C C . GLY A 1 364 ? 29.768 -13.968 -49.622 1.00 40.41 364 GLY A C 1
ATOM 2986 O O . GLY A 1 364 ? 29.354 -13.479 -50.671 1.00 40.41 364 GLY A O 1
ATOM 2987 N N . LYS A 1 365 ? 30.805 -13.393 -48.947 1.00 49.41 365 LYS A N 1
ATOM 2988 C CA . LYS A 1 365 ? 31.335 -11.996 -49.141 1.00 49.41 365 LYS A CA 1
ATOM 2989 C C . LYS A 1 365 ? 32.858 -11.751 -48.850 1.00 49.41 365 LYS A C 1
ATOM 2991 O O . LYS A 1 365 ? 33.159 -11.018 -47.906 1.00 49.41 365 LYS A O 1
ATOM 2996 N N . GLU A 1 366 ? 33.826 -12.302 -49.591 1.00 52.12 366 GLU A N 1
ATOM 2997 C CA . GLU A 1 366 ? 35.264 -12.184 -49.199 1.00 52.12 366 GLU A CA 1
ATOM 2998 C C . GLU A 1 366 ? 36.179 -11.252 -50.040 1.00 52.12 366 GLU A C 1
ATOM 3000 O O . GLU A 1 366 ? 37.120 -10.708 -49.473 1.00 52.12 366 GLU A O 1
ATOM 3005 N N . ASP A 1 367 ? 35.876 -10.895 -51.295 1.00 57.53 367 ASP A N 1
ATOM 3006 C CA . ASP A 1 367 ? 36.861 -10.216 -52.185 1.00 57.53 367 ASP A CA 1
ATOM 3007 C C . ASP A 1 367 ? 36.940 -8.670 -52.108 1.00 57.53 367 ASP A C 1
ATOM 3009 O O . ASP A 1 367 ? 37.572 -8.012 -52.934 1.00 57.53 367 ASP A O 1
ATOM 3013 N N . LEU A 1 368 ? 36.261 -8.035 -51.154 1.00 65.44 368 LEU A N 1
ATOM 3014 C CA . LEU A 1 368 ? 35.927 -6.607 -51.261 1.00 65.44 368 LEU A CA 1
ATOM 3015 C C . LEU A 1 368 ? 36.930 -5.633 -50.610 1.00 65.44 368 LEU A C 1
ATOM 3017 O O . LEU A 1 368 ? 36.978 -4.449 -50.951 1.00 65.44 368 LEU A O 1
ATOM 3021 N N . TYR A 1 369 ? 37.711 -6.107 -49.645 1.00 66.88 369 TYR A N 1
ATOM 3022 C CA . TYR A 1 369 ? 38.462 -5.245 -48.726 1.00 66.88 369 TYR A CA 1
ATOM 3023 C C . TYR A 1 369 ? 39.757 -4.662 -49.307 1.00 66.88 369 TYR A C 1
ATOM 3025 O O . TYR A 1 369 ? 40.215 -3.623 -48.833 1.00 66.88 369 TYR A O 1
ATOM 3033 N N . ASP A 1 370 ? 40.317 -5.277 -50.348 1.00 68.50 370 ASP A N 1
ATOM 3034 C CA . ASP A 1 370 ? 41.596 -4.854 -50.930 1.00 68.50 370 ASP A CA 1
ATOM 3035 C C . ASP A 1 370 ? 41.458 -3.672 -51.900 1.00 68.50 370 ASP A C 1
ATOM 3037 O O . ASP A 1 370 ? 42.411 -2.925 -52.112 1.00 68.50 370 ASP A O 1
ATOM 3041 N N . SER A 1 371 ? 40.262 -3.457 -52.458 1.00 69.38 371 SER A N 1
ATOM 3042 C CA . SER A 1 371 ? 40.010 -2.390 -53.439 1.00 69.38 371 SER A CA 1
ATOM 3043 C C . SER A 1 371 ? 39.693 -1.025 -52.812 1.00 69.38 371 SER A C 1
ATOM 3045 O O . SER A 1 371 ? 39.784 -0.012 -53.500 1.00 69.38 371 SER A O 1
ATOM 3047 N N . HIS A 1 372 ? 39.321 -0.970 -51.524 1.00 76.88 372 HIS A N 1
ATOM 3048 C CA . HIS A 1 372 ? 38.808 0.249 -50.880 1.00 76.88 372 HIS A CA 1
ATOM 3049 C C . HIS A 1 372 ? 39.463 0.501 -49.507 1.00 76.88 372 HIS A C 1
ATOM 3051 O O . HIS A 1 372 ? 39.047 -0.099 -48.511 1.00 76.88 372 HIS A O 1
ATOM 3057 N N . PRO A 1 373 ? 40.450 1.417 -49.402 1.00 79.62 373 PRO A N 1
ATOM 3058 C CA . PRO A 1 373 ? 41.209 1.642 -48.165 1.00 79.62 373 PRO A CA 1
ATOM 3059 C C . PRO A 1 373 ? 40.350 2.172 -47.004 1.00 79.62 373 PRO A C 1
ATOM 3061 O O . PRO A 1 373 ? 40.582 1.801 -45.856 1.00 79.62 373 PRO A O 1
ATOM 3064 N N . GLU A 1 374 ? 39.286 2.933 -47.284 1.00 83.56 374 GLU A N 1
ATOM 3065 C CA . GLU A 1 374 ? 38.343 3.410 -46.258 1.00 83.56 374 GLU A CA 1
ATOM 3066 C C . GLU A 1 374 ? 37.679 2.261 -45.474 1.00 83.56 374 GLU A C 1
ATOM 3068 O O . GLU A 1 374 ? 37.385 2.388 -44.283 1.00 83.56 374 GLU A O 1
ATOM 3073 N N . LEU A 1 375 ? 37.436 1.120 -46.131 1.00 85.00 375 LEU A N 1
ATOM 3074 C CA . LEU A 1 375 ? 36.855 -0.059 -45.482 1.00 85.00 375 LEU A CA 1
ATOM 3075 C C . LEU A 1 375 ? 37.846 -0.712 -44.526 1.00 85.00 375 LEU A C 1
ATOM 3077 O O . LEU A 1 375 ? 37.450 -1.202 -43.467 1.00 85.00 375 LEU A O 1
ATOM 3081 N N . LYS A 1 376 ? 39.133 -0.687 -44.880 1.00 85.00 376 LYS A N 1
ATOM 3082 C CA . LYS A 1 376 ? 40.220 -1.202 -44.051 1.00 85.00 376 LYS A CA 1
ATOM 3083 C C . LYS A 1 376 ? 40.366 -0.377 -42.773 1.00 85.00 376 LYS A C 1
ATOM 3085 O O . LYS A 1 376 ? 40.439 -0.963 -41.694 1.00 85.00 376 LYS A O 1
ATOM 3090 N N . ASP A 1 377 ? 40.299 0.949 -42.870 1.00 88.25 377 ASP A N 1
ATOM 3091 C CA . ASP A 1 377 ? 40.357 1.845 -41.707 1.00 88.25 377 ASP A CA 1
ATOM 3092 C C . ASP A 1 377 ? 39.163 1.631 -40.763 1.00 88.25 377 ASP A C 1
ATOM 3094 O O . ASP A 1 377 ? 39.330 1.493 -39.546 1.00 88.25 377 ASP A O 1
ATOM 3098 N N . LEU A 1 378 ? 37.946 1.511 -41.311 1.00 89.06 378 LEU A N 1
ATOM 3099 C CA . LEU A 1 378 ? 36.741 1.210 -40.527 1.00 89.06 378 LEU A CA 1
ATOM 3100 C C . LEU A 1 378 ? 36.800 -0.177 -39.872 1.00 89.06 378 LEU A C 1
ATOM 3102 O O . LEU A 1 378 ? 36.390 -0.335 -38.717 1.00 89.06 378 LEU A O 1
ATOM 3106 N N . ALA A 1 379 ? 37.329 -1.179 -40.575 1.00 87.94 379 ALA A N 1
ATOM 3107 C CA . ALA A 1 379 ? 37.525 -2.517 -40.032 1.00 87.94 379 ALA A CA 1
ATOM 3108 C C . ALA A 1 379 ? 38.559 -2.521 -38.892 1.00 87.94 379 ALA A C 1
ATOM 3110 O O . ALA A 1 379 ? 38.318 -3.125 -37.844 1.00 87.94 379 ALA A O 1
ATOM 3111 N N . GLN A 1 380 ? 39.670 -1.792 -39.037 1.00 90.56 380 GLN A N 1
ATOM 3112 C CA . GLN A 1 380 ? 40.676 -1.636 -37.982 1.00 90.56 380 GLN A CA 1
ATOM 3113 C C . GLN A 1 380 ? 40.124 -0.897 -36.757 1.00 90.56 380 GLN A C 1
ATOM 3115 O O . GLN A 1 380 ? 40.351 -1.330 -35.622 1.00 90.56 380 GLN A O 1
ATOM 3120 N N . LEU A 1 381 ? 39.349 0.172 -36.965 1.00 92.44 381 LEU A N 1
ATOM 3121 C CA . LEU A 1 381 ? 38.678 0.894 -35.883 1.00 92.44 381 LEU A CA 1
ATOM 3122 C C . LEU A 1 381 ? 37.721 -0.026 -35.115 1.00 92.44 381 LEU A C 1
ATOM 3124 O O . LEU A 1 381 ? 37.685 -0.013 -33.884 1.00 92.44 381 LEU A O 1
ATOM 3128 N N . LEU A 1 382 ? 36.981 -0.873 -35.830 1.00 91.69 382 LEU A N 1
ATOM 3129 C CA . LEU A 1 382 ? 36.080 -1.854 -35.236 1.00 91.69 382 LEU A CA 1
ATOM 3130 C C . LEU A 1 382 ? 36.837 -2.911 -34.427 1.00 91.69 382 LEU A C 1
ATOM 3132 O O . LEU A 1 382 ? 36.411 -3.250 -33.322 1.00 91.69 382 LEU A O 1
ATOM 3136 N N . LEU A 1 383 ? 37.976 -3.400 -34.921 1.00 91.44 383 LEU A N 1
ATOM 3137 C CA . LEU A 1 383 ? 38.840 -4.307 -34.162 1.00 91.44 383 LEU A CA 1
ATOM 3138 C C . LEU A 1 383 ? 39.391 -3.644 -32.894 1.00 91.44 383 LEU A C 1
ATOM 3140 O O . LEU A 1 383 ? 39.440 -4.287 -31.846 1.00 91.44 383 LEU A O 1
ATOM 3144 N N . LYS A 1 384 ? 39.763 -2.358 -32.950 1.00 92.25 384 LYS A N 1
ATOM 3145 C CA . LYS A 1 384 ? 40.175 -1.590 -31.765 1.00 92.25 384 LYS A CA 1
ATOM 3146 C C . LYS A 1 384 ? 39.047 -1.514 -30.728 1.00 92.25 384 LYS A C 1
ATOM 3148 O O . LYS A 1 384 ? 39.265 -1.891 -29.582 1.00 92.25 384 LYS A O 1
ATOM 3153 N N . ARG A 1 385 ? 37.825 -1.152 -31.136 1.00 91.12 385 ARG A N 1
ATOM 3154 C CA . ARG A 1 385 ? 36.646 -1.115 -30.244 1.00 91.12 385 ARG A CA 1
ATOM 3155 C C . ARG A 1 385 ? 36.308 -2.480 -29.639 1.00 91.12 385 ARG A C 1
ATOM 3157 O O . ARG A 1 385 ? 35.951 -2.575 -28.469 1.00 91.12 385 ARG A O 1
ATOM 3164 N N . ARG A 1 386 ? 36.455 -3.564 -30.406 1.00 91.44 386 ARG A N 1
ATOM 3165 C CA . ARG A 1 386 ? 36.248 -4.926 -29.886 1.00 91.44 386 ARG A CA 1
ATOM 3166 C C . ARG A 1 386 ? 37.299 -5.330 -28.853 1.00 91.44 386 ARG A C 1
ATOM 3168 O O . ARG A 1 386 ? 36.932 -5.982 -27.879 1.00 91.44 386 ARG A O 1
ATOM 3175 N N . ARG A 1 387 ? 38.561 -4.925 -29.032 1.00 90.38 387 ARG A N 1
ATOM 3176 C CA . ARG A 1 387 ? 39.616 -5.120 -28.023 1.00 90.38 387 ARG A CA 1
ATOM 3177 C C . ARG A 1 387 ? 39.306 -4.357 -26.737 1.00 90.38 387 ARG A C 1
ATOM 3179 O O . ARG A 1 387 ? 39.273 -4.976 -25.682 1.00 90.38 387 ARG A O 1
ATOM 3186 N N . GLU A 1 388 ? 38.924 -3.081 -26.837 1.00 88.62 388 GLU A N 1
ATOM 3187 C CA . GLU A 1 388 ? 38.476 -2.282 -25.679 1.00 88.62 388 GLU A CA 1
ATOM 3188 C C . GLU A 1 388 ? 37.318 -2.975 -24.929 1.00 88.62 388 GLU A C 1
ATOM 3190 O O . GLU A 1 388 ? 37.260 -2.988 -23.700 1.00 88.62 388 GLU A O 1
ATOM 3195 N N . ARG A 1 389 ? 36.381 -3.604 -25.650 1.00 88.00 389 ARG A N 1
ATOM 3196 C CA . ARG A 1 389 ? 35.316 -4.406 -25.032 1.00 88.00 389 ARG A CA 1
ATOM 3197 C C . ARG A 1 389 ? 35.843 -5.658 -24.327 1.00 88.00 389 ARG A C 1
ATOM 3199 O O . ARG A 1 389 ? 35.338 -5.970 -23.250 1.00 88.00 389 ARG A O 1
ATOM 3206 N N . GLN A 1 390 ? 36.782 -6.387 -24.927 1.00 88.38 390 GLN A N 1
ATOM 3207 C CA . GLN A 1 390 ? 37.385 -7.571 -24.307 1.00 88.38 390 GLN A CA 1
ATOM 3208 C C . GLN A 1 390 ? 38.121 -7.199 -23.016 1.00 88.38 390 GLN A C 1
ATOM 3210 O O . GLN A 1 390 ? 37.912 -7.859 -22.005 1.00 88.38 390 GLN A O 1
ATOM 3215 N N . GLU A 1 391 ? 38.867 -6.093 -23.012 1.00 88.56 391 GLU A N 1
ATOM 3216 C CA . GLU A 1 391 ? 39.526 -5.544 -21.817 1.00 88.56 391 GLU A CA 1
ATOM 3217 C C . GLU A 1 391 ? 38.512 -5.169 -20.724 1.00 88.56 391 GLU A C 1
ATOM 3219 O O . GLU A 1 391 ? 38.665 -5.527 -19.559 1.00 88.56 391 GLU A O 1
ATOM 3224 N N . LEU A 1 392 ? 37.401 -4.520 -21.090 1.00 82.81 392 LEU A N 1
ATOM 3225 C CA . LEU A 1 392 ? 36.320 -4.205 -20.146 1.00 82.81 392 LEU A CA 1
ATOM 3226 C C . LEU A 1 392 ? 35.580 -5.443 -19.615 1.00 82.81 392 LEU A C 1
ATOM 3228 O O . LEU A 1 392 ? 34.864 -5.339 -18.613 1.00 82.81 392 LEU A O 1
ATOM 3232 N N . GLN A 1 393 ? 35.662 -6.576 -20.313 1.00 81.69 393 GLN A N 1
ATOM 3233 C CA . GLN A 1 393 ? 35.095 -7.847 -19.873 1.00 81.69 393 GLN A CA 1
ATOM 3234 C C . GLN A 1 393 ? 36.075 -8.613 -18.978 1.00 81.69 393 GLN A C 1
ATOM 3236 O O . GLN A 1 393 ? 35.640 -9.120 -17.947 1.00 81.69 393 GLN A O 1
ATOM 3241 N N . SER A 1 394 ? 37.367 -8.648 -19.315 1.00 77.19 394 SER A N 1
ATOM 3242 C CA . SER A 1 394 ? 38.403 -9.278 -18.487 1.00 77.19 394 SER A CA 1
ATOM 3243 C C . SER A 1 394 ? 38.610 -8.539 -17.164 1.00 77.19 394 SER A C 1
ATOM 3245 O O . SER A 1 394 ? 38.687 -9.184 -16.125 1.00 77.19 394 SER A O 1
ATOM 3247 N N . ALA A 1 395 ? 38.547 -7.203 -17.157 1.00 73.56 395 ALA A N 1
ATOM 3248 C CA . ALA A 1 395 ? 38.600 -6.382 -15.941 1.00 73.56 395 ALA A CA 1
ATOM 3249 C C . ALA A 1 395 ? 37.402 -6.569 -14.980 1.00 73.56 395 ALA A C 1
ATOM 3251 O O . ALA A 1 395 ? 37.337 -5.907 -13.952 1.00 73.56 395 ALA A O 1
ATOM 3252 N N . LYS A 1 396 ? 36.408 -7.401 -15.326 1.00 62.91 396 LYS A N 1
ATOM 3253 C CA . LYS A 1 396 ? 35.307 -7.806 -14.427 1.00 62.91 396 LYS A CA 1
ATOM 3254 C C . LYS A 1 396 ? 35.447 -9.237 -13.905 1.00 62.91 396 LYS A C 1
ATOM 3256 O O . LYS A 1 396 ? 34.611 -9.639 -13.103 1.00 62.91 396 LYS A O 1
ATOM 3261 N N . ALA A 1 397 ? 36.355 -10.027 -14.479 1.00 54.94 397 ALA A N 1
ATOM 3262 C CA . ALA A 1 397 ? 36.566 -11.430 -14.122 1.00 54.94 397 ALA A CA 1
ATOM 3263 C C . ALA A 1 397 ? 37.671 -11.603 -13.065 1.00 54.94 397 ALA A C 1
ATOM 3265 O O . ALA A 1 397 ? 37.721 -12.644 -12.415 1.00 54.94 397 ALA A O 1
ATOM 3266 N N . LEU A 1 398 ? 38.520 -10.584 -12.914 1.00 43.25 398 LEU A N 1
ATOM 3267 C CA . LEU A 1 398 ? 39.345 -10.318 -11.735 1.00 43.25 398 LEU A CA 1
ATOM 3268 C C . LEU A 1 398 ? 38.525 -9.480 -10.752 1.00 43.25 398 LEU A C 1
ATOM 3270 O O . LEU A 1 398 ? 38.668 -9.721 -9.536 1.00 43.25 398 LEU A O 1
#

Radius of gyration: 66.15 Å; chains: 1; bounding box: 113×48×195 Å

pLDDT: mean 75.31, std 19.11, range [27.56, 98.19]

Sequence (398 aa):
MDEIGLKGLRKILQLTSSQVAVAVGKAYILFKLLQLLKVFTSEESQIKLKEAWSHLYGEEFVENLLVKSFERWQPVLKPFSETYEASLQKKKSQSETKRTTDHSNSHNRFHEAFQFHGRFCDLEAGAFDCIAYKSWRSEQEKRKISDRQALAEKLRLSSLLSRESAFHAKRKLLQEKRINASSLEEESHRLQEQLERTNKAELIKASSVAKIVKANRRGVRLAARKVQVDKRNTAKLVDYEKQRDHEKINEQLVEDRRRKASIIKRIRSEEEAWLLQKENYPKPYDPTDIPGHGLLSEMSLAELKERLFLLRQQNSITLADKINDIKCQRQTKSENITELQKLISCFRNAKTTSRKRQKNCEGGKEDLYDSHPELKDLAQLLLKRRRERQELQSAKAL

Foldseek 3Di:
DDPVVVVVVVVVVVQPPVNVCVVVVVVVVVVVVLVVLVCLLDPVNLVVVLVVCCVVDPNVCCCPPPVVVSVVCNVVSVVVSVVVVVVVVVVVVVVPDDDDDDDDDDDVVVPVCVVVCVVVVCVVVPPPPPVVVVVVVVVVVVVVVLVVLQVVLVVVLVVLVVVLVVVVVVVVVVVVVVVVVVVVVVVVVVVVVVVVVVVVVVVVVVVVVVVVVVVVVVVVVVVVVVVVVVVVVVVVVVVVVVVVVVVVVVVVVVVVVVVVVVVVVVPVVPPVVPPPDDDDDDDDDDQCDQPPPPDDDRDGPVVVVVVVVVVVVVVVVVVVVVVVVVVVVVVVVVVVVVVVVVVVVVVVPPPPPPPPDDDDDDDDDDPRPPVDVVSVVSVVVSVVSVVVVVVVVVVVVD

Organism: Opisthorchis viverrini (NCBI:txid6198)

Secondary structure (DSSP, 8-state):
--HHHHHHHHHHHTS-HHHHHHHHHHHHHHHHHHHHHHHHH-HHHHHHHHHHHHTTS-HHHIIIIIIHHHHHHHHHHHHHHHHHHHHHHHHHHTTS----------STTHHHHHHHHHHHHHHHTT---HHHHHHHHHHHHHHHHHHHHHHHHHHHHHHHHHHHHHHHHHHHHHHHHHHHHHHHHHHHHHHHHHHHHHHHHHHHHHHHHHHHHHHHHHHHHHHHHHHHHHHHHHHHHHHHHHHHHHHHHHHHHHHHHHHHHHHHHHHHTTTTTSGGG---------TTS------TT---HHHHHHHHHHHHHHHHHHHHHHHHHHHHHHHHHHHHHHHHHHHHHHHHHHTSSGGGS---------TTTTS-HHHHHHHHHHHHHHHHHHHHHHTTT-

InterPro domains:
  IPR039341 Cilia- and flagella-associated protein 99 [PTHR34649] (122-393)
  IPR060436 CFAP99, V-shaped coiled-coil domain [PF27956] (119-231)